Protein AF-A0A7Z9WKD1-F1 (afdb_monomer)

Mean predicted aligned error: 15.94 Å

pLDDT: mean 83.85, std 14.65, range [26.38, 98.0]

Sequence (562 aa):
MTERRSNGLALQTVAQYTYECLRCAFCFDLSWLGPANLCPSYAWGAFESYGARGRIAIARALLEGELEYDEPLIGRVFACTECRACAEHCFKYIDTVAIFAAMREDLAARGLIPPGLAAAADRLAETHNLYGKPHGERLAWLKDRSRADRPASVAFFVGCTPAYVRRSLAGDVYAVLAAAGLDFTVLSDEWCCGHPYMAAGQRERAAEVMRHNVDALAQLGVERVIFECPGCMRTFREDVPEVLDELLPFVFRHYIDLTPKVYLISLLLTFAGAVLFLGTVQSFEFYLVANLLFGASMGISLPYVETIALAALSKSHYGKVRLWGSLGFMGIALWLGKILEIPYHALYYLSAMAFLTLIFGAILVKYDITEHTTAKDDANFSLSKYWAFWLSVFLMQVGFGGFYNFFTIYETDHGVSLEVTSWMWSFGVICEIFMLYFQGPLLQRNLLNILKFATLITALRWMMLYLFPDSIPLTFASQSLHAVSFALYHTAAITYVFSLYTQKKLAQQFFLGIAFGLGGSVGALLSGQIYGENMFLIEAIITFISFMVSWVHQKRRIVYET

Nearest PDB structures (foldseek):
  6kkl-assembly1_A  TM=8.010E-01  e=4.389E-04  Escherichia coli K-12
  6kkj-assembly1_B  TM=7.834E-01  e=6.242E-04  Escherichia coli K-12
  6kkk-assembly3_C  TM=7.762E-01  e=1.038E-03  Escherichia coli K-12
  8ucm-assembly1_A  TM=7.179E-01  e=1.880E-02  Homo sapiens
  8tgh-assembly1_B  TM=7.077E-01  e=1.807E-02  Homo sapiens

Solvent-accessible surface area (backbone atoms only — not comparable to full-atom values): 29872 Å² total; per-residue (Å²): 142,77,90,77,78,83,80,80,48,53,42,60,82,46,40,66,51,42,73,70,55,80,74,76,48,53,29,22,50,43,59,94,84,40,101,43,75,66,29,72,33,23,72,72,61,75,41,58,52,37,25,52,51,33,41,37,52,49,53,38,30,47,75,70,67,76,43,80,95,56,74,77,48,37,68,36,57,68,50,54,82,72,78,46,51,38,21,76,49,28,91,82,67,38,61,53,46,60,44,49,47,22,50,32,28,47,29,30,80,69,68,52,47,61,67,78,49,48,62,35,45,51,33,28,74,80,28,40,22,80,78,62,48,69,56,88,47,43,58,72,52,53,88,70,63,89,38,48,74,40,74,26,54,22,32,46,56,64,54,53,56,22,31,76,76,39,36,62,59,45,44,52,52,52,49,52,42,52,73,69,68,56,68,52,18,33,63,64,85,58,48,39,68,24,55,65,24,48,76,44,17,36,56,68,68,14,33,57,38,34,48,53,44,51,53,55,41,53,77,27,55,45,63,43,79,44,62,87,46,69,66,51,46,46,27,65,71,51,47,40,35,69,61,64,76,43,83,77,84,61,76,60,58,88,84,73,74,80,40,74,66,55,42,53,49,20,32,51,39,26,29,50,20,35,50,42,39,76,77,20,75,90,36,69,70,56,32,49,54,23,46,53,46,22,51,60,16,46,67,51,40,53,60,52,53,51,49,41,44,60,73,76,32,59,69,84,50,41,58,58,56,52,50,53,53,56,52,48,51,40,53,51,40,52,50,45,33,76,63,66,84,49,74,65,50,56,42,52,51,46,29,51,50,31,47,49,49,33,52,55,50,62,56,47,58,79,64,58,84,71,82,73,69,75,73,56,78,76,98,82,82,66,65,75,86,50,41,39,50,53,50,16,46,22,31,42,29,26,38,39,12,40,64,79,76,38,41,73,57,54,32,40,76,49,70,45,51,57,48,57,52,23,49,36,56,38,46,18,51,54,35,23,55,51,38,68,70,63,41,67,76,60,66,74,45,66,41,70,59,51,41,43,49,20,34,46,52,39,18,50,36,26,42,46,47,46,76,37,53,68,37,65,73,57,49,44,51,39,23,47,47,40,13,41,47,42,48,51,27,51,55,36,46,57,55,44,49,51,74,76,37,90,58,43,71,62,53,48,52,50,48,48,43,41,22,62,44,53,11,29,52,52,7,40,56,47,33,69,75,47,64,61,83,58,35,34,46,54,27,15,50,40,13,42,50,15,33,54,34,42,52,52,30,57,60,50,48,56,75,72,78,111

Radius of gyration: 28.38 Å; Cα contacts (8 Å, |Δi|>4): 723; chains: 1; bounding box: 71×55×74 Å

Secondary structure (DSSP, 8-state):
---------GGGTTHHHHHS----STTTB-TBTBS-BS-HHHHHH-SGGGSHHHHHHHHHHHHHTS----HHHHHHHTT----SHHHHT-TT---HHHHHHHHHHHHHTTT---HHHHHHHHHHHHHSSTT---GGGTTSS-S--TTBS---S-EEE--HHHHHT-HHHHHHHHHHHHHTT---BB-TT----SHHHHHTT-HHHHHHHHHHHHHHHHHTT-S-EEES-HHHHHIIIIIHHHHHT-----S---S----HHHHHHHHHHHHHHHHHHHHHTT-HHHHHHHHHHHHHHHHHHHHHHHHHHHHHS-HHHHHHHHHHHHHHHHHHHHHHHHH-SSHHHHHHHHHHHHHHHHHHHHHHGGG-----------S---TGGGHHHHHHHHHHHHTTHHHHHTHHHHHHHTT--HHHHHHHHHHHHHHHHHHHHH-TTTTTS-HHHHHHHHHHHHHHHHHHHHH-TT-HHHHHHHHHHHHIIIIIHHHHHHHHHHHH-S-HHHHHHHHHIIIIIIIHHHHHHHHHHS-STTHHHHHHHHHHHHHHHHHHHHHHHHTT--

Structure (mmCIF, N/CA/C/O backbone):
data_AF-A0A7Z9WKD1-F1
#
_entry.id   AF-A0A7Z9WKD1-F1
#
loop_
_atom_site.group_PDB
_atom_site.id
_atom_site.type_symbol
_atom_site.label_atom_id
_atom_site.label_alt_id
_atom_site.label_comp_id
_atom_site.label_asym_id
_atom_site.label_entity_id
_atom_site.label_seq_id
_atom_site.pdbx_PDB_ins_code
_atom_site.Cartn_x
_atom_site.Cartn_y
_atom_site.Cartn_z
_atom_site.occupancy
_atom_site.B_iso_or_equiv
_atom_site.auth_seq_id
_atom_site.auth_comp_id
_atom_site.auth_asym_id
_atom_site.auth_atom_id
_atom_site.pdbx_PDB_model_num
ATOM 1 N N . MET A 1 1 ? 26.803 -3.749 19.465 1.00 31.23 1 MET A N 1
ATOM 2 C CA . MET A 1 1 ? 25.831 -4.391 20.373 1.00 31.23 1 MET A CA 1
ATOM 3 C C . MET A 1 1 ? 25.853 -3.628 21.679 1.00 31.23 1 MET A C 1
ATOM 5 O O . MET A 1 1 ? 26.938 -3.373 22.181 1.00 31.23 1 MET A O 1
ATOM 9 N N . THR A 1 2 ? 24.687 -3.250 22.185 1.00 26.38 2 THR A N 1
ATOM 10 C CA . THR A 1 2 ? 24.483 -2.680 23.522 1.00 26.38 2 THR A CA 1
ATOM 11 C C . THR A 1 2 ? 23.104 -3.141 23.965 1.00 26.38 2 THR A C 1
ATOM 13 O O . THR A 1 2 ? 22.130 -2.951 23.237 1.00 26.38 2 THR A O 1
ATOM 16 N N . GLU A 1 3 ? 23.025 -3.797 25.117 1.00 29.58 3 GLU A N 1
ATOM 17 C CA . GLU A 1 3 ? 21.774 -4.340 25.643 1.00 29.58 3 GLU A CA 1
ATOM 18 C C . GLU A 1 3 ? 20.897 -3.189 26.149 1.00 29.58 3 GLU A C 1
ATOM 20 O O . GLU A 1 3 ? 21.072 -2.680 27.257 1.00 29.58 3 GLU A O 1
ATOM 25 N N . ARG A 1 4 ? 19.956 -2.733 25.313 1.00 35.88 4 ARG A N 1
ATOM 26 C CA . ARG A 1 4 ? 18.893 -1.835 25.773 1.00 35.88 4 ARG A CA 1
ATOM 27 C C . ARG A 1 4 ? 17.947 -2.642 26.658 1.00 35.88 4 ARG A C 1
ATOM 29 O O . ARG A 1 4 ? 17.361 -3.619 26.202 1.00 35.88 4 ARG A O 1
ATOM 36 N N . ARG A 1 5 ? 17.835 -2.231 27.923 1.00 35.72 5 ARG A N 1
ATOM 37 C CA . ARG A 1 5 ? 17.015 -2.890 28.946 1.00 35.72 5 ARG A CA 1
ATOM 38 C C . ARG A 1 5 ? 15.565 -3.021 28.471 1.00 35.72 5 ARG A C 1
ATOM 40 O O . ARG A 1 5 ? 14.936 -2.029 28.107 1.00 35.72 5 ARG A O 1
ATOM 47 N N . SER A 1 6 ? 15.029 -4.236 28.518 1.00 41.56 6 SER A N 1
ATOM 48 C CA . SER A 1 6 ? 13.623 -4.524 28.237 1.00 41.56 6 SER A CA 1
ATOM 49 C C . SER A 1 6 ? 12.750 -4.079 29.416 1.00 41.56 6 SER A C 1
ATOM 51 O O . SER A 1 6 ? 12.340 -4.894 30.238 1.00 41.56 6 SER A O 1
ATOM 53 N N . ASN A 1 7 ? 12.475 -2.775 29.518 1.00 54.41 7 ASN A N 1
ATOM 54 C CA . ASN A 1 7 ? 11.706 -2.158 30.616 1.00 54.41 7 ASN A CA 1
ATOM 55 C C . ASN A 1 7 ? 10.202 -2.555 30.664 1.00 54.41 7 ASN A C 1
ATOM 57 O O . ASN A 1 7 ? 9.410 -1.836 31.265 1.00 54.41 7 ASN A O 1
ATOM 61 N N . GLY A 1 8 ? 9.791 -3.643 30.000 1.00 70.62 8 GLY A N 1
ATOM 62 C CA . GLY A 1 8 ? 8.424 -4.182 30.048 1.00 70.62 8 GLY A CA 1
ATOM 63 C C . GLY A 1 8 ? 7.328 -3.250 29.520 1.00 70.62 8 GLY A C 1
ATOM 64 O O . GLY A 1 8 ? 6.187 -3.369 29.946 1.00 70.62 8 GLY A O 1
ATOM 65 N N . LEU A 1 9 ? 7.672 -2.296 28.648 1.00 85.44 9 LEU A N 1
ATOM 66 C CA . LEU A 1 9 ? 6.730 -1.293 28.146 1.00 85.44 9 LEU A CA 1
ATOM 67 C C . LEU A 1 9 ? 5.925 -1.834 26.964 1.00 85.44 9 LEU A C 1
ATOM 69 O O . LEU A 1 9 ? 6.524 -2.365 26.025 1.00 85.44 9 LEU A O 1
ATOM 73 N N . ALA A 1 10 ? 4.614 -1.589 26.935 1.00 86.81 10 ALA A N 1
ATOM 74 C CA . ALA A 1 10 ? 3.786 -1.855 25.753 1.00 86.81 10 ALA A CA 1
ATOM 75 C C . ALA A 1 10 ? 4.358 -1.132 24.518 1.00 86.81 10 ALA A C 1
ATOM 77 O O . ALA A 1 10 ? 4.448 -1.700 23.426 1.00 86.81 10 ALA A O 1
ATOM 78 N N . LEU A 1 11 ? 4.882 0.083 24.718 1.00 90.62 11 LEU A N 1
ATOM 79 C CA . LEU A 1 11 ? 5.547 0.903 23.706 1.00 90.62 11 LEU A CA 1
ATOM 80 C C . LEU A 1 11 ? 6.765 0.235 23.029 1.00 90.62 11 LEU A C 1
ATOM 82 O O . LEU A 1 11 ? 7.165 0.660 21.943 1.00 90.62 11 LEU A O 1
ATOM 86 N N . GLN A 1 12 ? 7.359 -0.813 23.619 1.00 88.25 12 GLN A N 1
ATOM 87 C CA . GLN A 1 12 ? 8.480 -1.541 23.004 1.00 88.25 12 GLN A CA 1
ATOM 88 C C . GLN A 1 12 ? 8.056 -2.326 21.753 1.00 88.25 12 GLN A C 1
ATOM 90 O O . GLN A 1 12 ? 8.833 -2.389 20.800 1.00 88.25 12 GLN A O 1
ATOM 95 N N . THR A 1 13 ? 6.818 -2.832 21.701 1.00 82.25 13 THR A N 1
ATOM 96 C CA . THR A 1 13 ? 6.265 -3.562 20.539 1.00 82.25 13 THR A CA 1
ATOM 97 C C . THR A 1 13 ? 6.273 -2.712 19.259 1.00 82.25 13 THR A C 1
ATOM 99 O O . THR A 1 13 ? 6.615 -3.176 18.171 1.00 82.25 13 THR A O 1
ATOM 102 N N . VAL A 1 14 ? 5.981 -1.419 19.405 1.00 84.69 14 VAL A N 1
ATOM 103 C CA . VAL A 1 14 ? 5.886 -0.422 18.329 1.00 84.69 14 VAL A CA 1
ATOM 104 C C . VAL A 1 14 ? 7.112 0.495 18.255 1.00 84.69 14 VAL A C 1
ATOM 106 O O . VAL A 1 14 ? 7.134 1.440 17.465 1.00 84.69 14 VAL A O 1
ATOM 109 N N . ALA A 1 15 ? 8.174 0.221 19.021 1.00 82.44 15 ALA A N 1
ATOM 110 C CA . ALA A 1 15 ? 9.342 1.097 19.149 1.00 82.44 15 ALA A CA 1
ATOM 111 C C . ALA A 1 15 ? 9.980 1.477 17.803 1.00 82.44 15 ALA A C 1
ATOM 113 O O . ALA A 1 15 ? 10.374 2.629 17.609 1.00 82.44 15 ALA A O 1
ATOM 114 N N . GLN A 1 16 ? 10.011 0.537 16.853 1.00 80.44 16 GLN A N 1
ATOM 115 C CA . GLN A 1 16 ? 10.446 0.735 15.465 1.00 80.44 16 GLN A CA 1
ATOM 116 C C . GLN A 1 16 ? 9.822 1.977 14.803 1.00 80.44 16 GLN A C 1
ATOM 118 O O . GLN A 1 16 ? 10.530 2.780 14.193 1.00 80.44 16 GLN A O 1
ATOM 123 N N . TYR A 1 17 ? 8.524 2.205 15.010 1.00 83.12 17 TYR A N 1
ATOM 124 C CA . TYR A 1 17 ? 7.785 3.344 14.466 1.00 83.12 17 TYR A CA 1
ATOM 125 C C . TYR A 1 17 ? 8.256 4.694 15.029 1.00 83.12 17 TYR A C 1
ATOM 127 O O . TYR A 1 17 ? 8.202 5.707 14.328 1.00 83.12 17 TYR A O 1
ATOM 135 N N . THR A 1 18 ? 8.790 4.725 16.255 1.00 86.25 18 THR A N 1
ATOM 136 C CA . THR A 1 18 ? 9.371 5.948 16.832 1.00 86.25 18 THR A CA 1
ATOM 137 C C . THR A 1 18 ? 10.737 6.293 16.228 1.00 86.25 18 THR A C 1
ATOM 139 O O . THR A 1 18 ? 11.058 7.473 16.056 1.00 86.25 18 THR A O 1
ATOM 142 N N . TYR A 1 19 ? 11.520 5.280 15.838 1.00 81.44 19 TYR A N 1
ATOM 143 C CA . TYR A 1 19 ? 12.853 5.451 15.248 1.00 81.44 19 TYR A CA 1
ATOM 144 C C . TYR A 1 19 ? 12.809 5.714 13.736 1.00 81.44 19 TYR A C 1
ATOM 146 O O . TYR A 1 19 ? 13.679 6.414 13.221 1.00 81.44 19 TYR A O 1
ATOM 154 N N . GLU A 1 20 ? 11.782 5.235 13.025 1.00 80.81 20 GLU A N 1
ATOM 155 C CA . GLU A 1 20 ? 11.559 5.544 11.601 1.00 80.81 20 GLU A CA 1
ATOM 156 C C . GLU A 1 20 ? 11.067 6.987 11.345 1.00 80.81 20 GLU A C 1
ATOM 158 O O . GLU A 1 20 ? 11.040 7.446 10.197 1.00 80.81 20 GLU A O 1
ATOM 163 N N . CYS A 1 21 ? 10.676 7.725 12.390 1.00 82.06 21 CYS A N 1
ATOM 164 C CA . CYS A 1 21 ? 10.074 9.050 12.264 1.00 82.06 21 CYS A CA 1
ATOM 165 C C . CYS A 1 21 ? 11.083 10.143 11.863 1.00 82.06 21 CYS A C 1
ATOM 167 O O . CYS A 1 21 ? 11.879 10.619 12.671 1.00 82.06 21 CYS A O 1
ATOM 169 N N . LEU A 1 22 ? 10.955 10.645 10.630 1.00 82.44 22 LEU A N 1
ATOM 170 C CA . LEU A 1 22 ? 11.777 11.736 10.077 1.00 82.44 22 LEU A CA 1
ATOM 171 C C . LEU A 1 22 ? 11.461 13.142 10.641 1.00 82.44 22 LEU A C 1
ATOM 173 O O . LEU A 1 22 ? 11.984 14.130 10.134 1.00 82.44 22 LEU A O 1
ATOM 177 N N . ARG A 1 23 ? 10.584 13.265 11.652 1.00 85.19 23 ARG A N 1
ATOM 178 C CA . ARG A 1 23 ? 10.213 14.531 12.335 1.00 85.19 23 ARG A CA 1
ATOM 179 C C . ARG A 1 23 ? 9.733 15.679 11.410 1.00 85.19 23 ARG A C 1
ATOM 181 O O . ARG A 1 23 ? 9.715 16.843 1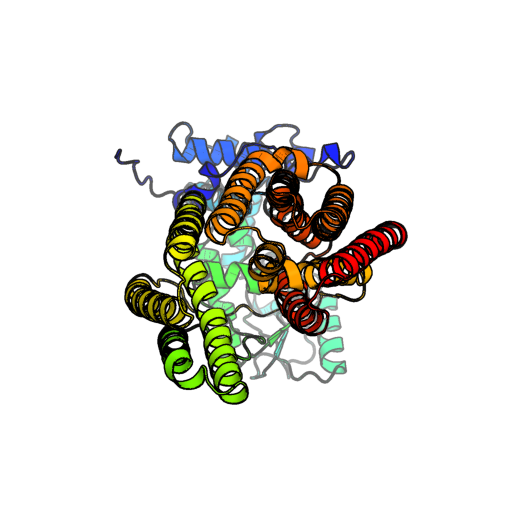1.811 1.00 85.19 23 ARG A O 1
ATOM 188 N N . CYS A 1 24 ? 9.238 15.351 10.216 1.00 84.81 24 CYS A N 1
ATOM 189 C CA . CYS A 1 24 ? 8.812 16.276 9.152 1.00 84.81 24 CYS A CA 1
ATOM 190 C C . CYS A 1 24 ? 7.487 17.039 9.383 1.00 84.81 24 CYS A C 1
ATOM 192 O O . CYS A 1 24 ? 7.073 17.784 8.509 1.00 84.81 24 CYS A O 1
ATOM 194 N N . ALA A 1 25 ? 6.818 16.870 10.530 1.00 85.81 25 ALA A N 1
ATOM 195 C CA . ALA A 1 25 ? 5.530 17.490 10.903 1.00 85.81 25 ALA A CA 1
ATOM 196 C C . ALA A 1 25 ? 4.276 17.098 10.089 1.00 85.81 25 ALA A C 1
ATOM 198 O O . ALA A 1 25 ? 3.169 17.344 10.565 1.00 85.81 25 ALA A O 1
ATOM 199 N N . PHE A 1 26 ? 4.409 16.413 8.945 1.00 83.44 26 PHE A N 1
ATOM 200 C CA . PHE A 1 26 ? 3.285 16.132 8.029 1.00 83.44 26 PHE A CA 1
ATOM 201 C C . PHE A 1 26 ? 2.127 15.291 8.607 1.00 83.44 26 PHE A C 1
ATOM 203 O O . PHE A 1 26 ? 1.082 15.141 7.984 1.00 83.44 26 PHE A O 1
ATOM 210 N N . CYS A 1 27 ? 2.305 14.731 9.803 1.00 82.81 27 CYS A N 1
ATOM 211 C CA . CYS A 1 27 ? 1.285 14.011 10.558 1.00 82.81 27 CYS A CA 1
ATOM 212 C C . CYS A 1 27 ? 0.375 14.917 11.417 1.00 82.81 27 CYS A C 1
ATOM 214 O O . CYS A 1 27 ? -0.474 14.393 12.138 1.00 82.81 27 CYS A O 1
ATOM 216 N N . PHE A 1 28 ? 0.540 16.246 11.401 1.00 81.12 28 PHE A N 1
ATOM 217 C CA . PHE A 1 28 ? -0.353 17.168 12.122 1.00 81.12 28 PHE A CA 1
ATOM 218 C C . PHE A 1 28 ? -0.494 18.560 11.481 1.00 81.12 28 PHE A C 1
ATOM 220 O O . PHE A 1 28 ? -1.576 19.139 11.551 1.00 81.12 28 PHE A O 1
ATOM 227 N N . ASP A 1 29 ? 0.558 19.082 10.849 1.00 78.56 29 ASP A N 1
ATOM 228 C CA . ASP A 1 29 ? 0.500 20.305 10.043 1.00 78.56 29 ASP A CA 1
ATOM 229 C C . ASP A 1 29 ? 0.288 19.941 8.563 1.00 78.56 29 ASP A C 1
ATOM 231 O O . ASP A 1 29 ? 0.872 18.965 8.091 1.00 78.56 29 ASP A O 1
ATOM 235 N N . LEU A 1 30 ? -0.541 20.711 7.849 1.00 71.31 30 LEU A N 1
ATOM 236 C CA . LEU A 1 30 ? -0.750 20.651 6.393 1.00 71.31 30 LEU A CA 1
ATOM 237 C C . LEU A 1 30 ? -0.718 22.054 5.746 1.00 71.31 30 LEU A C 1
ATOM 239 O O . LEU A 1 30 ? -1.212 22.233 4.633 1.00 71.31 30 LEU A O 1
ATOM 243 N N . SER A 1 31 ? -0.131 23.049 6.421 1.00 67.38 31 SER A N 1
ATOM 244 C CA . SER A 1 31 ? -0.125 24.474 6.048 1.00 67.38 31 SER A CA 1
ATOM 245 C C . SER A 1 31 ? 0.292 24.788 4.599 1.00 67.38 31 SER A C 1
ATOM 247 O O . SER A 1 31 ? -0.163 25.778 4.022 1.00 67.38 31 SER A O 1
ATOM 249 N N . TRP A 1 32 ? 1.104 23.936 3.963 1.00 61.78 32 TRP A N 1
ATOM 250 C CA . TRP A 1 32 ? 1.526 24.081 2.560 1.00 61.78 32 TRP A CA 1
ATOM 251 C C . TRP A 1 32 ? 0.451 23.699 1.521 1.00 61.78 32 TRP A C 1
ATOM 253 O O . TRP A 1 32 ? 0.640 23.955 0.332 1.00 61.78 32 TRP A O 1
ATOM 263 N N . LEU A 1 33 ? -0.671 23.104 1.943 1.00 59.38 33 LEU A N 1
ATOM 264 C CA . LEU A 1 33 ? -1.869 22.876 1.119 1.00 59.38 33 LEU A CA 1
ATOM 265 C C . LEU A 1 33 ? -2.943 23.966 1.317 1.00 59.38 33 LEU A C 1
ATOM 267 O O . LEU A 1 33 ? -3.978 23.932 0.654 1.00 59.38 33 LEU A O 1
ATOM 271 N N . GLY A 1 34 ? -2.704 24.924 2.216 1.00 58.41 34 GLY A N 1
ATOM 272 C CA . GLY A 1 34 ? -3.679 25.906 2.696 1.00 58.41 34 GLY A CA 1
ATOM 273 C C . GLY A 1 34 ? -3.774 25.887 4.228 1.00 58.41 34 GLY A C 1
ATOM 274 O O . GLY A 1 34 ? -3.107 25.076 4.868 1.00 58.41 34 GLY A O 1
ATOM 275 N N . PRO A 1 35 ? -4.588 26.759 4.850 1.00 53.75 35 PRO A N 1
ATOM 276 C CA . PRO A 1 35 ? -4.712 26.855 6.308 1.00 53.75 35 PRO A CA 1
ATOM 277 C C . PRO A 1 35 ? -5.480 25.656 6.903 1.00 53.75 35 PRO A C 1
ATOM 279 O O . PRO A 1 35 ? -6.634 25.771 7.309 1.00 53.75 35 PRO A O 1
ATOM 282 N N . ALA A 1 36 ? -4.828 24.493 6.948 1.00 62.88 36 ALA A N 1
ATOM 283 C CA . ALA A 1 36 ? -5.375 23.226 7.415 1.00 62.88 36 ALA A CA 1
ATOM 284 C C . ALA A 1 36 ? -4.516 22.638 8.547 1.00 62.88 36 ALA A C 1
ATOM 286 O O . ALA A 1 36 ? -3.332 22.354 8.369 1.00 62.88 36 ALA A O 1
ATOM 287 N N . ASN A 1 37 ? -5.134 22.420 9.709 1.00 71.81 37 ASN A N 1
ATOM 288 C CA . ASN A 1 37 ? -4.538 21.712 10.840 1.00 71.81 37 ASN A CA 1
ATOM 289 C C . ASN A 1 37 ? -5.163 20.314 10.920 1.00 71.81 37 ASN A C 1
ATOM 291 O O . ASN A 1 37 ? -6.370 20.183 11.116 1.00 71.81 37 ASN A O 1
ATOM 295 N N . LEU A 1 38 ? -4.349 19.275 10.736 1.00 82.19 38 LEU A N 1
ATOM 296 C CA . LEU A 1 38 ? -4.800 17.884 10.630 1.00 82.19 38 LEU A CA 1
ATOM 297 C C . LEU A 1 38 ? -5.084 17.246 11.998 1.00 82.19 38 LEU A C 1
ATOM 299 O O . LEU A 1 38 ? -5.740 16.209 12.075 1.00 82.19 38 LEU A O 1
ATOM 303 N N . CYS A 1 39 ? -4.583 17.834 13.089 1.00 88.88 39 CYS A N 1
ATOM 304 C CA . CYS A 1 39 ? -4.682 17.258 14.425 1.00 88.88 39 CYS A CA 1
ATOM 305 C C . CYS A 1 39 ? -5.504 18.163 15.361 1.00 88.88 39 CYS A C 1
ATOM 307 O O . CYS A 1 39 ? -4.966 19.142 15.883 1.00 88.88 39 CYS A O 1
ATOM 309 N N . PRO A 1 40 ? -6.770 17.813 15.673 1.00 89.38 40 PRO A N 1
ATOM 310 C CA . PRO A 1 40 ? -7.605 18.579 16.607 1.00 89.38 40 PRO A CA 1
ATOM 311 C C . PRO A 1 40 ? -6.950 18.793 17.978 1.00 89.38 40 PRO A C 1
ATOM 313 O O . PRO A 1 40 ? -7.105 19.844 18.592 1.00 89.38 40 PRO A O 1
ATOM 316 N N . SER A 1 41 ? -6.148 17.822 18.426 1.00 91.44 41 SER A N 1
ATOM 317 C CA . SER A 1 41 ? -5.364 17.913 19.660 1.00 91.44 41 SER A CA 1
ATOM 318 C C . SER A 1 41 ? -4.328 19.043 19.615 1.00 91.44 41 SER A C 1
ATOM 320 O O . SER A 1 41 ? -4.228 19.829 20.554 1.00 91.44 41 SER A O 1
ATOM 322 N N . TYR A 1 42 ? -3.599 19.177 18.501 1.00 89.69 42 TYR A N 1
ATOM 323 C CA . TYR A 1 42 ? -2.647 20.269 18.294 1.00 89.69 42 TYR A CA 1
ATOM 324 C C . TYR A 1 42 ? -3.356 21.618 18.117 1.00 89.69 42 TYR A C 1
ATOM 326 O O . TYR A 1 42 ? -2.891 22.620 18.651 1.00 89.69 42 TYR A O 1
ATOM 334 N N . ALA A 1 43 ? -4.502 21.641 17.425 1.00 86.31 43 ALA A N 1
ATOM 335 C CA . ALA A 1 43 ? -5.332 22.839 17.280 1.00 86.31 43 ALA A CA 1
ATOM 336 C C . ALA A 1 43 ? -5.820 23.394 18.631 1.00 86.31 43 ALA A C 1
ATOM 338 O O . ALA A 1 43 ? -5.826 24.605 18.821 1.00 86.31 43 ALA A O 1
ATOM 339 N N . TRP A 1 44 ? -6.195 22.517 19.567 1.00 87.31 44 TRP A N 1
ATOM 340 C CA . TRP A 1 44 ? -6.610 22.903 20.918 1.00 87.31 44 TRP A CA 1
ATOM 341 C C . TRP A 1 44 ? -5.425 23.257 21.827 1.00 87.31 44 TRP A C 1
ATOM 343 O O . TRP A 1 44 ? -5.440 24.282 22.502 1.00 87.31 44 TRP A O 1
ATOM 353 N N . GLY A 1 45 ? -4.394 22.409 21.850 1.00 84.75 45 GLY A N 1
ATOM 354 C CA . GLY A 1 45 ? -3.290 22.519 22.803 1.00 84.75 45 GLY A CA 1
ATOM 355 C C . GLY A 1 45 ? -2.152 23.462 22.396 1.00 84.75 45 GLY A C 1
ATOM 356 O O . GLY A 1 45 ? -1.270 23.713 23.216 1.00 84.75 45 GLY A O 1
ATOM 357 N N . ALA A 1 46 ? -2.140 23.940 21.144 1.00 83.50 46 ALA A N 1
ATOM 358 C CA . ALA A 1 46 ? -1.221 24.938 20.575 1.00 83.50 46 ALA A CA 1
ATOM 359 C C . ALA A 1 46 ? 0.291 24.700 20.813 1.00 83.50 46 ALA A C 1
ATOM 361 O O . ALA A 1 46 ? 1.096 25.629 20.756 1.00 83.50 46 ALA A O 1
ATOM 362 N N . PHE A 1 47 ? 0.696 23.456 21.087 1.00 88.94 47 PHE A N 1
ATOM 363 C CA . PHE A 1 47 ? 2.062 23.104 21.474 1.00 88.94 47 PHE A CA 1
ATOM 364 C C . PHE A 1 47 ? 2.446 21.717 20.949 1.00 88.94 47 PHE A C 1
ATOM 366 O O . PHE A 1 47 ? 1.619 20.805 20.916 1.00 88.94 47 PHE A O 1
ATOM 373 N N . GLU A 1 48 ? 3.711 21.542 20.558 1.00 88.94 48 GLU A N 1
ATOM 374 C CA . GLU A 1 48 ? 4.205 20.386 19.789 1.00 88.94 48 GLU A CA 1
ATOM 375 C C . GLU A 1 48 ? 3.862 19.020 20.413 1.00 88.94 48 GLU A C 1
ATOM 377 O O . GLU A 1 48 ? 3.527 18.094 19.680 1.00 88.94 48 GLU A O 1
ATOM 382 N N . SER A 1 49 ? 3.867 18.880 21.746 1.00 92.44 49 SER A N 1
ATOM 383 C CA . SER A 1 49 ? 3.523 17.615 22.427 1.00 92.44 49 SER A CA 1
ATOM 384 C C . SER A 1 49 ? 2.050 17.193 22.307 1.00 92.44 49 SER A C 1
ATOM 386 O O . SER A 1 49 ? 1.731 16.037 22.581 1.00 92.44 49 SER A O 1
ATOM 388 N N . TYR A 1 50 ? 1.163 18.082 21.849 1.00 92.06 50 TYR A N 1
ATOM 389 C CA . TYR A 1 50 ? -0.194 17.734 21.412 1.00 92.06 50 TYR A CA 1
ATOM 390 C C . TYR A 1 50 ? -0.277 17.382 19.915 1.00 92.06 50 TYR A C 1
ATOM 392 O O . TYR A 1 50 ? -1.294 16.855 19.458 1.00 92.06 50 TYR A O 1
ATOM 400 N N . GLY A 1 51 ? 0.783 17.624 19.142 1.00 92.31 51 GLY A N 1
ATOM 401 C CA . GLY A 1 51 ? 0.946 17.140 17.773 1.00 92.31 51 GLY A CA 1
ATOM 402 C C . GLY A 1 51 ? 1.387 15.676 17.725 1.00 92.31 51 GLY A C 1
ATOM 403 O O . GLY A 1 51 ? 1.933 15.123 18.682 1.00 92.31 51 GLY A O 1
ATOM 404 N N . ALA A 1 52 ? 1.155 15.016 16.589 1.00 92.25 52 ALA A N 1
ATOM 405 C CA . ALA A 1 52 ? 1.575 13.628 16.407 1.00 92.25 52 ALA A CA 1
ATOM 406 C C . ALA A 1 52 ? 3.111 13.483 16.437 1.00 92.25 52 ALA A C 1
ATOM 408 O O . ALA A 1 52 ? 3.622 12.564 17.068 1.00 92.25 52 ALA A O 1
ATOM 409 N N . ARG A 1 53 ? 3.862 14.422 15.842 1.00 91.94 53 ARG A N 1
ATOM 410 C CA . ARG A 1 53 ? 5.335 14.431 15.890 1.00 91.94 53 ARG A CA 1
ATOM 411 C C . ARG A 1 53 ? 5.870 14.566 17.319 1.00 91.94 53 ARG A C 1
ATOM 413 O O . ARG A 1 53 ? 6.741 13.784 17.692 1.00 91.94 53 ARG A O 1
ATOM 420 N N . GLY A 1 54 ? 5.354 15.503 18.115 1.00 93.50 54 GLY A N 1
ATOM 421 C CA . GLY A 1 54 ? 5.773 15.670 19.508 1.00 93.50 54 GLY A CA 1
ATOM 422 C C . GLY A 1 54 ? 5.497 14.440 20.369 1.00 93.50 54 GLY A C 1
ATOM 423 O O . GLY A 1 54 ? 6.382 14.022 21.110 1.00 93.50 54 GLY A O 1
ATOM 424 N N . ARG A 1 55 ? 4.339 13.782 20.209 1.00 95.25 55 ARG A N 1
ATOM 425 C CA . ARG A 1 55 ? 4.087 12.484 20.866 1.00 95.25 55 ARG A CA 1
ATOM 426 C C . ARG A 1 55 ? 5.090 11.409 20.455 1.00 95.25 55 ARG A C 1
ATOM 428 O O . ARG A 1 55 ? 5.544 10.669 21.315 1.00 95.25 55 ARG A O 1
ATOM 435 N N . ILE A 1 56 ? 5.489 11.341 19.183 1.00 95.56 56 ILE A N 1
ATOM 436 C CA . ILE A 1 56 ? 6.516 10.386 18.727 1.00 95.56 56 ILE A CA 1
ATOM 437 C C . ILE A 1 56 ? 7.896 10.717 19.319 1.00 95.56 56 ILE A C 1
ATOM 439 O O . ILE A 1 56 ? 8.659 9.810 19.645 1.00 95.56 56 ILE A O 1
ATOM 443 N N . ALA A 1 57 ? 8.223 12.001 19.498 1.00 94.50 57 ALA A N 1
ATOM 444 C CA . ALA A 1 57 ? 9.449 12.411 20.180 1.00 94.50 57 ALA A CA 1
ATOM 445 C C . ALA A 1 57 ? 9.439 12.019 21.670 1.00 94.50 57 ALA A C 1
ATOM 447 O O . ALA A 1 57 ? 10.441 11.502 22.155 1.00 94.50 57 ALA A O 1
ATOM 448 N N . ILE A 1 58 ? 8.303 12.183 22.357 1.00 96.12 58 ILE A N 1
ATOM 449 C CA . ILE A 1 58 ? 8.094 11.725 23.741 1.00 96.12 58 ILE A CA 1
ATOM 450 C C . ILE A 1 58 ? 8.190 10.196 23.830 1.00 96.12 58 ILE A C 1
ATOM 452 O O . ILE A 1 58 ? 8.935 9.682 24.656 1.00 96.12 58 ILE A O 1
ATOM 456 N N . ALA A 1 59 ? 7.494 9.468 22.953 1.00 96.19 59 ALA A N 1
ATOM 457 C CA . ALA A 1 59 ? 7.548 8.009 22.873 1.00 96.19 59 ALA A CA 1
ATOM 458 C C . ALA A 1 59 ? 8.988 7.503 22.707 1.00 96.19 59 ALA A C 1
ATOM 460 O O . ALA A 1 59 ? 9.419 6.577 23.389 1.00 96.19 59 ALA A O 1
ATOM 461 N N . ARG A 1 60 ? 9.766 8.159 21.841 1.00 94.19 60 ARG A N 1
ATOM 462 C CA . ARG A 1 60 ? 11.186 7.860 21.679 1.00 94.19 60 ARG A CA 1
ATOM 463 C C . ARG A 1 60 ? 11.988 8.149 22.957 1.00 94.19 60 ARG A C 1
ATOM 465 O O . ARG A 1 60 ? 12.769 7.297 23.353 1.00 94.19 60 ARG A O 1
ATOM 472 N N . ALA A 1 61 ? 11.784 9.288 23.618 1.00 94.06 61 ALA A N 1
ATOM 473 C CA . ALA A 1 61 ? 12.483 9.624 24.863 1.00 94.06 61 ALA A CA 1
ATOM 474 C C . ALA A 1 61 ? 12.185 8.623 26.002 1.00 94.06 61 ALA A C 1
ATOM 476 O O . ALA A 1 61 ? 13.103 8.207 26.705 1.00 94.06 61 ALA A O 1
ATOM 477 N N . LEU A 1 62 ? 10.937 8.151 26.122 1.00 94.81 62 LEU A N 1
ATOM 478 C CA . LEU A 1 62 ? 10.538 7.075 27.045 1.00 94.81 62 LEU A CA 1
ATOM 479 C C . LEU A 1 62 ? 11.247 5.742 26.723 1.00 94.81 62 LEU A C 1
ATOM 481 O O . LEU A 1 62 ? 11.699 5.038 27.623 1.00 94.81 62 LEU A O 1
ATOM 485 N N . LEU A 1 63 ? 11.396 5.406 25.436 1.00 91.44 63 LEU A N 1
ATOM 486 C CA . LEU A 1 63 ? 12.118 4.209 24.975 1.00 91.44 63 LEU A CA 1
ATOM 487 C C . LEU A 1 63 ? 13.648 4.310 25.092 1.00 91.44 63 LEU A C 1
ATOM 489 O O . LEU A 1 63 ? 14.327 3.282 25.080 1.00 91.44 63 LEU A O 1
ATOM 493 N N . GLU A 1 64 ? 14.200 5.522 25.157 1.00 89.88 64 GLU A N 1
ATOM 494 C CA . GLU A 1 64 ? 15.637 5.771 25.341 1.00 89.88 64 GLU A CA 1
ATOM 495 C C . GLU A 1 64 ? 16.013 6.028 26.813 1.00 89.88 64 GLU A C 1
ATOM 497 O O . GLU A 1 64 ? 17.199 6.045 27.134 1.00 89.88 64 GLU A O 1
ATOM 502 N N . GLY A 1 65 ? 15.026 6.124 27.715 1.00 90.00 65 GLY A N 1
ATOM 503 C CA . GLY A 1 65 ? 15.226 6.366 29.149 1.00 90.00 65 GLY A CA 1
ATOM 504 C C . GLY A 1 65 ? 15.516 7.829 29.501 1.00 90.00 65 GLY A C 1
ATOM 505 O O . GLY A 1 65 ? 16.036 8.108 30.576 1.00 90.00 65 GLY A O 1
ATOM 506 N N . GLU A 1 66 ? 15.206 8.757 28.593 1.00 92.44 66 GLU A N 1
ATOM 507 C CA . GLU A 1 66 ? 15.352 10.209 28.776 1.00 92.44 66 GLU A CA 1
ATOM 508 C C . GLU A 1 66 ? 14.126 10.842 29.465 1.00 92.44 66 GLU A C 1
ATOM 510 O O . GLU A 1 66 ? 14.206 11.960 29.971 1.00 92.44 66 GLU A O 1
ATOM 515 N N . LEU A 1 67 ? 12.992 10.131 29.481 1.00 93.62 67 LEU A N 1
ATOM 516 C CA . LEU A 1 67 ? 11.769 10.471 30.212 1.00 93.62 67 LEU A CA 1
ATOM 517 C C . LEU A 1 67 ? 11.208 9.227 30.912 1.00 93.62 67 LEU A C 1
ATOM 519 O O . LEU A 1 67 ? 11.418 8.102 30.457 1.00 93.62 67 LEU A O 1
ATOM 523 N N . GLU A 1 68 ? 10.423 9.453 31.962 1.00 92.44 68 GLU A N 1
ATOM 524 C CA . GLU A 1 68 ? 9.585 8.445 32.620 1.00 92.44 68 GLU A CA 1
ATOM 525 C C . GLU A 1 68 ? 8.094 8.785 32.426 1.00 92.44 68 GLU A C 1
ATOM 527 O O . GLU A 1 68 ? 7.747 9.887 31.996 1.00 92.44 68 GLU A O 1
ATOM 532 N N . TYR A 1 69 ? 7.199 7.832 32.703 1.00 93.56 69 TYR A N 1
ATOM 533 C CA . TYR A 1 69 ? 5.751 8.050 32.613 1.00 93.56 69 TYR A CA 1
ATOM 534 C C . TYR A 1 69 ? 5.232 8.798 33.848 1.00 93.56 69 TYR A C 1
ATOM 536 O O . TYR A 1 69 ? 5.292 8.266 34.954 1.00 93.56 69 TYR A O 1
ATOM 544 N N . ASP A 1 70 ? 4.687 9.998 33.642 1.00 92.81 70 ASP A N 1
ATOM 545 C CA . ASP A 1 70 ? 4.208 10.897 34.694 1.00 92.81 70 ASP A CA 1
ATOM 546 C C . ASP A 1 70 ? 2.749 11.366 34.478 1.00 92.81 70 ASP A C 1
ATOM 548 O O . ASP A 1 70 ? 2.104 11.078 33.465 1.00 92.81 70 ASP A O 1
ATOM 552 N N . GLU A 1 71 ? 2.206 12.096 35.456 1.00 92.12 71 GLU A N 1
ATOM 553 C CA . GLU A 1 71 ? 0.859 12.678 35.388 1.00 92.12 71 GLU A CA 1
ATOM 55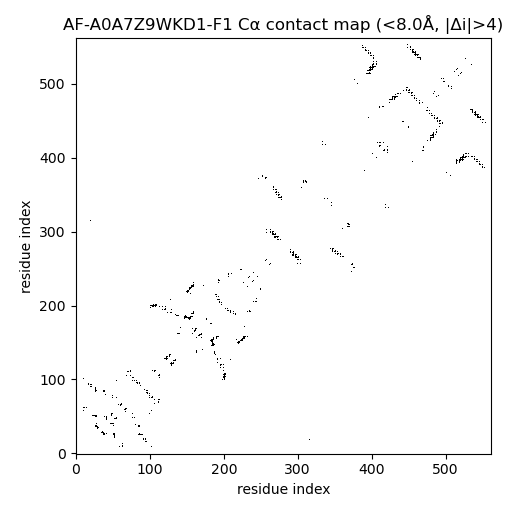4 C C . GLU A 1 71 ? 0.718 13.765 34.285 1.00 92.12 71 GLU A C 1
ATOM 556 O O . GLU A 1 71 ? -0.259 13.721 33.528 1.00 92.12 71 GLU A O 1
ATOM 561 N N . PRO A 1 72 ? 1.681 14.694 34.081 1.00 92.38 72 PRO A N 1
ATOM 562 C CA . PRO A 1 72 ? 1.707 15.592 32.920 1.00 92.38 72 PRO A CA 1
ATOM 563 C C . PRO A 1 72 ? 1.553 14.920 31.544 1.00 92.38 72 PRO A C 1
ATOM 565 O O . PRO A 1 72 ? 0.942 15.513 30.642 1.00 92.38 72 PRO A O 1
ATOM 568 N N . LEU A 1 73 ? 2.075 13.703 31.354 1.00 94.12 73 LEU A N 1
ATOM 569 C CA . LEU A 1 73 ? 1.953 12.954 30.103 1.00 94.12 73 LEU A CA 1
ATOM 570 C C . LEU A 1 73 ? 0.534 12.452 29.820 1.00 94.12 73 LEU A C 1
ATOM 572 O O . LEU A 1 73 ? 0.185 12.353 28.639 1.00 94.12 73 LEU A O 1
ATOM 576 N N . ILE A 1 74 ? -0.316 12.247 30.836 1.00 94.44 74 ILE A N 1
ATOM 577 C CA . ILE A 1 74 ? -1.736 11.884 30.656 1.00 94.44 74 ILE A CA 1
ATOM 578 C C . ILE A 1 74 ? -2.410 12.886 29.714 1.00 94.44 74 ILE A C 1
ATOM 580 O O . ILE A 1 74 ? -2.987 12.509 28.690 1.00 94.44 74 ILE A O 1
ATOM 584 N N . GLY A 1 75 ? -2.262 14.181 30.013 1.00 91.94 75 GLY A N 1
ATOM 585 C CA . GLY A 1 75 ? -2.840 15.264 29.218 1.00 91.94 75 GLY A CA 1
ATOM 586 C C . GLY A 1 75 ? -2.311 15.312 27.783 1.00 91.94 75 GLY A C 1
ATOM 587 O O . GLY A 1 75 ? -3.032 15.728 26.881 1.00 91.94 75 GLY A O 1
ATOM 588 N N . ARG A 1 76 ? -1.081 14.847 27.525 1.00 93.50 76 ARG A N 1
ATOM 589 C CA . ARG A 1 76 ? -0.507 14.818 26.169 1.00 93.50 76 ARG A CA 1
ATOM 590 C C . ARG A 1 76 ? -0.983 13.599 25.391 1.00 93.50 76 ARG A C 1
ATOM 592 O O . ARG A 1 76 ? -1.435 13.748 24.257 1.00 93.50 76 ARG A O 1
ATOM 599 N N . VAL A 1 77 ? -0.920 12.407 25.978 1.00 95.25 77 VAL A N 1
ATOM 600 C CA . VAL A 1 77 ? -1.263 11.145 25.306 1.00 95.25 77 VAL A CA 1
ATOM 601 C C . VAL A 1 77 ? -2.773 11.030 25.085 1.00 95.25 77 VAL A C 1
ATOM 603 O O . VAL A 1 77 ? -3.211 10.910 23.939 1.00 95.25 77 VAL A O 1
ATOM 606 N N . PHE A 1 78 ? -3.587 11.153 26.139 1.00 94.69 78 PHE A N 1
ATOM 607 C CA . PHE A 1 78 ? -5.037 10.947 26.042 1.00 94.69 78 PHE A CA 1
ATOM 608 C C . PHE A 1 78 ? -5.770 12.045 25.261 1.00 94.69 78 PHE A C 1
ATOM 610 O O . PHE A 1 78 ? -6.835 11.775 24.717 1.00 94.69 78 PHE A O 1
ATOM 617 N N . ALA A 1 79 ? -5.179 13.234 25.087 1.00 93.38 79 ALA A N 1
ATOM 618 C CA . ALA A 1 79 ? -5.721 14.257 24.189 1.00 93.38 79 ALA A CA 1
ATOM 619 C C . ALA A 1 79 ? -5.653 13.881 22.692 1.00 93.38 79 ALA A C 1
ATOM 621 O O . ALA A 1 79 ? -6.152 14.639 21.856 1.00 93.38 79 ALA A O 1
ATOM 622 N N . CYS A 1 80 ? -5.029 12.759 22.310 1.00 92.69 80 CYS A N 1
ATOM 623 C CA . CYS A 1 80 ? -5.185 12.210 20.964 1.00 92.69 80 CYS A CA 1
ATOM 624 C C . CYS A 1 80 ? -6.600 11.636 20.784 1.00 92.69 80 CYS A C 1
ATOM 626 O O . CYS A 1 80 ? -7.081 10.911 21.644 1.00 92.69 80 CYS A O 1
ATOM 628 N N . THR A 1 81 ? -7.248 11.897 19.648 1.00 89.31 81 THR A N 1
ATOM 629 C CA . THR A 1 81 ? -8.564 11.315 19.312 1.00 89.31 81 THR A CA 1
ATOM 630 C C . THR A 1 81 ? -8.473 9.997 18.538 1.00 89.31 81 THR A C 1
ATOM 632 O O . THR A 1 81 ? -9.498 9.479 18.114 1.00 89.31 81 THR A O 1
ATOM 635 N N . GLU A 1 82 ? -7.257 9.498 18.277 1.00 88.38 82 GLU A N 1
ATOM 636 C CA . GLU A 1 82 ? -6.971 8.257 17.525 1.00 88.38 82 GLU A CA 1
ATOM 637 C C . GLU A 1 82 ? -7.656 8.152 16.150 1.00 88.38 82 GLU A C 1
ATOM 639 O O . GLU A 1 82 ? -7.733 7.084 15.549 1.00 88.38 82 GLU A O 1
ATOM 644 N N . CYS A 1 83 ? -8.056 9.295 15.585 1.00 86.94 83 CYS A N 1
ATOM 645 C CA . CYS A 1 83 ? -8.732 9.455 14.294 1.00 86.94 83 CYS A CA 1
ATOM 646 C C . CYS A 1 83 ? -7.914 9.031 13.053 1.00 86.94 83 CYS A C 1
ATOM 648 O O . CYS A 1 83 ? -8.311 9.336 11.932 1.00 86.94 83 CYS A O 1
ATOM 650 N N . ARG A 1 84 ? -6.759 8.377 13.246 1.00 85.00 84 ARG A N 1
ATOM 651 C CA . ARG A 1 84 ? -5.801 7.851 12.250 1.00 85.00 84 ARG A CA 1
ATOM 652 C C . ARG A 1 84 ? -5.258 8.828 11.196 1.00 85.00 84 ARG A C 1
ATOM 654 O O . ARG A 1 84 ? -4.261 8.501 10.564 1.00 85.00 84 ARG A O 1
ATOM 661 N N . ALA A 1 85 ? -5.778 10.050 11.075 1.00 84.56 85 ALA A N 1
ATOM 662 C CA . ALA A 1 85 ? -5.336 11.072 10.119 1.00 84.56 85 ALA A CA 1
ATOM 663 C C . ALA A 1 85 ? -3.806 11.293 10.105 1.00 84.56 85 ALA A C 1
ATOM 665 O O . ALA A 1 85 ? -3.184 11.384 9.048 1.00 84.56 85 ALA A O 1
ATOM 666 N N . CYS A 1 86 ? -3.182 11.291 11.284 1.00 88.00 86 CYS A N 1
ATOM 667 C CA . CYS A 1 86 ? -1.735 11.389 11.477 1.00 88.00 86 CYS A CA 1
ATOM 668 C C . CYS A 1 86 ? -0.922 10.215 10.889 1.00 88.00 86 CYS A C 1
ATOM 670 O O . CYS A 1 86 ? 0.184 10.439 10.393 1.00 88.00 86 CYS A O 1
ATOM 672 N N . ALA A 1 87 ? -1.469 8.996 10.908 1.00 83.75 87 ALA A N 1
ATOM 673 C CA . ALA A 1 87 ? -0.890 7.815 10.268 1.00 83.75 87 ALA A CA 1
ATOM 674 C C . ALA A 1 87 ? -1.177 7.818 8.757 1.00 83.75 87 ALA A C 1
ATOM 676 O O . ALA A 1 87 ? -0.276 7.589 7.952 1.00 83.75 87 ALA A O 1
ATOM 677 N N . GLU A 1 88 ? -2.402 8.174 8.358 1.00 78.62 88 GLU A N 1
ATOM 678 C CA . GLU A 1 88 ? -2.837 8.206 6.957 1.00 78.62 88 GLU A CA 1
ATOM 679 C C . GLU A 1 88 ? -2.069 9.214 6.088 1.00 78.62 88 GLU A C 1
ATOM 681 O O . GLU A 1 88 ? -1.873 8.964 4.895 1.00 78.62 88 GLU A O 1
ATOM 686 N N . HIS A 1 89 ? -1.611 10.326 6.669 1.00 78.75 89 HIS A N 1
ATOM 687 C CA . HIS A 1 89 ? -0.753 11.318 6.007 1.00 78.75 89 HIS A CA 1
ATOM 688 C C . HIS A 1 89 ? 0.756 11.037 6.172 1.00 78.75 89 HIS A C 1
ATOM 690 O O . HIS A 1 89 ? 1.593 11.798 5.680 1.00 78.75 89 HIS A O 1
ATOM 696 N N . CYS A 1 90 ? 1.153 9.952 6.846 1.00 79.31 90 CYS A N 1
ATOM 697 C CA . CYS A 1 90 ? 2.564 9.649 7.055 1.00 79.31 90 CYS A CA 1
ATOM 698 C C . CYS A 1 90 ? 3.217 9.049 5.797 1.00 79.31 90 CYS A C 1
ATOM 700 O O . CYS A 1 90 ? 3.028 7.877 5.486 1.00 79.31 90 CYS A O 1
ATOM 702 N N . PHE A 1 91 ? 4.103 9.809 5.142 1.00 72.38 91 PHE A N 1
ATOM 703 C CA . PHE A 1 91 ? 4.943 9.354 4.014 1.00 72.38 91 PHE A CA 1
ATOM 704 C C . PHE A 1 91 ? 5.711 8.035 4.272 1.00 72.38 91 PHE A C 1
ATOM 706 O O . PHE A 1 91 ? 5.962 7.270 3.344 1.00 72.38 91 PHE A O 1
ATOM 713 N N . LYS A 1 92 ? 6.091 7.747 5.525 1.00 71.44 92 LYS A N 1
ATOM 714 C CA . LYS A 1 92 ? 6.783 6.501 5.912 1.00 71.44 92 LYS A CA 1
ATOM 715 C C . LYS A 1 92 ? 5.829 5.335 6.233 1.00 71.44 92 LYS A C 1
ATOM 717 O O . LYS A 1 92 ? 6.294 4.246 6.582 1.00 71.44 92 LYS A O 1
ATOM 722 N N . TYR A 1 93 ? 4.515 5.550 6.133 1.00 76.12 93 TYR A N 1
ATOM 723 C CA . TYR A 1 93 ? 3.465 4.611 6.544 1.00 76.12 93 TYR A CA 1
ATOM 724 C C . TYR A 1 93 ? 3.683 4.120 7.985 1.00 76.12 93 TYR A C 1
ATOM 726 O O . TYR A 1 93 ? 3.646 2.923 8.270 1.00 76.12 93 TYR A O 1
ATOM 734 N N . ILE A 1 94 ? 4.045 5.049 8.872 1.00 81.69 94 ILE A N 1
ATOM 735 C CA . ILE A 1 94 ? 4.218 4.794 10.304 1.00 81.69 94 ILE A CA 1
ATOM 736 C C . ILE A 1 94 ? 2.824 4.782 10.916 1.00 81.69 94 ILE A C 1
ATOM 738 O O . ILE A 1 94 ? 2.111 5.780 10.785 1.00 81.69 94 ILE A O 1
ATOM 742 N N . ASP A 1 95 ? 2.444 3.704 11.604 1.00 83.94 95 ASP A N 1
ATOM 743 C CA . ASP A 1 95 ? 1.217 3.744 12.391 1.00 83.94 95 ASP A CA 1
ATOM 744 C C . ASP A 1 95 ? 1.461 4.548 13.669 1.00 83.94 95 ASP A C 1
ATOM 746 O O . ASP A 1 95 ? 1.904 4.049 14.702 1.00 83.94 95 ASP A O 1
ATOM 750 N N . THR A 1 96 ? 1.207 5.850 13.569 1.00 89.50 96 THR A N 1
ATOM 751 C CA . THR A 1 96 ? 1.351 6.760 14.699 1.00 89.50 96 THR A CA 1
ATOM 752 C C . THR A 1 96 ? 0.285 6.526 15.765 1.00 89.50 96 THR A C 1
ATOM 754 O O . THR A 1 96 ? 0.506 6.907 16.905 1.00 89.50 96 THR A O 1
ATOM 757 N N . VAL A 1 97 ? -0.859 5.918 15.424 1.00 89.88 97 VAL A N 1
ATOM 758 C CA . VAL A 1 97 ? -1.913 5.613 16.400 1.00 89.88 97 VAL A CA 1
ATOM 759 C C . VAL A 1 97 ? -1.531 4.398 17.238 1.00 89.88 97 VAL A C 1
ATOM 761 O O . VAL A 1 97 ? -1.694 4.468 18.447 1.00 89.88 97 VAL A O 1
ATOM 764 N N . ALA A 1 98 ? -0.905 3.372 16.655 1.00 88.56 98 ALA A N 1
ATOM 765 C CA . ALA A 1 98 ? -0.346 2.247 17.411 1.00 88.56 98 ALA A CA 1
ATOM 766 C C . ALA A 1 98 ? 0.695 2.703 18.459 1.00 88.56 98 ALA A C 1
ATOM 768 O O . ALA A 1 98 ? 0.693 2.219 19.587 1.00 88.56 98 ALA A O 1
ATOM 769 N N . ILE A 1 99 ? 1.526 3.711 18.139 1.00 93.81 99 ILE A N 1
ATOM 770 C CA . ILE A 1 99 ? 2.410 4.360 19.131 1.00 93.81 99 ILE A CA 1
ATOM 771 C C . ILE A 1 99 ? 1.587 4.951 20.286 1.00 93.81 99 ILE A C 1
ATOM 773 O O . ILE A 1 99 ? 1.930 4.758 21.448 1.00 93.81 99 ILE A O 1
ATOM 777 N N . PHE A 1 100 ? 0.518 5.693 19.988 1.00 94.88 100 PHE A N 1
ATOM 778 C CA . PHE A 1 100 ? -0.253 6.407 21.011 1.00 94.88 100 PHE A CA 1
ATOM 779 C C . PHE A 1 100 ? -1.131 5.469 21.851 1.00 94.88 100 PHE A C 1
ATOM 781 O O . PHE A 1 100 ? -1.259 5.710 23.048 1.00 94.88 100 PHE A O 1
ATOM 788 N N . ALA A 1 101 ? -1.649 4.385 21.267 1.00 91.12 101 ALA A N 1
ATOM 789 C CA . ALA A 1 101 ? -2.339 3.312 21.978 1.00 91.12 101 ALA A CA 1
ATOM 790 C C . ALA A 1 101 ? -1.388 2.606 22.959 1.00 91.12 101 ALA A C 1
ATOM 792 O O . ALA A 1 101 ? -1.672 2.557 24.153 1.00 91.12 101 ALA A O 1
ATOM 793 N N . ALA A 1 102 ? -0.192 2.209 22.513 1.00 92.81 102 ALA A N 1
ATOM 794 C CA . ALA A 1 102 ? 0.812 1.613 23.393 1.00 92.81 102 ALA A CA 1
ATOM 795 C C . ALA A 1 102 ? 1.268 2.573 24.517 1.00 92.81 102 ALA A C 1
ATOM 797 O O . ALA A 1 102 ? 1.470 2.154 25.654 1.00 92.81 102 ALA A O 1
ATOM 798 N N . MET A 1 103 ? 1.344 3.889 24.253 1.00 96.25 103 MET A N 1
ATOM 799 C CA . MET A 1 103 ? 1.556 4.890 25.313 1.00 96.25 103 MET A CA 1
ATOM 800 C C . MET A 1 103 ? 0.394 4.968 26.319 1.00 96.25 103 MET A C 1
ATOM 802 O O . MET A 1 103 ? 0.637 5.305 27.476 1.00 96.25 103 MET A O 1
ATOM 806 N N . ARG A 1 104 ? -0.853 4.700 25.904 1.00 95.69 104 ARG A N 1
ATOM 807 C CA . ARG A 1 104 ? -2.010 4.627 26.812 1.00 95.69 104 ARG A CA 1
ATOM 808 C C . ARG A 1 104 ? -1.993 3.355 27.640 1.00 95.69 104 ARG A C 1
ATOM 810 O O . ARG A 1 104 ? -2.285 3.446 28.822 1.00 95.69 104 ARG A O 1
ATOM 817 N N . GLU A 1 105 ? -1.627 2.216 27.059 1.00 93.75 105 GLU A N 1
ATOM 818 C CA . GLU A 1 105 ? -1.450 0.953 27.788 1.00 93.75 105 GLU A CA 1
ATOM 819 C C . GLU A 1 105 ? -0.383 1.092 28.882 1.00 93.75 105 GLU A C 1
ATOM 821 O O . GLU A 1 105 ? -0.632 0.765 30.041 1.00 93.75 105 GLU A O 1
ATOM 826 N N . ASP A 1 106 ? 0.761 1.703 28.562 1.00 95.06 106 ASP A N 1
ATOM 827 C CA . ASP A 1 106 ? 1.801 2.000 29.550 1.00 95.06 106 ASP A CA 1
ATOM 828 C C . ASP A 1 106 ? 1.342 2.960 30.664 1.00 95.06 106 ASP A C 1
ATOM 830 O O . ASP A 1 106 ? 1.726 2.786 31.824 1.00 95.06 106 ASP A O 1
ATOM 834 N N . LEU A 1 107 ? 0.528 3.972 30.349 1.00 95.62 107 LEU A N 1
ATOM 835 C CA . LEU A 1 107 ? -0.069 4.852 31.361 1.00 95.62 107 LEU A CA 1
ATOM 836 C C . LEU A 1 107 ? -1.121 4.105 32.202 1.00 95.62 107 LEU A C 1
ATOM 838 O O . LEU A 1 107 ? -1.146 4.243 33.425 1.00 95.62 107 LEU A O 1
ATOM 842 N N . ALA A 1 108 ? -1.949 3.269 31.577 1.00 94.00 108 ALA A N 1
ATOM 843 C CA . ALA A 1 108 ? -3.004 2.497 32.227 1.00 94.00 108 ALA A CA 1
ATOM 844 C C . ALA A 1 108 ? -2.451 1.460 33.210 1.00 94.00 108 ALA A C 1
ATOM 846 O O . ALA A 1 108 ? -2.923 1.390 34.345 1.00 94.00 108 ALA A O 1
ATOM 847 N N . ALA A 1 109 ? -1.384 0.749 32.831 1.00 92.31 109 ALA A N 1
ATOM 848 C CA . ALA A 1 109 ? -0.639 -0.164 33.700 1.00 92.31 109 ALA A CA 1
ATOM 849 C C . ALA A 1 109 ? -0.015 0.528 34.933 1.00 92.31 109 ALA A C 1
ATOM 851 O O . ALA A 1 109 ? 0.388 -0.135 35.886 1.00 92.31 109 ALA A O 1
ATOM 852 N N . ARG A 1 110 ? 0.057 1.867 34.929 1.00 93.19 110 ARG A N 1
ATOM 853 C CA . ARG A 1 110 ? 0.555 2.713 36.027 1.00 93.19 110 ARG A CA 1
ATOM 854 C C . ARG A 1 110 ? -0.566 3.448 36.776 1.00 93.19 110 ARG A C 1
ATOM 856 O O . ARG A 1 110 ? -0.282 4.268 37.642 1.00 93.19 110 ARG A O 1
ATOM 863 N N . GLY A 1 111 ? -1.834 3.182 36.444 1.00 92.75 111 GLY A N 1
ATOM 864 C CA . GLY A 1 111 ? -3.004 3.872 37.003 1.00 92.75 111 GLY A CA 1
ATOM 865 C C . GLY A 1 111 ? -3.216 5.303 36.484 1.00 92.75 111 GLY A C 1
ATOM 866 O O . GLY A 1 111 ? -4.127 5.991 36.937 1.00 92.75 111 GLY A O 1
ATOM 867 N N . LEU A 1 112 ? -2.414 5.758 35.518 1.00 94.94 112 LEU A N 1
ATOM 868 C CA . LEU A 1 112 ? -2.390 7.127 34.993 1.00 94.94 112 LEU A CA 1
ATOM 869 C C . LEU A 1 112 ? -3.456 7.330 33.894 1.00 94.94 112 LEU A C 1
ATOM 871 O O . LEU A 1 112 ? -3.162 7.720 32.764 1.00 94.94 112 LEU A O 1
ATOM 875 N N . ILE A 1 113 ? -4.717 7.038 34.225 1.00 94.38 113 ILE A N 1
ATOM 876 C CA . ILE A 1 113 ? -5.878 7.117 33.322 1.00 94.38 113 ILE A CA 1
ATOM 877 C C . ILE A 1 113 ? -6.705 8.376 33.652 1.00 94.38 113 ILE A C 1
ATOM 879 O O . ILE A 1 113 ? -6.937 8.652 34.830 1.00 94.38 113 ILE A O 1
ATOM 883 N N . PRO A 1 114 ? -7.221 9.135 32.661 1.00 94.38 114 PRO A N 1
ATOM 884 C CA . PRO A 1 114 ? -8.128 10.253 32.919 1.00 94.38 114 PRO A CA 1
ATOM 885 C C . PRO A 1 114 ? -9.346 9.819 33.765 1.00 94.38 114 PRO A C 1
ATOM 887 O O . PRO A 1 114 ? -10.046 8.887 33.356 1.00 94.38 114 PRO A O 1
ATOM 890 N N . PRO A 1 115 ? -9.683 10.491 34.887 1.00 90.56 115 PRO A N 1
ATOM 891 C CA . PRO A 1 115 ? -10.693 9.994 35.833 1.00 90.56 115 PRO A CA 1
ATOM 892 C C . PRO A 1 115 ? -12.077 9.711 35.230 1.00 90.56 115 PRO A C 1
ATOM 894 O O . PRO A 1 115 ? -12.721 8.725 35.580 1.00 90.56 115 PRO A O 1
ATOM 897 N N . GLY A 1 116 ? -12.531 10.532 34.275 1.00 89.38 116 GLY A N 1
ATOM 898 C CA . GLY A 1 116 ? -13.808 10.316 33.581 1.00 89.38 116 GLY A CA 1
ATOM 899 C C . GLY A 1 116 ? -13.824 9.094 32.650 1.00 89.38 116 GLY A C 1
ATOM 900 O O . GLY A 1 116 ? -14.897 8.562 32.369 1.00 89.38 116 GLY A O 1
ATOM 901 N N . LEU A 1 117 ? -12.650 8.644 32.196 1.00 89.50 117 LEU A N 1
ATOM 902 C CA . LEU A 1 117 ? -12.468 7.468 31.344 1.00 89.50 117 LEU A CA 1
ATOM 903 C C . LEU A 1 117 ? -12.300 6.196 32.187 1.00 89.50 117 LEU A C 1
ATOM 905 O O . LEU A 1 117 ? -12.943 5.196 31.883 1.00 89.50 117 LEU A O 1
ATOM 909 N N . ALA A 1 118 ? -11.559 6.264 33.300 1.00 89.56 118 ALA A N 1
ATOM 910 C CA . ALA A 1 118 ? -11.523 5.199 34.308 1.00 89.56 118 ALA A CA 1
ATOM 911 C C . ALA A 1 118 ? -12.940 4.887 34.831 1.00 89.56 118 ALA A C 1
ATOM 913 O O . ALA A 1 118 ? -13.438 3.776 34.671 1.00 89.56 118 ALA A O 1
ATOM 914 N N . ALA A 1 119 ? -13.675 5.910 35.284 1.00 88.94 119 ALA A N 1
ATOM 915 C CA . ALA A 1 119 ? -15.055 5.750 35.743 1.00 88.94 119 ALA A CA 1
ATOM 916 C C . ALA A 1 119 ? -16.033 5.259 34.651 1.00 88.94 119 ALA A C 1
ATOM 918 O O . ALA A 1 119 ? -17.128 4.803 34.975 1.00 88.94 119 ALA A O 1
ATOM 919 N N . ALA A 1 120 ? -15.689 5.367 33.361 1.00 87.19 120 ALA A N 1
ATOM 920 C CA . ALA A 1 120 ? -16.457 4.750 32.279 1.00 87.19 120 ALA A CA 1
ATOM 921 C C . ALA A 1 120 ? -16.103 3.264 32.103 1.00 87.19 120 ALA A C 1
ATOM 923 O O . ALA A 1 120 ? -17.008 2.443 31.977 1.00 87.19 120 ALA A O 1
ATOM 924 N N . ALA A 1 121 ? -14.813 2.926 32.145 1.00 87.88 121 ALA A N 1
ATOM 925 C CA . ALA A 1 121 ? -14.300 1.561 32.090 1.00 87.88 121 ALA A CA 1
ATOM 926 C C . ALA A 1 121 ? -14.817 0.688 33.253 1.00 87.88 121 ALA A C 1
ATOM 928 O O . ALA A 1 121 ? -15.135 -0.486 33.062 1.00 87.88 121 ALA A O 1
ATOM 929 N N . ASP A 1 122 ? -14.983 1.261 34.444 1.00 87.25 122 ASP A N 1
ATOM 930 C CA . ASP A 1 122 ? -15.456 0.504 35.607 1.00 87.25 122 ASP A CA 1
ATOM 931 C C . ASP A 1 122 ? -16.968 0.234 35.558 1.00 87.25 122 ASP A C 1
ATOM 933 O O . ASP A 1 122 ? -17.385 -0.905 35.761 1.00 87.25 122 ASP A O 1
ATOM 937 N N . ARG A 1 123 ? -17.782 1.201 35.098 1.00 86.94 123 ARG A N 1
ATOM 938 C CA . ARG A 1 123 ? -19.204 0.949 34.771 1.00 86.94 123 ARG A CA 1
ATOM 939 C C . ARG A 1 123 ? -19.389 -0.124 33.692 1.00 86.94 123 ARG A C 1
ATOM 941 O O . ARG A 1 123 ? -20.397 -0.834 33.716 1.00 86.94 123 ARG A O 1
ATOM 948 N N . LEU A 1 124 ? -18.444 -0.255 32.752 1.00 89.31 124 LEU A N 1
ATOM 949 C CA . LEU A 1 124 ? -18.471 -1.332 31.758 1.00 89.31 124 LEU A CA 1
ATOM 950 C C . LEU A 1 124 ? -18.303 -2.719 32.398 1.00 89.31 124 LEU A C 1
ATOM 952 O O . LEU A 1 124 ? -18.910 -3.653 31.893 1.00 89.31 124 LEU A O 1
ATOM 956 N N . ALA A 1 125 ? -17.548 -2.864 33.490 1.00 87.38 125 ALA A N 1
ATOM 957 C CA . ALA A 1 125 ? -17.379 -4.162 34.151 1.00 87.38 125 ALA A CA 1
ATOM 958 C C . ALA A 1 125 ? -18.601 -4.534 35.005 1.00 87.38 125 ALA A C 1
ATOM 960 O O . ALA A 1 125 ? -18.986 -5.695 35.059 1.00 87.38 125 ALA A O 1
ATOM 961 N N . GLU A 1 126 ? -19.246 -3.547 35.631 1.00 87.81 126 GLU A N 1
ATOM 962 C CA . GLU A 1 126 ? -20.455 -3.764 36.440 1.00 87.81 126 GLU A CA 1
ATOM 963 C C . GLU A 1 126 ? -21.709 -4.080 35.604 1.00 87.81 126 GLU A C 1
ATOM 965 O O . GLU A 1 126 ? -22.654 -4.680 36.113 1.00 87.81 126 GLU A O 1
ATOM 970 N N . THR A 1 127 ? -21.771 -3.605 34.351 1.00 91.19 127 THR A N 1
ATOM 971 C CA . THR A 1 127 ? -23.027 -3.586 33.570 1.00 91.19 127 THR A CA 1
ATOM 972 C C . THR A 1 127 ? -22.896 -3.961 32.092 1.00 91.19 127 THR A C 1
ATOM 974 O O . THR A 1 127 ? -23.886 -3.923 31.360 1.00 91.19 127 THR A O 1
ATOM 977 N N . HIS A 1 128 ? -21.687 -4.261 31.615 1.00 93.44 128 HIS A N 1
ATOM 978 C CA . HIS A 1 128 ? -21.367 -4.548 30.209 1.00 93.44 128 HIS A CA 1
ATOM 979 C C . HIS A 1 128 ? -21.784 -3.439 29.216 1.00 93.44 128 HIS A C 1
ATOM 981 O O . HIS A 1 128 ? -21.835 -3.660 28.004 1.00 93.44 128 HIS A O 1
ATOM 987 N N . ASN A 1 129 ? -22.069 -2.213 29.688 1.00 92.00 129 ASN A N 1
ATOM 988 C CA . ASN A 1 129 ? -22.440 -1.074 28.845 1.00 92.00 129 ASN A CA 1
ATOM 989 C C . ASN A 1 129 ? -21.940 0.280 29.381 1.00 92.00 129 ASN A C 1
ATOM 991 O O . ASN A 1 129 ? -21.665 0.462 30.562 1.00 92.00 129 ASN A O 1
ATOM 995 N N . LEU A 1 130 ? -21.856 1.269 28.486 1.00 89.00 130 LEU A N 1
ATOM 996 C CA . LEU A 1 130 ? -21.288 2.595 28.771 1.00 89.00 130 LEU A CA 1
ATOM 997 C C . LEU A 1 130 ? -22.138 3.457 29.728 1.00 89.00 130 LEU A C 1
ATOM 999 O O . LEU A 1 130 ? -21.643 4.440 30.285 1.00 89.00 130 LEU A O 1
ATOM 1003 N N . TYR A 1 131 ? -23.411 3.103 29.916 1.00 89.69 131 TYR A N 1
ATOM 1004 C CA . TYR A 1 131 ? -24.412 3.934 30.587 1.00 89.69 131 TYR A CA 1
ATOM 1005 C C . TYR A 1 131 ? -24.771 3.468 32.004 1.00 89.69 131 TYR A C 1
ATOM 1007 O O . TYR A 1 131 ? -25.621 4.097 32.632 1.00 89.69 131 TYR A O 1
ATOM 1015 N N . GLY A 1 132 ? -24.147 2.397 32.514 1.00 89.25 132 GLY A N 1
ATOM 1016 C CA . GLY A 1 132 ? -24.448 1.863 33.847 1.00 89.25 132 GLY A CA 1
ATOM 1017 C C . GLY A 1 132 ? -25.886 1.348 33.974 1.00 89.25 132 GLY A C 1
ATOM 1018 O O . GLY A 1 132 ? -26.502 1.486 35.030 1.00 89.25 132 GLY A O 1
ATOM 1019 N N . LYS A 1 133 ? -26.473 0.842 32.881 1.00 92.12 133 LYS A N 1
ATOM 1020 C CA . LYS A 1 133 ? -27.857 0.342 32.860 1.00 92.12 133 LYS A CA 1
ATOM 1021 C C . LYS A 1 133 ? -27.931 -1.161 33.147 1.00 92.12 133 LYS A C 1
ATOM 1023 O O . LYS A 1 133 ? -27.029 -1.872 32.717 1.00 92.12 133 LYS A O 1
ATOM 1028 N N . PRO A 1 134 ? -28.986 -1.669 33.814 1.00 93.00 134 PRO A N 1
ATOM 1029 C CA . PRO A 1 134 ? -29.149 -3.105 34.040 1.00 93.00 134 PRO A CA 1
ATOM 1030 C C . PRO A 1 134 ? -29.179 -3.872 32.715 1.00 93.00 134 PRO A C 1
ATOM 1032 O O . PRO A 1 134 ? -29.956 -3.526 31.826 1.00 93.00 134 PRO A O 1
ATOM 1035 N N . HIS A 1 135 ? -28.381 -4.934 32.590 1.00 92.88 135 HIS A N 1
ATOM 1036 C CA . HIS A 1 135 ? -28.196 -5.636 31.312 1.00 92.88 135 HIS A CA 1
ATOM 1037 C C . HIS A 1 135 ? -29.500 -6.193 30.715 1.00 92.88 135 HIS A C 1
ATOM 1039 O O . HIS A 1 135 ? -29.733 -6.113 29.512 1.00 92.88 135 HIS A O 1
ATOM 1045 N N . GLY A 1 136 ? -30.430 -6.645 31.566 1.00 90.50 136 GLY A N 1
ATOM 1046 C CA . GLY A 1 136 ? -31.761 -7.106 31.148 1.00 90.50 136 GLY A CA 1
ATOM 1047 C C . GLY A 1 136 ? -32.629 -6.052 30.435 1.00 90.50 136 GLY A C 1
ATOM 1048 O O . GLY A 1 136 ? -33.618 -6.408 29.792 1.00 90.50 136 GLY A O 1
ATOM 1049 N N . GLU A 1 137 ? -32.266 -4.764 30.487 1.00 91.94 137 GLU A N 1
ATOM 1050 C CA . GLU A 1 137 ? -32.900 -3.711 29.685 1.00 91.94 137 GLU A CA 1
ATOM 1051 C C . GLU A 1 137 ? -32.448 -3.693 28.205 1.00 91.94 137 GLU A C 1
ATOM 1053 O O . GLU A 1 137 ? -33.038 -2.938 27.423 1.00 91.94 137 GLU A O 1
ATOM 1058 N N . ARG A 1 138 ? -31.443 -4.483 27.777 1.00 93.75 138 ARG A N 1
ATOM 1059 C CA . ARG A 1 138 ? -30.856 -4.369 26.423 1.00 93.75 138 ARG A CA 1
ATOM 1060 C C . ARG A 1 138 ? -31.885 -4.500 25.301 1.00 93.75 138 ARG A C 1
ATOM 1062 O O . ARG A 1 138 ? -31.892 -3.693 24.376 1.00 93.75 138 ARG A O 1
ATOM 1069 N N . LEU A 1 139 ? -32.792 -5.473 25.409 1.00 94.38 139 LEU A N 1
ATOM 1070 C CA . LEU A 1 139 ? -33.875 -5.719 24.445 1.00 94.38 139 LEU A CA 1
ATOM 1071 C C . LEU A 1 139 ? -35.214 -5.072 24.857 1.00 94.38 139 LEU A C 1
ATOM 1073 O O . LEU A 1 139 ? -36.282 -5.567 24.496 1.00 94.38 139 LEU A O 1
ATOM 1077 N N . ALA A 1 140 ? -35.198 -3.976 25.626 1.00 93.19 140 ALA A N 1
ATOM 1078 C CA . ALA A 1 140 ? -36.414 -3.233 25.993 1.00 93.19 140 ALA A CA 1
ATOM 1079 C C . ALA A 1 140 ? -37.016 -2.409 24.833 1.00 93.19 140 ALA A C 1
ATOM 1081 O O . ALA A 1 140 ? -38.153 -1.953 24.920 1.00 93.19 140 ALA A O 1
ATOM 1082 N N . TRP A 1 141 ? -36.267 -2.210 23.744 1.00 93.81 141 TRP A N 1
ATOM 1083 C CA . TRP A 1 141 ? -36.748 -1.585 22.504 1.00 93.81 141 TRP A CA 1
ATOM 1084 C C . TRP A 1 141 ? -37.430 -2.585 21.552 1.00 93.81 141 TRP A C 1
ATOM 1086 O O . TRP A 1 141 ? -38.213 -2.186 20.687 1.00 93.81 141 TRP A O 1
ATOM 1096 N N . LEU A 1 142 ? -37.143 -3.882 21.707 1.00 93.00 142 LEU A N 1
ATOM 1097 C CA . LEU A 1 142 ? -37.561 -4.940 20.796 1.00 93.00 142 LEU A CA 1
ATOM 1098 C C . LEU A 1 142 ? -38.954 -5.467 21.178 1.00 93.00 142 LEU A C 1
ATOM 1100 O O . LEU A 1 142 ? -39.105 -6.215 22.144 1.00 93.00 142 LEU A O 1
ATOM 1104 N N . LYS A 1 143 ? -39.973 -5.067 20.406 1.00 87.50 143 LYS A N 1
ATOM 1105 C CA . LYS A 1 143 ? -41.385 -5.433 20.642 1.00 87.50 143 LYS A CA 1
ATOM 1106 C C . LYS A 1 143 ? -41.692 -6.907 20.372 1.00 87.50 143 LYS A C 1
ATOM 1108 O O . LYS A 1 143 ? -42.492 -7.494 21.089 1.00 87.50 143 LYS A O 1
ATOM 1113 N N . ASP A 1 144 ? -41.081 -7.475 19.336 1.00 86.44 144 ASP A N 1
ATOM 1114 C CA . ASP A 1 144 ? -41.197 -8.889 18.980 1.00 86.44 144 ASP A CA 1
ATOM 1115 C C . ASP A 1 144 ? -39.838 -9.567 19.162 1.00 86.44 144 ASP A C 1
ATOM 1117 O O . ASP A 1 144 ? -38.866 -9.209 18.501 1.00 86.44 144 ASP A O 1
ATOM 1121 N N . ARG A 1 145 ? -39.780 -10.550 20.063 1.00 89.75 145 ARG A N 1
ATOM 1122 C CA . ARG A 1 145 ? -38.558 -11.293 20.391 1.00 89.75 145 ARG A CA 1
ATOM 1123 C C . ARG A 1 145 ? -38.360 -12.550 19.538 1.00 89.75 145 ARG A C 1
ATOM 1125 O O . ARG A 1 145 ? -37.411 -13.279 19.790 1.00 89.75 145 ARG A O 1
ATOM 1132 N N . SER A 1 146 ? -39.177 -12.777 18.503 1.00 88.50 146 SER A N 1
ATOM 1133 C CA . SER A 1 146 ? -39.033 -13.902 17.558 1.00 88.50 146 SER A CA 1
ATOM 1134 C C . SER A 1 146 ? -37.646 -14.018 16.907 1.00 88.50 146 SER A C 1
ATOM 1136 O O . SER A 1 146 ? -37.272 -15.096 16.448 1.00 88.50 146 SER A O 1
ATOM 1138 N N . ARG A 1 147 ? -36.880 -12.917 16.866 1.00 91.62 147 ARG A N 1
ATOM 1139 C CA . ARG A 1 147 ? -35.519 -12.839 16.312 1.00 91.62 147 ARG A CA 1
ATOM 1140 C C . ARG A 1 147 ? -34.405 -12.698 17.353 1.00 91.62 147 ARG A C 1
ATOM 1142 O O . ARG A 1 147 ? -33.262 -12.514 16.949 1.00 91.62 147 ARG A O 1
ATOM 1149 N N . ALA A 1 148 ? -34.710 -12.757 18.648 1.00 94.38 148 ALA A N 1
ATOM 1150 C CA . ALA A 1 148 ? -33.684 -12.745 19.689 1.00 94.38 148 ALA A CA 1
ATOM 1151 C C . ALA A 1 148 ? -33.048 -14.137 19.833 1.00 94.38 148 ALA A C 1
ATOM 1153 O O . ALA A 1 148 ? -33.771 -15.131 19.852 1.00 94.38 148 ALA A O 1
ATOM 1154 N N . ASP A 1 149 ? -31.717 -14.193 19.919 1.00 94.25 149 ASP A N 1
ATOM 1155 C CA . ASP A 1 149 ? -30.910 -15.382 20.258 1.00 94.25 149 ASP A CA 1
ATOM 1156 C C . ASP A 1 149 ? -31.192 -16.651 19.427 1.00 94.25 149 ASP A C 1
ATOM 1158 O O . ASP A 1 149 ? -30.880 -17.772 19.831 1.00 94.25 149 ASP A O 1
ATOM 1162 N N . ARG A 1 150 ? -31.778 -16.494 18.234 1.00 93.50 150 ARG A N 1
ATOM 1163 C CA . ARG A 1 150 ? -31.992 -17.597 17.292 1.00 93.50 150 ARG A CA 1
ATOM 1164 C C . ARG A 1 150 ? -30.759 -17.802 16.405 1.00 93.50 150 ARG A C 1
ATOM 1166 O O . ARG A 1 150 ? -30.108 -16.808 16.068 1.00 93.50 150 ARG A O 1
ATOM 1173 N N . PRO A 1 151 ? -30.477 -19.031 15.942 1.00 90.62 151 PRO A N 1
ATOM 1174 C CA . PRO A 1 151 ? -29.487 -19.248 14.896 1.00 90.62 151 PRO A CA 1
ATOM 1175 C C . PRO A 1 151 ? -29.868 -18.508 13.605 1.00 90.62 151 PRO A C 1
ATOM 1177 O O . PRO A 1 151 ? -31.015 -18.599 13.159 1.00 90.62 151 PRO A O 1
ATOM 1180 N N . ALA A 1 152 ? -28.926 -17.769 13.014 1.00 86.19 152 ALA A N 1
ATOM 1181 C CA . ALA A 1 152 ? -29.106 -17.065 11.742 1.00 86.19 152 ALA A CA 1
ATOM 1182 C C . ALA A 1 152 ? -27.753 -16.687 11.120 1.00 86.19 152 ALA A C 1
ATOM 1184 O O . ALA A 1 152 ? -26.855 -16.234 11.822 1.00 86.19 152 ALA A O 1
ATOM 1185 N N . SER A 1 153 ? -27.643 -16.741 9.787 1.00 75.56 153 SER A N 1
ATOM 1186 C CA . SER A 1 153 ? -26.415 -16.347 9.062 1.00 75.56 153 SER A CA 1
ATOM 1187 C C . SER A 1 153 ? -26.097 -14.843 9.123 1.00 75.56 153 SER A C 1
ATOM 1189 O O . SER A 1 153 ? -25.052 -14.413 8.637 1.00 75.56 153 SER A O 1
ATOM 1191 N N . VAL A 1 154 ? -26.973 -14.023 9.710 1.00 86.19 154 VAL A N 1
ATOM 1192 C CA . VAL A 1 154 ? -26.772 -12.582 9.897 1.00 86.19 154 VAL A CA 1
ATOM 1193 C C . VAL A 1 154 ? -27.130 -12.195 11.330 1.00 86.19 154 VAL A C 1
ATOM 1195 O O . VAL A 1 154 ? -28.174 -12.605 11.831 1.00 86.19 154 VAL A O 1
ATOM 1198 N N . ALA A 1 155 ? -26.331 -11.342 11.966 1.00 91.00 155 ALA A N 1
ATOM 1199 C CA . ALA A 1 155 ? -26.705 -10.645 13.195 1.00 91.00 155 ALA A CA 1
ATOM 1200 C C . ALA A 1 155 ? -26.779 -9.132 12.966 1.00 91.00 155 ALA A C 1
ATOM 1202 O O . ALA A 1 155 ? -26.015 -8.582 12.173 1.00 91.00 155 ALA A O 1
ATOM 1203 N N . PHE A 1 156 ? -27.660 -8.451 13.694 1.00 94.44 156 PHE A N 1
ATOM 1204 C CA . PHE A 1 156 ? -27.561 -7.010 13.920 1.00 94.44 156 PHE A CA 1
ATOM 1205 C C . PHE A 1 156 ? -26.982 -6.793 15.322 1.00 94.44 156 PHE A C 1
ATOM 1207 O O . PHE A 1 156 ? -27.645 -7.096 16.312 1.00 94.44 156 PHE A O 1
ATOM 1214 N N . PHE A 1 157 ? -25.743 -6.299 15.387 1.00 94.75 157 PHE A N 1
ATOM 1215 C CA . PHE A 1 157 ? -25.116 -5.872 16.635 1.00 94.75 157 PHE A CA 1
ATOM 1216 C C . PHE A 1 157 ? -25.660 -4.487 16.990 1.00 94.75 157 PHE A C 1
ATOM 1218 O O . PHE A 1 157 ? -25.479 -3.532 16.234 1.00 94.75 157 PHE A O 1
ATOM 1225 N N . VAL A 1 158 ? -26.366 -4.394 18.113 1.00 94.75 158 VAL A N 1
ATOM 1226 C CA . VAL A 1 158 ? -27.264 -3.276 18.443 1.00 94.75 158 VAL A CA 1
ATOM 1227 C C . VAL A 1 158 ? -26.517 -2.088 19.048 1.00 94.75 158 VAL A C 1
ATOM 1229 O O . VAL A 1 158 ? -26.961 -0.950 18.918 1.00 94.75 158 VAL A O 1
ATOM 1232 N N . GLY A 1 159 ? -25.410 -2.345 19.747 1.00 94.06 159 GLY A N 1
ATOM 1233 C CA . GLY A 1 159 ? -24.595 -1.335 20.413 1.00 94.06 159 GLY A CA 1
ATOM 1234 C C . GLY A 1 159 ? -25.235 -0.720 21.667 1.00 94.06 159 GLY A C 1
ATOM 1235 O O . GLY A 1 159 ? -26.450 -0.718 21.882 1.00 94.06 159 GLY A O 1
ATOM 1236 N N . CYS A 1 160 ? -24.396 -0.135 22.529 1.00 93.00 160 CYS A N 1
ATOM 1237 C CA . CYS A 1 160 ? -24.852 0.462 23.790 1.00 93.00 160 CYS A CA 1
ATOM 1238 C C . CYS A 1 160 ? -25.820 1.642 23.580 1.00 93.00 160 CYS A C 1
ATOM 1240 O O . CYS A 1 160 ? -26.765 1.820 24.351 1.00 93.00 160 CYS A O 1
ATOM 1242 N N . THR A 1 161 ? -25.579 2.485 22.571 1.00 92.88 161 THR A N 1
ATOM 1243 C CA . THR A 1 161 ? -26.332 3.737 22.395 1.00 92.88 161 THR A CA 1
ATOM 1244 C C . THR A 1 161 ? -27.773 3.488 21.949 1.00 92.88 161 THR A C 1
ATOM 1246 O O . THR A 1 161 ? -28.670 4.017 22.614 1.00 92.88 161 THR A O 1
ATOM 1249 N N . PRO A 1 162 ? -28.059 2.674 20.912 1.00 92.56 162 PRO A N 1
ATOM 1250 C CA . PRO A 1 162 ? -29.435 2.354 20.546 1.00 92.56 162 PRO A CA 1
ATOM 1251 C C . PRO A 1 162 ? -30.152 1.523 21.613 1.00 92.56 162 PRO A C 1
ATOM 1253 O O . PRO A 1 162 ? -31.268 1.881 21.983 1.00 92.56 162 PRO A O 1
ATOM 1256 N N . ALA A 1 163 ? -29.513 0.491 22.178 1.00 93.38 163 ALA A N 1
ATOM 1257 C CA . ALA A 1 163 ? -30.151 -0.395 23.158 1.00 93.38 163 ALA A CA 1
ATOM 1258 C C . ALA A 1 163 ? -30.681 0.343 24.407 1.00 93.38 163 ALA A C 1
ATOM 1260 O O . ALA A 1 163 ? -31.798 0.082 24.870 1.00 93.38 163 ALA A O 1
ATOM 1261 N N . TYR A 1 164 ? -29.907 1.299 24.939 1.00 92.56 164 TYR A N 1
ATOM 1262 C CA . TYR A 1 164 ? -30.202 1.937 26.229 1.00 92.56 164 TYR A CA 1
ATOM 1263 C C . TYR A 1 164 ? -30.675 3.400 26.150 1.00 92.56 164 TYR A C 1
ATOM 1265 O O . TYR A 1 164 ? -31.430 3.823 27.023 1.00 92.56 164 TYR A O 1
ATOM 1273 N N . VAL A 1 165 ? -30.270 4.184 25.137 1.00 92.38 165 VAL A N 1
ATOM 1274 C CA . VAL A 1 165 ? -30.466 5.658 25.123 1.00 92.38 165 VAL A CA 1
ATOM 1275 C C . VAL A 1 165 ? -31.210 6.174 23.884 1.00 92.38 165 VAL A C 1
ATOM 1277 O O . VAL A 1 165 ? -31.974 7.139 23.968 1.00 92.38 165 VAL A O 1
ATOM 1280 N N . ARG A 1 166 ? -31.019 5.545 22.722 1.00 91.88 166 ARG A N 1
ATOM 1281 C CA . ARG A 1 166 ? -31.640 5.907 21.435 1.00 91.88 166 ARG A CA 1
ATOM 1282 C C . ARG A 1 166 ? -32.455 4.741 20.875 1.00 91.88 166 ARG A C 1
ATOM 1284 O O . ARG A 1 166 ? -32.301 4.355 19.724 1.00 91.88 166 ARG A O 1
ATOM 1291 N N . ARG A 1 167 ? -33.360 4.223 21.710 1.00 91.75 167 ARG A N 1
ATOM 1292 C CA . ARG A 1 167 ? -34.188 3.025 21.466 1.00 91.75 167 ARG A CA 1
ATOM 1293 C C . ARG A 1 167 ? -35.017 3.045 20.177 1.00 91.75 167 ARG A C 1
ATOM 1295 O O . ARG A 1 167 ? -35.319 1.975 19.663 1.00 91.75 167 ARG A O 1
ATOM 1302 N N . SER A 1 168 ? -35.343 4.220 19.629 1.00 91.88 168 SER A N 1
ATOM 1303 C CA . SER A 1 168 ? -35.956 4.318 18.297 1.00 91.88 168 SER A CA 1
ATOM 1304 C C . SER A 1 168 ? -35.024 3.789 17.207 1.00 91.88 168 SER A C 1
ATOM 1306 O O . SER A 1 168 ? -35.434 2.914 16.462 1.00 91.88 168 SER A O 1
ATOM 1308 N N . LEU A 1 169 ? -33.749 4.202 17.196 1.00 91.75 169 LEU A N 1
ATOM 1309 C CA . LEU A 1 169 ? -32.775 3.851 16.156 1.00 91.75 169 LEU A CA 1
ATOM 1310 C C . LEU A 1 169 ? -32.578 2.333 16.019 1.00 91.75 169 LEU A C 1
ATOM 1312 O O . LEU A 1 169 ? -32.474 1.831 14.905 1.00 91.75 169 LEU A O 1
ATOM 1316 N N . ALA A 1 170 ? -32.588 1.594 17.133 1.00 92.62 170 ALA A N 1
ATOM 1317 C CA . ALA A 1 170 ? -32.546 0.130 17.108 1.00 92.62 170 ALA A CA 1
ATOM 1318 C C . ALA A 1 170 ? -33.792 -0.465 16.425 1.00 92.62 170 ALA A C 1
ATOM 1320 O O . ALA A 1 170 ? -33.676 -1.350 15.579 1.00 92.62 170 ALA A O 1
ATOM 1321 N N . GLY A 1 171 ? -34.979 0.056 16.755 1.00 93.00 171 GLY A N 1
ATOM 1322 C CA . GLY A 1 171 ? -36.243 -0.338 16.132 1.00 93.00 171 GLY A CA 1
ATOM 1323 C C . GLY A 1 171 ? -36.339 0.050 14.654 1.00 93.00 171 GLY A C 1
ATOM 1324 O O . GLY A 1 171 ? -36.838 -0.740 13.857 1.00 93.00 171 GLY A O 1
ATOM 1325 N N . ASP A 1 172 ? -35.822 1.221 14.281 1.00 93.69 172 ASP A N 1
ATOM 1326 C CA . ASP A 1 172 ? -35.807 1.734 12.909 1.00 93.69 172 ASP A CA 1
ATOM 1327 C C . ASP A 1 172 ? -34.889 0.874 12.020 1.00 93.69 172 ASP A C 1
ATOM 1329 O O . ASP A 1 172 ? -35.305 0.418 10.953 1.00 93.69 172 ASP A O 1
ATOM 1333 N N . VAL A 1 173 ? -33.671 0.559 12.486 1.00 92.38 173 VAL A N 1
ATOM 1334 C CA . VAL A 1 173 ? -32.744 -0.353 11.788 1.00 92.38 173 VAL A CA 1
ATOM 1335 C C . VAL A 1 173 ? -33.331 -1.764 11.697 1.00 92.38 173 VAL A C 1
ATOM 1337 O O . VAL A 1 173 ? -33.362 -2.338 10.610 1.00 92.38 173 VAL A O 1
ATOM 1340 N N . TYR A 1 174 ? -33.878 -2.306 12.790 1.00 94.38 174 TYR A N 1
ATOM 1341 C CA . TYR A 1 174 ? -34.556 -3.608 12.790 1.00 94.38 174 TYR A CA 1
ATOM 1342 C C . TYR A 1 174 ? -35.708 -3.662 11.771 1.00 94.38 174 TYR A C 1
ATOM 1344 O O . TYR A 1 174 ? -35.837 -4.642 11.037 1.00 94.38 174 TYR A O 1
ATOM 1352 N N . ALA A 1 175 ? -36.520 -2.602 11.684 1.00 93.00 175 ALA A N 1
ATOM 1353 C CA . ALA A 1 175 ? -37.619 -2.505 10.729 1.00 93.00 175 ALA A CA 1
ATOM 1354 C C . ALA A 1 175 ? -37.125 -2.459 9.274 1.00 93.00 175 ALA A C 1
ATOM 1356 O O . ALA A 1 175 ? -37.699 -3.139 8.425 1.00 93.00 175 ALA A O 1
ATOM 1357 N N . VAL A 1 176 ? -36.040 -1.729 8.985 1.00 94.38 176 VAL A N 1
ATOM 1358 C CA . VAL A 1 176 ? -35.411 -1.707 7.652 1.00 94.38 176 VAL A CA 1
ATOM 1359 C C . VAL A 1 176 ? -34.863 -3.086 7.273 1.00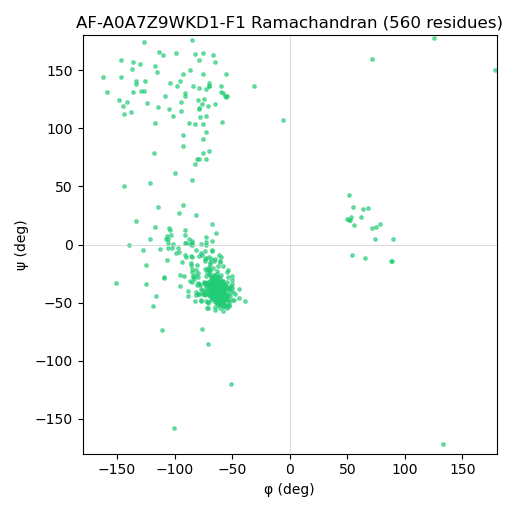 94.38 176 VAL A C 1
ATOM 1361 O O . VAL A 1 176 ? -35.131 -3.560 6.171 1.00 94.38 176 VAL A O 1
ATOM 1364 N N . LEU A 1 177 ? -34.155 -3.768 8.179 1.00 91.38 177 LEU A N 1
ATOM 1365 C CA . LEU A 1 177 ? -33.619 -5.111 7.923 1.00 91.38 177 LEU A CA 1
ATOM 1366 C C . LEU A 1 177 ? -34.735 -6.149 7.712 1.00 91.38 177 LEU A C 1
ATOM 1368 O O . LEU A 1 177 ? -34.624 -7.008 6.837 1.00 91.38 177 LEU A O 1
ATOM 1372 N N . ALA A 1 178 ? -35.833 -6.052 8.468 1.00 90.62 178 ALA A N 1
ATOM 1373 C CA . ALA A 1 178 ? -37.002 -6.912 8.297 1.00 90.62 178 ALA A CA 1
ATOM 1374 C C . ALA A 1 178 ? -37.742 -6.632 6.975 1.00 90.62 178 ALA A C 1
ATOM 1376 O O . ALA A 1 178 ? -38.102 -7.572 6.268 1.00 90.62 178 ALA A O 1
ATOM 1377 N N . ALA A 1 179 ? -37.917 -5.359 6.601 1.00 92.69 179 ALA A N 1
ATOM 1378 C CA . ALA A 1 179 ? -38.531 -4.956 5.333 1.00 92.69 179 ALA A CA 1
ATOM 1379 C C . ALA A 1 179 ? -37.674 -5.327 4.108 1.00 92.69 179 ALA A C 1
ATOM 1381 O O . ALA A 1 179 ? -38.218 -5.624 3.048 1.00 92.69 179 ALA A O 1
ATOM 1382 N N . ALA A 1 180 ? -36.347 -5.380 4.262 1.00 91.12 180 ALA A N 1
ATOM 1383 C CA . ALA A 1 180 ? -35.416 -5.895 3.257 1.00 91.12 180 ALA A CA 1
ATOM 1384 C C . ALA A 1 180 ? -35.448 -7.434 3.108 1.00 91.12 180 ALA A C 1
ATOM 1386 O O . ALA A 1 180 ? -34.697 -7.983 2.303 1.00 91.12 180 ALA A O 1
ATOM 1387 N N . GLY A 1 181 ? -36.278 -8.143 3.884 1.00 89.56 181 GLY A N 1
ATOM 1388 C CA . GLY A 1 181 ? -36.407 -9.601 3.825 1.00 89.56 181 GLY A CA 1
ATOM 1389 C C . GLY A 1 181 ? -35.202 -10.369 4.377 1.00 89.56 181 GLY A C 1
ATOM 1390 O O . GLY A 1 181 ? -35.089 -11.568 4.136 1.00 89.56 181 GLY A O 1
ATOM 1391 N N . LEU A 1 182 ? -34.295 -9.709 5.109 1.00 88.12 182 LEU A N 1
ATOM 1392 C CA . LEU A 1 182 ? -33.105 -10.359 5.655 1.00 88.12 182 LEU A CA 1
ATOM 1393 C C . LEU A 1 182 ? -33.474 -11.329 6.780 1.00 88.12 182 LEU A C 1
ATOM 1395 O O . LEU A 1 182 ? -34.282 -11.014 7.660 1.00 88.12 182 LEU A O 1
ATOM 1399 N N . ASP A 1 183 ? -32.828 -12.492 6.790 1.00 88.19 183 ASP A N 1
ATOM 1400 C CA . ASP A 1 183 ? -32.927 -13.456 7.880 1.00 88.19 183 ASP A CA 1
ATOM 1401 C C . ASP A 1 183 ? -31.802 -13.208 8.894 1.00 88.19 183 ASP A C 1
ATOM 1403 O O . ASP A 1 183 ? -30.668 -13.639 8.700 1.00 88.19 183 ASP A O 1
ATOM 1407 N N . PHE A 1 184 ? -32.110 -12.432 9.938 1.00 92.81 184 PHE A N 1
ATOM 1408 C CA . PHE A 1 184 ? -31.131 -11.988 10.936 1.00 92.81 184 PHE A CA 1
ATOM 1409 C C . PHE A 1 184 ? -31.577 -12.235 12.383 1.00 92.81 184 PHE A C 1
ATOM 1411 O O . PHE A 1 184 ? -32.779 -12.298 12.671 1.00 92.81 184 PHE A O 1
ATOM 1418 N N . THR A 1 185 ? -30.599 -12.342 13.280 1.00 95.12 185 THR A N 1
ATOM 1419 C CA . THR A 1 185 ? -30.752 -12.460 14.736 1.00 95.12 185 THR A CA 1
ATOM 1420 C C . THR A 1 185 ? -30.288 -11.188 15.460 1.00 95.12 185 THR A C 1
ATOM 1422 O O . THR A 1 185 ? -29.592 -10.350 14.879 1.00 95.12 185 THR A O 1
ATOM 1425 N 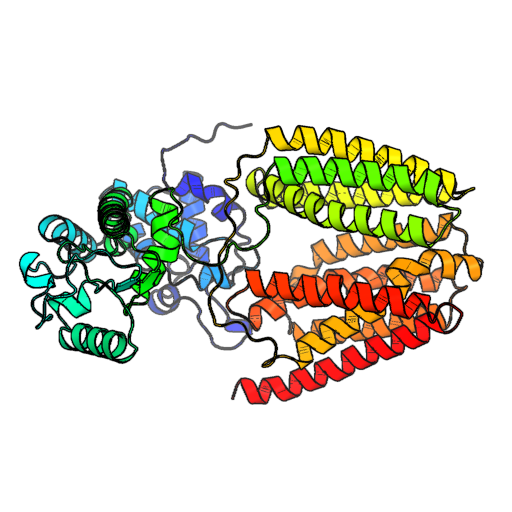N . VAL A 1 186 ? -30.683 -11.029 16.721 1.00 96.06 186 VAL A N 1
ATOM 1426 C CA . VAL A 1 186 ? -30.162 -10.014 17.654 1.00 96.06 186 VAL A CA 1
ATOM 1427 C C . VAL A 1 186 ? -29.848 -10.680 18.989 1.00 96.06 186 VAL A C 1
ATOM 1429 O O . VAL A 1 186 ? -30.597 -11.545 19.436 1.00 96.06 186 VAL A O 1
ATOM 1432 N N . LEU A 1 187 ? -28.746 -10.288 19.620 1.00 93.50 187 LEU A N 1
ATOM 1433 C CA . LEU A 1 187 ? -28.249 -10.934 20.834 1.00 93.50 187 LEU A CA 1
ATOM 1434 C C . LEU A 1 187 ? -28.839 -10.249 22.079 1.00 93.50 187 LEU A C 1
ATOM 1436 O O . LEU A 1 187 ? -28.788 -9.021 22.204 1.00 93.50 187 LEU A O 1
ATOM 1440 N N . SER A 1 188 ? -29.389 -11.022 23.017 1.00 93.19 188 SER A N 1
ATOM 1441 C CA . SER A 1 188 ? -29.806 -10.499 24.325 1.00 93.19 188 SER A CA 1
ATOM 1442 C C . SER A 1 188 ? -28.608 -10.237 25.233 1.00 93.19 188 SER A C 1
ATOM 1444 O O . SER A 1 188 ? -28.544 -9.172 25.850 1.00 93.19 188 SER A O 1
ATOM 1446 N N . ASP A 1 189 ? -27.637 -11.152 25.235 1.00 94.19 189 ASP A N 1
ATOM 1447 C CA . ASP A 1 189 ? -26.378 -11.056 25.979 1.00 94.19 189 ASP A CA 1
ATOM 1448 C C . ASP A 1 189 ? -25.229 -10.435 25.156 1.00 94.19 189 ASP A C 1
ATOM 1450 O O . ASP A 1 189 ? -24.061 -10.787 25.287 1.00 94.19 189 ASP A O 1
ATOM 1454 N N . GLU A 1 190 ? -25.553 -9.485 24.279 1.00 94.88 190 GLU A N 1
ATOM 1455 C CA . GLU A 1 190 ? -24.553 -8.628 23.636 1.00 94.88 190 GLU A CA 1
ATOM 1456 C C . GLU A 1 190 ? -23.969 -7.663 24.678 1.00 94.88 190 GLU A C 1
ATOM 1458 O O . GLU A 1 190 ? -24.708 -7.069 25.468 1.00 94.88 190 GLU A O 1
ATOM 1463 N N . TRP A 1 191 ? -22.652 -7.472 24.691 1.00 95.62 191 TRP A N 1
ATOM 1464 C CA . TRP A 1 191 ? -21.951 -6.602 25.644 1.00 95.62 191 TRP A CA 1
ATOM 1465 C C . TRP A 1 191 ? -21.611 -5.246 24.989 1.00 95.62 191 TRP A C 1
ATOM 1467 O O . TRP A 1 191 ? -22.278 -4.794 24.053 1.00 95.62 191 TRP A O 1
ATOM 1477 N N . CYS A 1 192 ? -20.622 -4.510 25.495 1.00 94.88 192 CYS A N 1
ATOM 1478 C CA . CYS A 1 192 ? -20.029 -3.396 24.754 1.00 94.88 192 CYS A CA 1
ATOM 1479 C C . CYS A 1 192 ? -19.108 -3.952 23.651 1.00 94.88 192 CYS A C 1
ATOM 1481 O O . CYS A 1 192 ? -18.718 -5.108 23.710 1.00 94.88 192 CYS A O 1
ATOM 1483 N N . CYS A 1 193 ? -18.704 -3.152 22.662 1.00 91.75 193 CYS A N 1
ATOM 1484 C CA . CYS A 1 193 ? -17.731 -3.589 21.649 1.00 91.75 193 CYS A CA 1
ATOM 1485 C C . CYS A 1 193 ? -16.277 -3.675 22.167 1.00 91.75 193 CYS A C 1
ATOM 1487 O O . CYS A 1 193 ? -15.393 -4.075 21.424 1.00 91.75 193 CYS A O 1
ATOM 1489 N N . GLY A 1 194 ? -16.000 -3.245 23.405 1.00 92.81 194 GLY A N 1
ATOM 1490 C CA . GLY A 1 194 ? -14.647 -3.178 23.979 1.00 92.81 194 GLY A CA 1
ATOM 1491 C C . GLY A 1 194 ? -13.891 -1.868 23.701 1.00 92.81 194 GLY A C 1
ATOM 1492 O O . GLY A 1 194 ? -12.937 -1.557 24.411 1.00 92.81 194 GLY A O 1
ATOM 1493 N N . HIS A 1 195 ? -14.349 -1.031 22.759 1.00 90.56 195 HIS A N 1
ATOM 1494 C CA . HIS A 1 195 ? -13.682 0.235 22.409 1.00 90.56 195 HIS A CA 1
ATOM 1495 C C . HIS A 1 195 ? -13.372 1.172 23.602 1.00 90.56 195 HIS A C 1
ATOM 1497 O O . HIS A 1 195 ? -12.272 1.723 23.631 1.00 90.56 195 HIS A O 1
ATOM 1503 N N . PRO A 1 196 ? -14.251 1.355 24.616 1.00 91.69 196 PRO A N 1
ATOM 1504 C CA . PRO A 1 196 ? -13.928 2.213 25.761 1.00 91.69 196 PRO A CA 1
ATOM 1505 C C . PRO A 1 196 ? -12.740 1.710 26.594 1.00 91.69 196 PRO A C 1
ATOM 1507 O O . PRO A 1 196 ? -12.025 2.529 27.166 1.00 91.69 196 PRO A O 1
ATOM 1510 N N . TYR A 1 197 ? -12.494 0.394 26.627 1.00 92.88 197 TYR A N 1
ATOM 1511 C CA . TYR A 1 197 ? -11.314 -0.182 27.276 1.00 92.88 197 TYR A CA 1
ATOM 1512 C C . TYR A 1 197 ? -10.042 0.058 26.461 1.00 92.88 197 TYR A C 1
ATOM 1514 O O . TYR A 1 197 ? -9.045 0.493 27.032 1.00 92.88 197 TYR A O 1
ATOM 1522 N N . MET A 1 198 ? -10.088 -0.108 25.133 1.00 89.38 198 MET A N 1
ATOM 1523 C CA . MET A 1 198 ? -8.966 0.259 24.253 1.00 89.38 198 MET A CA 1
ATOM 1524 C C . MET A 1 198 ? -8.617 1.746 24.383 1.00 89.38 198 MET A C 1
ATOM 1526 O O . MET A 1 198 ? -7.459 2.103 24.594 1.00 89.38 198 MET A O 1
ATOM 1530 N N . ALA A 1 199 ? -9.626 2.621 24.379 1.00 90.12 199 ALA A N 1
ATOM 1531 C CA . ALA A 1 199 ? -9.431 4.052 24.591 1.00 90.12 199 ALA A CA 1
ATOM 1532 C C . ALA A 1 199 ? -8.807 4.373 25.968 1.00 90.12 199 ALA A C 1
ATOM 1534 O O . ALA A 1 199 ? -8.049 5.335 26.088 1.00 90.12 199 ALA A O 1
ATOM 1535 N N . ALA A 1 200 ? -9.092 3.560 26.992 1.00 92.06 200 ALA A N 1
ATOM 1536 C CA . ALA A 1 200 ? -8.521 3.663 28.335 1.00 92.06 200 ALA A CA 1
ATOM 1537 C C . ALA A 1 200 ? -7.123 3.028 28.490 1.00 92.06 200 ALA A C 1
ATOM 1539 O O . ALA A 1 200 ? -6.551 3.142 29.571 1.00 92.06 200 ALA A O 1
ATOM 1540 N N . GLY A 1 201 ? -6.577 2.363 27.462 1.00 91.50 201 GLY A N 1
ATOM 1541 C CA . GLY A 1 201 ? -5.333 1.583 27.555 1.00 91.50 201 GLY A CA 1
ATOM 1542 C C . GLY A 1 201 ? -5.486 0.232 28.272 1.00 91.50 201 GLY A C 1
ATOM 1543 O O . GLY A 1 201 ? -4.501 -0.367 28.684 1.00 91.50 201 GLY A O 1
ATOM 1544 N N . GLN A 1 202 ? -6.711 -0.261 28.459 1.00 91.38 202 GLN A N 1
ATOM 1545 C CA . GLN A 1 202 ? -7.013 -1.485 29.208 1.00 91.38 202 GLN A CA 1
ATOM 1546 C C . GLN A 1 202 ? -7.235 -2.677 28.259 1.00 91.38 202 GLN A C 1
ATOM 1548 O O . GLN A 1 202 ? -8.320 -3.259 28.215 1.00 91.38 202 GLN A O 1
ATOM 1553 N N . ARG A 1 203 ? -6.198 -3.028 27.482 1.00 87.50 203 ARG A N 1
ATOM 1554 C CA . ARG A 1 203 ? -6.230 -4.044 26.405 1.00 87.50 203 ARG A CA 1
ATOM 1555 C C . ARG A 1 203 ? -6.794 -5.402 26.850 1.00 87.50 203 ARG A C 1
ATOM 1557 O O . ARG A 1 203 ? -7.561 -6.013 26.116 1.00 87.50 203 ARG A O 1
ATOM 1564 N N . GLU A 1 204 ? -6.483 -5.846 28.067 1.00 87.44 204 GLU A N 1
ATOM 1565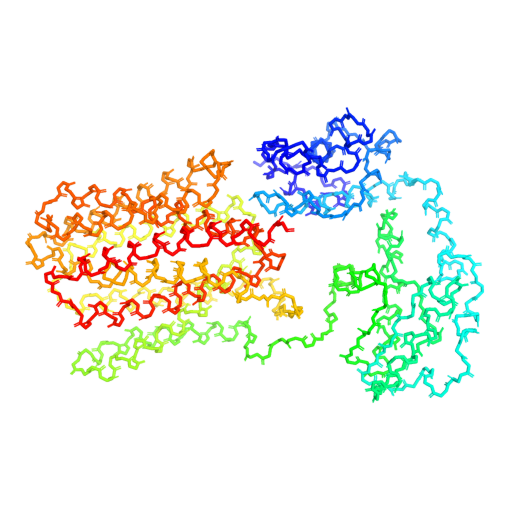 C CA . GLU A 1 204 ? -6.971 -7.119 28.628 1.00 87.44 204 GLU A CA 1
ATOM 1566 C C . GLU A 1 204 ? -8.492 -7.112 28.884 1.00 87.44 204 GLU A C 1
ATOM 1568 O O . GLU A 1 204 ? -9.193 -8.030 28.462 1.00 87.44 204 GLU A O 1
ATOM 1573 N N . ARG A 1 205 ? -9.031 -6.037 29.483 1.00 91.06 205 ARG A N 1
ATOM 1574 C CA . ARG A 1 205 ? -10.489 -5.857 29.678 1.00 91.06 205 ARG A CA 1
ATOM 1575 C C . ARG A 1 205 ? -11.219 -5.657 28.345 1.00 91.06 205 ARG A C 1
ATOM 1577 O O . ARG A 1 205 ? -12.390 -6.007 28.220 1.00 91.06 205 ARG A O 1
ATOM 1584 N N . ALA A 1 206 ? -10.540 -5.117 27.329 1.00 90.75 206 ALA A N 1
ATOM 1585 C CA . ALA A 1 206 ? -11.068 -5.116 25.968 1.00 90.75 206 ALA A CA 1
ATOM 1586 C C . ALA A 1 206 ? -11.182 -6.550 25.428 1.00 90.75 206 ALA A C 1
ATOM 1588 O O . ALA A 1 206 ? -12.260 -6.923 24.975 1.00 90.75 206 ALA A O 1
ATOM 1589 N N . ALA A 1 207 ? -10.123 -7.361 25.541 1.00 86.44 207 ALA A N 1
ATOM 1590 C CA . ALA A 1 207 ? -10.090 -8.744 25.061 1.00 86.44 207 ALA A CA 1
ATOM 1591 C C . ALA A 1 207 ? -11.211 -9.613 25.657 1.00 86.44 207 ALA A C 1
ATOM 1593 O O . ALA A 1 207 ? -11.910 -10.288 24.908 1.00 86.44 207 ALA A O 1
ATOM 1594 N N . GLU A 1 208 ? -11.440 -9.546 26.973 1.00 90.25 208 GLU A N 1
ATOM 1595 C CA . GLU A 1 208 ? -12.543 -10.242 27.660 1.00 90.25 208 GLU A CA 1
ATOM 1596 C C . GLU A 1 208 ? -13.907 -9.947 27.007 1.00 90.25 208 GLU A C 1
ATOM 1598 O O . GLU A 1 208 ? -14.641 -10.849 26.598 1.00 90.25 208 GLU A O 1
ATOM 1603 N N . VAL A 1 209 ? -14.224 -8.661 26.849 1.00 92.94 209 VAL A N 1
ATOM 1604 C CA . VAL A 1 209 ? -15.506 -8.209 26.299 1.00 92.94 209 VAL A CA 1
ATOM 1605 C C . VAL A 1 209 ? -15.619 -8.490 24.798 1.00 92.94 209 VAL A C 1
ATOM 1607 O O . VAL A 1 209 ? -16.699 -8.808 24.302 1.00 92.94 209 VAL A O 1
ATOM 1610 N N . MET A 1 210 ? -14.520 -8.397 24.053 1.00 89.38 210 MET A N 1
ATOM 1611 C CA . MET A 1 210 ? -14.476 -8.743 22.632 1.00 89.38 210 MET A CA 1
ATOM 1612 C C . MET A 1 210 ? -14.726 -10.241 22.424 1.00 89.38 210 MET A C 1
ATOM 1614 O O . MET A 1 210 ? -15.582 -10.599 21.615 1.00 89.38 210 MET A O 1
ATOM 1618 N N . ARG A 1 211 ? -14.052 -11.095 23.208 1.00 84.88 211 ARG A N 1
ATOM 1619 C CA . ARG A 1 211 ? -14.204 -12.556 23.204 1.00 84.88 211 ARG A CA 1
ATOM 1620 C C . ARG A 1 211 ? -15.653 -12.973 23.421 1.00 84.88 211 ARG A C 1
ATOM 1622 O O . ARG A 1 211 ? -16.200 -13.684 22.587 1.00 84.88 211 ARG A O 1
ATOM 1629 N N . HIS A 1 212 ? -16.294 -12.463 24.476 1.00 92.06 212 HIS A N 1
ATOM 1630 C CA . HIS A 1 212 ? -17.690 -12.786 24.797 1.00 92.06 212 HIS A CA 1
ATOM 1631 C C . HIS A 1 212 ? -18.639 -12.558 23.610 1.00 92.06 212 HIS A C 1
ATOM 1633 O O . HIS A 1 212 ? -19.403 -13.447 23.237 1.00 92.06 212 HIS A O 1
ATOM 1639 N N . ASN A 1 213 ? -18.562 -11.386 22.967 1.00 90.75 213 ASN A N 1
ATOM 1640 C CA . ASN A 1 213 ? -19.416 -11.093 21.813 1.00 90.75 213 ASN A CA 1
ATOM 1641 C C . ASN A 1 213 ? -19.110 -12.004 20.613 1.00 90.75 213 ASN A C 1
ATOM 1643 O O . ASN A 1 213 ? -20.035 -12.419 19.917 1.00 90.75 213 ASN A O 1
ATOM 1647 N N . VAL A 1 214 ? -17.832 -12.296 20.351 1.00 83.88 214 VAL A N 1
ATOM 1648 C CA . VAL A 1 214 ? -17.398 -13.183 19.258 1.00 83.88 214 VAL A CA 1
ATOM 1649 C C . VAL A 1 214 ? -17.937 -14.595 19.461 1.00 83.88 214 VAL A C 1
ATOM 1651 O O . VAL A 1 214 ? -18.552 -15.149 18.549 1.00 83.88 214 VAL A O 1
ATOM 1654 N N . ASP A 1 215 ? -17.782 -15.145 20.662 1.00 81.50 215 ASP A N 1
ATOM 1655 C CA . ASP A 1 215 ? -18.219 -16.499 20.987 1.00 81.50 215 ASP A CA 1
ATOM 1656 C C . ASP A 1 215 ? -19.754 -16.611 20.946 1.00 81.50 215 ASP A C 1
ATOM 1658 O O . ASP A 1 215 ? -20.286 -17.591 20.423 1.00 81.50 215 ASP A O 1
ATOM 1662 N N . ALA A 1 216 ? -20.482 -15.589 21.416 1.00 86.00 216 ALA A N 1
ATOM 1663 C CA . ALA A 1 216 ? -21.943 -15.527 21.328 1.00 86.00 216 ALA A CA 1
ATOM 1664 C C . ALA A 1 216 ? -22.450 -15.438 19.872 1.00 86.00 216 ALA A C 1
ATOM 1666 O O . ALA A 1 216 ? -23.417 -16.107 19.506 1.00 86.00 216 ALA A O 1
ATOM 1667 N N . LEU A 1 217 ? -21.780 -14.663 19.009 1.00 83.19 217 LEU A N 1
ATOM 1668 C CA . LEU A 1 217 ? -22.084 -14.602 17.572 1.00 83.19 217 LEU A CA 1
ATOM 1669 C C . LEU A 1 217 ? -21.796 -15.945 16.875 1.00 83.19 217 LEU A C 1
ATOM 1671 O O . LEU A 1 217 ? -22.600 -16.407 16.063 1.00 83.19 217 LEU A O 1
ATOM 1675 N N . ALA A 1 218 ? -20.679 -16.595 17.213 1.00 77.69 218 ALA A N 1
ATOM 1676 C CA . ALA A 1 218 ? -20.288 -17.885 16.651 1.00 77.69 218 ALA A CA 1
ATOM 1677 C C . ALA A 1 218 ? -21.258 -19.015 17.048 1.00 77.69 218 ALA A C 1
ATOM 1679 O O . ALA A 1 218 ? -21.647 -19.815 16.197 1.00 77.69 218 ALA A O 1
ATOM 1680 N N . GLN A 1 219 ? -21.718 -19.044 18.305 1.00 81.12 219 GLN A N 1
ATOM 1681 C CA . GLN A 1 219 ? -22.714 -20.010 18.796 1.00 81.12 219 GLN A CA 1
ATOM 1682 C C . GLN A 1 219 ? -24.058 -19.926 18.051 1.00 81.12 219 GLN A C 1
ATOM 1684 O O . GLN A 1 219 ? -24.740 -20.939 17.901 1.00 81.12 219 GLN A O 1
ATOM 1689 N N . LEU A 1 220 ? -24.424 -18.746 17.538 1.00 81.81 220 LEU A N 1
ATOM 1690 C CA . LEU A 1 220 ? -25.633 -18.532 16.731 1.00 81.81 220 LEU A CA 1
ATOM 1691 C C . LEU A 1 220 ? -25.423 -18.775 15.220 1.00 81.81 220 LEU A C 1
ATOM 1693 O O . LEU A 1 220 ? -26.351 -18.569 14.434 1.00 81.81 220 LEU A O 1
ATOM 1697 N N . GLY A 1 221 ? -24.238 -19.229 14.795 1.00 77.88 221 GLY A N 1
ATOM 1698 C CA . GLY A 1 221 ? -23.941 -19.536 13.391 1.00 77.88 221 GLY A CA 1
ATOM 1699 C C . GLY A 1 221 ? -23.895 -18.304 12.479 1.00 77.88 221 GLY A C 1
ATOM 1700 O O . GLY A 1 221 ? -24.262 -18.390 11.307 1.00 77.88 221 GLY A O 1
ATOM 1701 N N . VAL A 1 222 ? -23.492 -17.150 13.016 1.00 78.69 222 VAL A N 1
ATOM 1702 C CA . VAL A 1 222 ? -23.509 -15.872 12.294 1.00 78.69 222 VAL A CA 1
ATOM 1703 C C . VAL A 1 222 ? -22.385 -15.799 11.256 1.00 78.69 222 VAL A C 1
ATOM 1705 O O . VAL A 1 222 ? -21.209 -15.910 11.589 1.00 78.69 222 VAL A O 1
ATOM 1708 N N . GLU A 1 223 ? -22.748 -15.529 9.997 1.00 73.25 223 GLU A N 1
ATOM 1709 C CA . GLU A 1 223 ? -21.821 -15.359 8.865 1.00 73.25 223 GLU A CA 1
ATOM 1710 C C . GLU A 1 223 ? -21.637 -13.897 8.414 1.00 73.25 223 GLU A C 1
ATOM 1712 O O . GLU A 1 223 ? -20.900 -13.632 7.464 1.00 73.25 223 GLU A O 1
ATOM 1717 N N . ARG A 1 224 ? -22.355 -12.942 9.016 1.00 78.50 224 ARG A N 1
ATOM 1718 C CA . ARG A 1 224 ? -22.287 -11.497 8.729 1.00 78.50 224 ARG A CA 1
ATOM 1719 C C . ARG A 1 224 ? -22.830 -10.713 9.919 1.00 78.50 224 ARG A C 1
ATOM 1721 O O . ARG A 1 224 ? -23.948 -10.970 10.358 1.00 78.50 224 ARG A O 1
ATOM 1728 N N . VAL A 1 225 ? -22.101 -9.701 10.381 1.00 83.81 225 VAL A N 1
ATOM 1729 C CA . VAL A 1 225 ? -22.594 -8.766 11.405 1.00 83.81 225 VAL A CA 1
ATOM 1730 C C . VAL A 1 225 ? -22.884 -7.411 10.768 1.00 83.81 225 VAL A C 1
ATOM 1732 O O . VAL A 1 225 ? -22.045 -6.846 10.070 1.00 83.81 225 VAL A O 1
ATOM 1735 N N . ILE A 1 226 ? -24.089 -6.903 11.002 1.00 88.00 226 ILE A N 1
ATOM 1736 C CA . ILE A 1 226 ? -24.536 -5.566 10.619 1.00 88.00 226 ILE A CA 1
ATOM 1737 C C . ILE A 1 226 ? -24.395 -4.654 11.838 1.00 88.00 226 ILE A C 1
ATOM 1739 O O . ILE A 1 226 ? -24.784 -5.033 12.942 1.00 88.00 226 ILE A O 1
ATOM 1743 N N . PHE A 1 227 ? -23.873 -3.448 11.621 1.00 89.81 227 PHE A N 1
ATOM 1744 C CA . PHE A 1 227 ? -23.688 -2.416 12.639 1.00 89.81 227 PHE A CA 1
ATOM 1745 C C . PHE A 1 227 ? -24.355 -1.115 12.186 1.00 89.81 227 PHE A C 1
ATOM 1747 O O . PHE A 1 227 ? -24.245 -0.730 11.022 1.00 89.81 227 PHE A O 1
ATOM 1754 N N . GLU A 1 228 ? -24.987 -0.400 13.112 1.00 86.81 228 GLU A N 1
ATOM 1755 C CA . GLU A 1 228 ? -25.458 0.977 12.924 1.00 86.81 228 GLU A CA 1
ATOM 1756 C C . GLU A 1 228 ? -24.399 2.008 13.363 1.00 86.81 228 GLU A C 1
ATOM 1758 O O . GLU A 1 228 ? -24.353 3.125 12.848 1.00 86.81 228 GLU A O 1
ATOM 1763 N N . CYS A 1 229 ? -23.524 1.625 14.300 1.00 87.88 229 CYS A N 1
ATOM 1764 C CA . CYS A 1 229 ? -22.462 2.445 14.865 1.00 87.88 229 CYS A CA 1
ATOM 1765 C C . CYS A 1 229 ? -21.133 2.205 14.127 1.00 87.88 229 CYS A C 1
ATOM 1767 O O . CYS A 1 229 ? -20.534 1.136 14.289 1.00 87.88 229 CYS A O 1
ATOM 1769 N N . PRO A 1 230 ? -20.576 3.214 13.423 1.00 80.12 230 PRO A N 1
ATOM 1770 C CA . PRO A 1 230 ? -19.264 3.097 12.784 1.00 80.12 230 PRO A CA 1
ATOM 1771 C C . PRO A 1 230 ? -18.123 2.802 13.769 1.00 80.12 230 PRO A C 1
ATOM 1773 O O . PRO A 1 230 ? -17.127 2.200 13.384 1.00 80.12 230 PRO A O 1
ATOM 1776 N N . GLY A 1 231 ? -18.272 3.196 15.041 1.00 84.44 231 GLY A N 1
ATOM 1777 C CA . GLY A 1 231 ? -17.321 2.870 16.107 1.00 84.44 231 GLY A CA 1
ATOM 1778 C C . GLY A 1 231 ? -17.318 1.379 16.449 1.00 84.44 231 GLY A C 1
ATOM 1779 O O . GLY A 1 231 ? -16.257 0.769 16.470 1.00 84.44 231 GLY A O 1
ATOM 1780 N N . CYS A 1 232 ? -18.496 0.768 16.630 1.00 88.69 232 CYS A N 1
ATOM 1781 C CA . CYS A 1 232 ? -18.597 -0.680 16.845 1.00 88.69 232 CYS A CA 1
ATOM 1782 C C . CYS A 1 232 ? -18.087 -1.448 15.618 1.00 88.69 232 CYS A C 1
ATOM 1784 O O . CYS A 1 232 ? -17.278 -2.356 15.771 1.00 88.69 232 CYS A O 1
ATOM 1786 N N . MET A 1 233 ? -18.465 -1.017 14.410 1.00 85.38 233 MET A N 1
ATOM 1787 C CA . MET A 1 233 ? -17.984 -1.599 13.153 1.00 85.38 233 MET A CA 1
ATOM 1788 C C . MET A 1 233 ? -16.452 -1.553 13.026 1.00 85.38 233 MET A C 1
ATOM 1790 O O . MET A 1 233 ? -15.838 -2.577 12.739 1.00 85.38 233 MET A O 1
ATOM 1794 N N . ARG A 1 234 ? -15.816 -0.393 13.271 1.00 83.06 234 ARG A N 1
ATOM 1795 C CA . ARG A 1 234 ? -14.345 -0.268 13.281 1.00 83.06 234 ARG A CA 1
ATOM 1796 C C . ARG A 1 234 ? -13.733 -1.194 14.324 1.00 83.06 234 ARG A C 1
ATOM 1798 O O . ARG A 1 234 ? -12.777 -1.890 14.016 1.00 83.06 234 ARG A O 1
ATOM 1805 N N . THR A 1 235 ? -14.295 -1.248 15.527 1.00 85.56 235 THR A N 1
ATOM 1806 C CA . THR A 1 235 ? -13.751 -2.085 16.597 1.00 85.56 235 THR A CA 1
ATOM 1807 C C . THR A 1 235 ? -13.833 -3.573 16.263 1.00 85.56 235 THR A C 1
ATOM 1809 O O . THR A 1 235 ? -12.821 -4.248 16.382 1.00 85.56 235 THR A O 1
ATOM 1812 N N . PHE A 1 236 ? -14.939 -4.083 15.717 1.00 82.06 236 PHE A N 1
ATOM 1813 C CA . PHE A 1 236 ? -15.007 -5.478 15.252 1.00 82.06 236 PHE A CA 1
ATOM 1814 C C . PHE A 1 236 ? -14.128 -5.778 14.023 1.00 82.06 236 PHE A C 1
ATOM 1816 O O . PHE A 1 236 ? -13.691 -6.914 13.862 1.00 82.06 236 PHE A O 1
ATOM 1823 N N . ARG A 1 237 ? -13.860 -4.790 13.158 1.00 74.44 237 ARG A N 1
ATOM 1824 C CA . ARG A 1 237 ? -13.057 -4.965 11.931 1.00 74.44 237 ARG A CA 1
ATOM 1825 C C . ARG A 1 237 ? -11.545 -4.812 12.143 1.00 74.44 237 ARG A C 1
ATOM 1827 O O . ARG A 1 237 ? -10.772 -5.411 11.405 1.00 74.44 237 ARG A O 1
ATOM 1834 N N . GLU A 1 238 ? -11.133 -3.969 13.086 1.00 73.81 238 GLU A N 1
ATOM 1835 C CA . GLU A 1 238 ? -9.734 -3.567 13.302 1.00 73.81 238 GLU A CA 1
ATOM 1836 C C . GLU A 1 238 ? -9.244 -3.968 14.698 1.00 73.81 238 GLU A C 1
ATOM 1838 O O . GLU A 1 238 ? -8.245 -4.672 14.805 1.00 73.81 238 GLU A O 1
ATOM 1843 N N . ASP A 1 239 ? -9.964 -3.582 15.757 1.00 78.06 239 ASP A N 1
ATOM 1844 C CA . ASP A 1 239 ? -9.492 -3.777 17.137 1.00 78.06 239 ASP A CA 1
ATOM 1845 C C . ASP A 1 239 ? -9.608 -5.245 17.580 1.00 78.06 239 ASP A C 1
ATOM 1847 O O . ASP A 1 239 ? -8.694 -5.763 18.208 1.00 78.06 239 ASP A O 1
ATOM 1851 N N . VAL A 1 240 ? -10.712 -5.935 17.261 1.00 75.38 240 VAL A N 1
ATOM 1852 C CA . VAL A 1 240 ? -10.947 -7.319 17.717 1.00 75.38 240 VAL A CA 1
ATOM 1853 C C . VAL A 1 240 ? -9.899 -8.299 17.168 1.00 75.38 240 VAL A C 1
ATOM 1855 O O . VAL A 1 240 ? -9.337 -9.029 17.985 1.00 75.38 240 VAL A O 1
ATOM 1858 N N . PRO A 1 241 ? -9.559 -8.308 15.859 1.00 67.25 241 PRO A N 1
ATOM 1859 C CA . PRO A 1 241 ? -8.504 -9.187 15.354 1.00 67.25 241 PRO A CA 1
ATOM 1860 C C . PRO A 1 241 ? -7.118 -8.864 15.926 1.00 67.25 241 PRO A C 1
ATOM 1862 O O . PRO A 1 241 ? -6.348 -9.778 16.196 1.00 67.25 241 PRO A O 1
ATOM 1865 N N . GLU A 1 242 ? -6.804 -7.583 16.157 1.00 69.62 242 GLU A N 1
ATOM 1866 C CA . GLU A 1 242 ? -5.537 -7.168 16.776 1.00 69.62 242 GLU A CA 1
ATOM 1867 C C . GLU A 1 242 ? -5.452 -7.597 18.252 1.00 69.62 242 GLU A C 1
ATOM 1869 O O . GLU A 1 242 ? -4.397 -8.016 18.731 1.00 69.62 242 GLU A O 1
ATOM 1874 N N . VAL A 1 243 ? -6.553 -7.482 18.997 1.00 73.25 243 VAL A N 1
ATOM 1875 C CA . VAL A 1 243 ? -6.588 -7.714 20.448 1.00 73.25 243 VAL A CA 1
ATOM 1876 C C . VAL A 1 243 ? -6.682 -9.196 20.801 1.00 73.25 243 VAL A C 1
ATOM 1878 O O . VAL A 1 243 ? -5.997 -9.615 21.736 1.00 73.25 243 VAL A O 1
ATOM 1881 N N . LEU A 1 244 ? -7.493 -9.970 20.072 1.00 67.75 244 LEU A N 1
ATOM 1882 C CA . LEU A 1 244 ? -7.696 -11.403 20.317 1.00 67.75 244 LEU A CA 1
ATOM 1883 C C . LEU A 1 244 ? -6.649 -12.311 19.653 1.00 67.75 244 LEU A C 1
ATOM 1885 O O . LEU A 1 244 ? -6.642 -13.499 19.962 1.00 67.75 244 LEU A O 1
ATOM 1889 N N . ASP A 1 245 ? -5.805 -11.770 18.765 1.00 55.94 245 ASP A N 1
ATOM 1890 C CA . ASP A 1 245 ? -4.868 -12.528 17.911 1.00 55.94 245 ASP A CA 1
ATOM 1891 C C . ASP A 1 245 ? -5.584 -13.608 17.066 1.00 55.94 245 ASP A C 1
ATOM 1893 O O . ASP A 1 245 ? -5.067 -14.686 16.787 1.00 55.94 245 ASP A O 1
ATOM 1897 N N . GLU A 1 246 ? -6.832 -13.317 16.677 1.00 46.12 246 GLU A N 1
ATOM 1898 C CA . GLU A 1 246 ? -7.734 -14.239 15.986 1.00 46.12 246 GLU A CA 1
ATOM 1899 C C . GLU A 1 246 ? -8.459 -13.553 14.831 1.00 46.12 246 GLU A C 1
ATOM 1901 O O . GLU A 1 246 ? -9.089 -12.501 14.977 1.00 46.12 246 GLU A O 1
ATOM 1906 N N . LEU A 1 247 ? -8.447 -14.196 13.665 1.00 41.25 247 LEU A N 1
ATOM 1907 C CA . LEU A 1 247 ? -9.172 -13.693 12.511 1.00 41.25 247 LEU A CA 1
ATOM 1908 C C . LEU A 1 247 ? -10.646 -14.075 12.529 1.00 41.25 247 LEU A C 1
ATOM 1910 O O . LEU A 1 247 ? -11.040 -15.166 12.109 1.00 41.25 247 LEU A O 1
ATOM 1914 N N . LEU A 1 248 ? -11.469 -13.088 12.876 1.00 37.50 248 LEU A N 1
ATOM 1915 C CA . LEU A 1 248 ? -12.885 -13.119 12.546 1.00 37.50 248 LEU A CA 1
ATOM 1916 C C . LEU A 1 248 ? -13.064 -13.275 11.021 1.00 37.50 248 LEU A C 1
ATOM 1918 O O . LEU A 1 248 ? -12.489 -12.503 10.243 1.00 37.50 248 LEU A O 1
ATOM 1922 N N . PRO A 1 249 ? -13.855 -14.255 10.553 1.00 30.89 249 PRO A N 1
ATOM 1923 C CA . PRO A 1 249 ? -14.219 -14.340 9.142 1.00 30.89 249 PRO A CA 1
ATOM 1924 C C . PRO A 1 249 ? -15.073 -13.128 8.719 1.00 30.89 249 PRO A C 1
ATOM 1926 O O . PRO A 1 249 ? -15.682 -12.490 9.564 1.00 30.89 249 PRO A O 1
ATOM 1929 N N . PHE A 1 250 ? -15.100 -12.795 7.415 1.00 33.72 250 PHE A N 1
ATOM 1930 C CA . PHE A 1 250 ? -16.290 -12.740 6.518 1.00 33.72 250 PHE A CA 1
ATOM 1931 C C . PHE A 1 250 ? -15.904 -12.269 5.092 1.00 33.72 250 PHE A C 1
ATOM 1933 O O . PHE A 1 250 ? -14.859 -11.659 4.918 1.00 33.72 250 PHE A O 1
ATOM 1940 N N . VAL A 1 251 ? -16.635 -12.724 4.053 1.00 31.36 251 VAL A N 1
ATOM 1941 C CA . VAL A 1 251 ? -16.425 -12.575 2.568 1.00 31.36 251 VAL A CA 1
ATOM 1942 C C . VAL A 1 251 ? -15.721 -11.263 2.152 1.00 31.36 251 VAL A C 1
ATOM 1944 O O . VAL A 1 251 ? -16.114 -10.229 2.663 1.00 31.36 251 VAL A O 1
ATOM 1947 N N . PHE A 1 252 ? -14.727 -11.109 1.250 1.00 28.08 252 PHE A N 1
ATOM 1948 C CA . PHE A 1 252 ? -13.948 -11.834 0.194 1.00 28.08 252 PHE A CA 1
ATOM 1949 C C . PHE A 1 252 ? -13.266 -13.212 0.439 1.00 28.08 252 PHE A C 1
ATOM 1951 O O . PHE A 1 252 ? -13.930 -14.179 0.804 1.00 28.08 252 PHE A O 1
ATOM 1958 N N . ARG A 1 253 ? -11.917 -13.272 0.271 1.00 32.34 253 ARG A N 1
ATOM 1959 C CA . ARG A 1 253 ? -10.950 -14.428 0.268 1.00 32.34 253 ARG A CA 1
ATOM 1960 C C . ARG A 1 253 ? -10.691 -15.138 -1.074 1.00 32.34 253 ARG A C 1
ATOM 1962 O O . ARG A 1 253 ? -9.787 -15.952 -1.169 1.00 32.34 253 ARG A O 1
ATOM 1969 N N . HIS A 1 254 ? -11.514 -14.904 -2.087 1.00 35.50 254 HIS A N 1
ATOM 1970 C CA . HIS A 1 254 ? -12.160 -16.052 -2.733 1.00 35.50 254 HIS A CA 1
ATOM 1971 C C . HIS A 1 254 ? -11.298 -17.023 -3.586 1.00 35.50 254 HIS A C 1
ATOM 1973 O O . HIS A 1 254 ? -11.749 -18.152 -3.763 1.00 35.50 254 HIS A O 1
ATOM 1979 N N . TYR A 1 255 ? -10.112 -16.665 -4.107 1.00 40.66 255 TYR A N 1
ATOM 1980 C CA . TYR A 1 255 ? -9.516 -17.436 -5.224 1.00 40.66 255 TYR A CA 1
ATOM 1981 C C . TYR A 1 255 ? -8.181 -18.167 -4.998 1.00 40.66 255 TYR A C 1
ATOM 1983 O O . TYR A 1 255 ? -8.087 -19.315 -5.425 1.00 40.66 255 TYR A O 1
ATOM 1991 N N . ILE A 1 256 ? -7.161 -17.581 -4.358 1.00 49.22 256 ILE A N 1
ATOM 1992 C CA . ILE A 1 256 ? -5.916 -18.304 -4.015 1.00 49.22 256 ILE A CA 1
ATOM 1993 C C . ILE A 1 256 ? -5.385 -17.806 -2.667 1.00 49.22 256 ILE A C 1
ATOM 1995 O O . ILE A 1 256 ? -5.015 -16.639 -2.538 1.00 49.22 256 ILE A O 1
ATOM 1999 N N . ASP A 1 257 ? -5.286 -18.705 -1.689 1.00 54.19 257 ASP A N 1
ATOM 2000 C CA . ASP A 1 257 ? -4.488 -18.483 -0.483 1.00 54.19 257 ASP A CA 1
ATOM 2001 C C . ASP A 1 257 ? -2.996 -18.664 -0.805 1.00 54.19 257 ASP A C 1
ATOM 2003 O O . ASP A 1 257 ? -2.559 -19.737 -1.238 1.00 54.19 257 ASP A O 1
ATOM 2007 N N . LEU A 1 258 ? -2.201 -17.615 -0.574 1.00 63.66 258 LEU A N 1
ATOM 2008 C CA . LEU A 1 258 ? -0.741 -17.635 -0.693 1.00 63.66 258 LEU A CA 1
ATOM 2009 C C . LEU A 1 258 ? -0.133 -18.472 0.441 1.00 63.66 258 LEU A C 1
ATOM 2011 O O . LEU A 1 258 ? 0.301 -17.932 1.446 1.00 63.66 258 LEU A O 1
ATOM 2015 N N . THR A 1 259 ? -0.142 -19.796 0.287 1.00 77.06 259 THR A N 1
ATOM 2016 C CA . THR A 1 259 ? 0.415 -20.755 1.260 1.00 77.06 259 THR A CA 1
ATOM 2017 C C . THR A 1 259 ? 1.820 -21.227 0.870 1.00 77.06 259 THR A C 1
ATOM 2019 O O . THR A 1 259 ? 2.170 -21.161 -0.315 1.00 77.06 259 THR A O 1
ATOM 2022 N N . PRO A 1 260 ? 2.600 -21.849 1.782 1.00 83.38 260 PRO A N 1
ATOM 2023 C CA . PRO A 1 260 ? 3.948 -22.307 1.459 1.00 83.38 260 PRO A CA 1
ATOM 2024 C C . PRO A 1 260 ? 3.929 -23.433 0.427 1.00 83.38 260 PRO A C 1
ATOM 2026 O O . PRO A 1 260 ? 4.867 -23.593 -0.346 1.00 83.38 260 PRO A O 1
ATOM 2029 N N . LYS A 1 261 ? 2.827 -24.193 0.358 1.00 85.31 261 LYS A N 1
ATOM 2030 C CA . LYS A 1 261 ? 2.593 -25.193 -0.691 1.00 85.31 261 LYS A CA 1
ATOM 2031 C C . LYS A 1 261 ? 2.414 -24.535 -2.059 1.00 85.31 261 LYS A C 1
ATOM 2033 O O . LYS A 1 261 ? 3.039 -24.978 -3.015 1.00 85.31 261 LYS A O 1
ATOM 2038 N N . VAL A 1 262 ? 1.604 -23.476 -2.151 1.00 84.06 262 VAL A N 1
ATOM 2039 C CA . VAL A 1 262 ? 1.391 -22.720 -3.400 1.00 84.06 262 VAL A CA 1
ATOM 2040 C C . VAL A 1 262 ? 2.691 -22.059 -3.866 1.00 84.06 262 VAL A C 1
ATOM 2042 O O . VAL A 1 262 ? 3.018 -22.146 -5.046 1.00 84.06 262 VAL A O 1
ATOM 2045 N N . TYR A 1 263 ? 3.475 -21.493 -2.946 1.00 88.19 263 TYR A N 1
ATOM 2046 C CA . TYR A 1 263 ? 4.782 -20.907 -3.249 1.00 88.19 263 TYR A CA 1
ATOM 2047 C C . TYR A 1 263 ? 5.845 -21.943 -3.657 1.00 88.19 263 TYR A C 1
ATOM 2049 O O . TYR A 1 263 ? 6.543 -21.757 -4.649 1.00 88.19 263 TYR A O 1
ATOM 2057 N N . LEU A 1 264 ? 5.953 -23.081 -2.961 1.00 91.44 264 LEU A N 1
ATOM 2058 C CA . LEU A 1 264 ? 6.867 -24.157 -3.370 1.00 91.44 264 LEU A CA 1
ATOM 2059 C C . LEU A 1 264 ? 6.486 -24.733 -4.744 1.00 91.44 264 LEU A C 1
ATOM 2061 O O . LEU A 1 264 ? 7.367 -25.042 -5.545 1.00 91.44 264 LEU A O 1
ATOM 2065 N N . ILE A 1 265 ? 5.187 -24.822 -5.052 1.00 90.50 265 ILE A N 1
ATOM 2066 C CA . ILE A 1 265 ? 4.702 -25.179 -6.391 1.00 90.50 265 ILE A CA 1
ATOM 2067 C C . ILE A 1 265 ? 5.081 -24.094 -7.409 1.00 90.50 265 ILE A C 1
ATOM 2069 O O . ILE A 1 265 ? 5.585 -24.443 -8.474 1.00 90.50 265 ILE A O 1
ATOM 2073 N N . SER A 1 266 ? 4.922 -22.799 -7.107 1.00 90.88 266 SER A N 1
ATOM 2074 C CA . SER A 1 266 ? 5.306 -21.734 -8.045 1.00 90.88 266 SER A CA 1
ATOM 2075 C C . SER A 1 266 ? 6.816 -21.702 -8.301 1.00 90.88 266 SER A C 1
ATOM 2077 O O . SER A 1 266 ? 7.222 -21.562 -9.448 1.00 90.88 266 SER A O 1
ATOM 2079 N N . LEU A 1 267 ? 7.665 -21.941 -7.297 1.00 93.88 267 LEU A N 1
ATOM 2080 C CA . LEU A 1 267 ? 9.112 -22.097 -7.500 1.00 93.88 267 LEU A CA 1
ATOM 2081 C C . LEU A 1 267 ? 9.453 -23.287 -8.416 1.00 93.88 267 LEU A C 1
ATOM 2083 O O . LEU A 1 267 ? 10.289 -23.158 -9.313 1.00 93.88 267 LEU A O 1
ATOM 2087 N N . LEU A 1 268 ? 8.799 -24.438 -8.220 1.00 95.00 268 LEU A N 1
ATOM 2088 C CA . LEU A 1 268 ? 8.995 -25.623 -9.061 1.00 95.00 268 LEU A CA 1
ATOM 2089 C C . LEU A 1 268 ? 8.528 -25.387 -10.504 1.00 95.00 268 LEU A C 1
ATOM 2091 O O . LEU A 1 268 ? 9.223 -25.787 -11.436 1.00 95.00 268 LEU A O 1
ATOM 2095 N N . LEU A 1 269 ? 7.395 -24.708 -10.703 1.00 93.38 269 LEU A N 1
ATOM 2096 C CA . LEU A 1 269 ? 6.875 -24.370 -12.032 1.00 93.38 269 LEU A CA 1
ATOM 2097 C C . LEU A 1 269 ? 7.690 -23.261 -12.721 1.00 93.38 269 LEU A C 1
ATOM 2099 O O . LEU A 1 269 ? 7.890 -23.329 -13.931 1.00 93.38 269 LEU A O 1
ATOM 2103 N N . THR A 1 270 ? 8.251 -22.305 -11.972 1.00 93.19 270 THR A N 1
ATOM 2104 C CA . THR A 1 270 ? 9.255 -21.349 -12.468 1.00 93.19 270 THR A CA 1
ATOM 2105 C C . THR A 1 270 ? 10.496 -22.082 -12.989 1.00 93.19 270 THR A C 1
ATOM 2107 O O . THR A 1 270 ? 10.939 -21.809 -14.104 1.00 93.19 270 THR A O 1
ATOM 2110 N N . PHE A 1 271 ? 11.047 -23.039 -12.234 1.00 95.31 271 PHE A N 1
ATOM 2111 C CA . PHE A 1 271 ? 12.204 -23.817 -12.692 1.00 95.31 271 PHE A CA 1
ATOM 2112 C C . PHE A 1 271 ? 11.860 -24.734 -13.878 1.00 95.31 271 PHE A C 1
ATOM 2114 O O . PHE A 1 271 ? 12.602 -24.769 -14.859 1.00 95.31 271 PHE A O 1
ATOM 2121 N N . ALA A 1 272 ? 10.709 -25.413 -13.847 1.00 94.06 272 ALA A N 1
ATOM 2122 C CA . ALA A 1 272 ? 10.247 -26.242 -14.958 1.00 94.06 272 ALA A CA 1
ATOM 2123 C C . ALA A 1 272 ? 10.031 -25.419 -16.240 1.00 94.06 272 ALA A C 1
ATOM 2125 O O . ALA A 1 272 ? 10.485 -25.832 -17.302 1.00 94.06 272 ALA A O 1
ATOM 2126 N N . GLY A 1 273 ? 9.414 -24.235 -16.149 1.00 92.75 273 GLY A N 1
ATOM 2127 C CA . GLY A 1 273 ? 9.258 -23.304 -17.271 1.00 92.75 273 GLY A CA 1
ATOM 2128 C C . GLY A 1 273 ? 10.600 -22.837 -17.845 1.00 92.75 273 GLY A C 1
ATOM 2129 O O . GLY A 1 273 ? 10.785 -22.859 -19.060 1.00 92.75 273 GLY A O 1
ATOM 2130 N N . ALA A 1 274 ? 11.567 -22.509 -16.978 1.00 93.44 274 ALA A N 1
ATOM 2131 C CA . ALA A 1 274 ? 12.918 -22.126 -17.392 1.00 93.44 274 ALA A CA 1
ATOM 2132 C C . ALA A 1 274 ? 13.637 -23.242 -18.176 1.00 93.44 274 ALA A C 1
ATOM 2134 O O . ALA A 1 274 ? 14.256 -22.969 -19.203 1.00 93.44 274 ALA A O 1
ATOM 2135 N N . VAL A 1 275 ? 13.511 -24.498 -17.729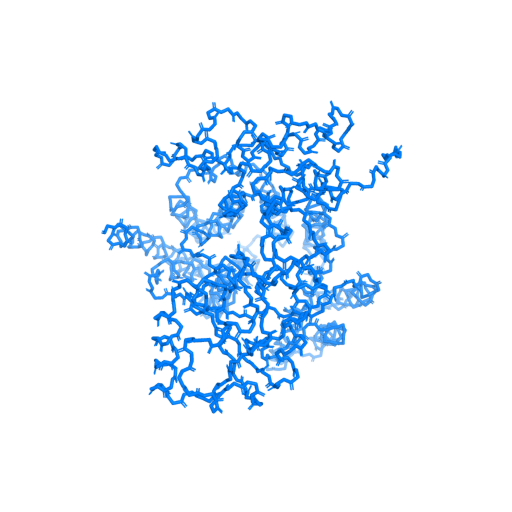 1.00 93.75 275 VAL A N 1
ATOM 2136 C CA . VAL A 1 275 ? 14.085 -25.669 -18.415 1.00 93.75 275 VAL A CA 1
ATOM 2137 C C . VAL A 1 275 ? 13.321 -26.008 -19.700 1.00 93.75 275 VAL A C 1
ATOM 2139 O O . VAL A 1 275 ? 13.948 -26.361 -20.698 1.00 93.75 275 VAL A O 1
ATOM 2142 N N . LEU A 1 276 ? 11.989 -25.871 -19.718 1.00 94.00 276 LEU A N 1
ATOM 2143 C CA . LEU A 1 276 ? 11.165 -26.136 -20.904 1.00 94.00 276 LEU A CA 1
ATOM 2144 C C . LEU A 1 276 ? 11.589 -25.279 -22.101 1.00 94.00 276 LEU A C 1
ATOM 2146 O O . LEU A 1 276 ? 11.668 -25.817 -23.205 1.00 94.00 276 LEU A O 1
ATOM 2150 N N . PHE A 1 277 ? 11.962 -24.010 -21.887 1.00 93.12 277 PHE A N 1
ATOM 2151 C CA . PHE A 1 277 ? 12.458 -23.141 -22.960 1.00 93.12 277 PHE A CA 1
ATOM 2152 C C . PHE A 1 277 ? 13.575 -23.779 -23.799 1.00 93.12 277 PHE A C 1
ATOM 2154 O O . PHE A 1 277 ? 13.574 -23.612 -25.016 1.00 93.12 277 PHE A O 1
ATOM 2161 N N . LEU A 1 278 ? 14.492 -24.547 -23.189 1.00 91.44 278 LEU A N 1
ATOM 2162 C CA . LEU A 1 278 ? 15.589 -25.227 -23.897 1.00 91.44 278 LEU A CA 1
ATOM 2163 C C . LEU A 1 278 ? 15.080 -26.225 -24.951 1.00 91.44 278 LEU A C 1
ATOM 2165 O O . LEU A 1 278 ? 15.693 -26.366 -26.009 1.00 91.44 278 LEU A O 1
ATOM 2169 N N . GLY A 1 279 ? 13.962 -26.899 -24.670 1.00 89.75 279 GLY A N 1
ATOM 2170 C CA . GLY A 1 279 ? 13.308 -27.827 -25.593 1.00 89.75 279 GLY A CA 1
ATOM 2171 C C . GLY A 1 279 ? 12.354 -27.148 -26.580 1.00 89.75 279 GLY A C 1
ATOM 2172 O O . GLY A 1 279 ? 12.103 -27.696 -27.651 1.00 89.75 279 GLY A O 1
ATOM 2173 N N . THR A 1 280 ? 11.835 -25.959 -26.256 1.00 93.19 280 THR A N 1
ATOM 2174 C CA . THR A 1 280 ? 10.789 -25.291 -27.048 1.00 93.19 280 THR A CA 1
ATOM 2175 C C . THR A 1 280 ? 11.282 -24.157 -27.949 1.00 93.19 280 THR A C 1
ATOM 2177 O O . THR A 1 280 ? 10.471 -23.634 -28.706 1.00 93.19 280 THR A O 1
ATOM 2180 N N . VAL A 1 281 ? 12.576 -23.794 -27.941 1.00 88.19 281 VAL A N 1
ATOM 2181 C CA . VAL A 1 281 ? 13.168 -22.724 -28.793 1.00 88.19 281 VAL A CA 1
ATOM 2182 C C . VAL A 1 281 ? 12.695 -22.776 -30.255 1.00 88.19 281 VAL A C 1
ATOM 2184 O O . VAL A 1 281 ? 12.458 -21.743 -30.870 1.00 88.19 281 VAL A O 1
ATOM 2187 N N . GLN A 1 282 ? 12.547 -23.981 -30.810 1.00 88.25 282 GLN A N 1
ATOM 2188 C CA . GLN A 1 282 ? 12.226 -24.213 -32.223 1.00 88.25 282 GLN A CA 1
ATOM 2189 C C . GLN A 1 282 ? 10.715 -24.169 -32.545 1.00 88.25 282 GLN A C 1
ATOM 2191 O O . GLN A 1 282 ? 10.325 -24.445 -33.677 1.00 88.25 282 GLN A O 1
ATOM 2196 N N . SER A 1 283 ? 9.840 -23.874 -31.574 1.00 91.94 283 SER A N 1
ATOM 2197 C CA . SER A 1 283 ? 8.386 -23.853 -31.778 1.00 91.94 283 SER A CA 1
ATOM 2198 C C . SER A 1 283 ? 7.711 -22.752 -30.962 1.00 91.94 283 SER A C 1
ATOM 2200 O O . SER A 1 283 ? 7.632 -22.831 -29.736 1.00 91.94 283 SER A O 1
ATOM 2202 N N . PHE A 1 284 ? 7.176 -21.748 -31.663 1.00 86.19 284 PHE A N 1
ATOM 2203 C CA . PHE A 1 284 ? 6.533 -20.578 -31.060 1.00 86.19 284 PHE A CA 1
ATOM 2204 C C . PHE A 1 284 ? 5.414 -20.947 -30.074 1.00 86.19 284 PHE A C 1
ATOM 2206 O O . PHE A 1 284 ? 5.418 -20.447 -28.955 1.00 86.19 284 PHE A O 1
ATOM 2213 N N . GLU A 1 285 ? 4.514 -21.866 -30.436 1.00 89.50 285 GLU A N 1
ATOM 2214 C CA . GLU A 1 285 ? 3.387 -22.270 -29.579 1.00 89.50 285 GLU A CA 1
ATOM 2215 C C . GLU A 1 285 ? 3.859 -22.883 -28.251 1.00 89.50 285 GLU A C 1
ATOM 2217 O O . GLU A 1 285 ? 3.418 -22.483 -27.173 1.00 89.50 285 GLU A O 1
ATOM 2222 N N . PHE A 1 286 ? 4.812 -23.821 -28.299 1.00 91.00 286 PHE A N 1
ATOM 2223 C CA . PHE A 1 286 ? 5.342 -24.436 -27.081 1.00 91.00 286 PHE A CA 1
ATOM 2224 C C . PHE A 1 286 ? 6.208 -23.460 -26.270 1.00 91.00 286 PHE A C 1
ATOM 2226 O O . PHE A 1 286 ? 6.183 -23.506 -25.040 1.00 91.00 286 PHE A O 1
ATOM 2233 N N . TYR A 1 287 ? 6.922 -22.540 -26.928 1.00 89.12 287 TYR A N 1
ATOM 2234 C CA . TYR A 1 287 ? 7.667 -21.469 -26.262 1.00 89.12 287 TYR A CA 1
ATOM 2235 C C . TYR A 1 287 ? 6.733 -20.471 -25.563 1.00 89.12 287 TYR A C 1
ATOM 2237 O O . TYR A 1 287 ? 6.999 -20.067 -24.433 1.00 89.12 287 TYR A O 1
ATOM 2245 N N . LEU A 1 288 ? 5.604 -20.123 -26.185 1.00 87.06 288 LEU A N 1
ATOM 2246 C CA . LEU A 1 288 ? 4.567 -19.278 -25.600 1.00 87.06 288 LEU A CA 1
ATOM 2247 C C . LEU A 1 288 ? 3.925 -19.951 -24.379 1.00 87.06 288 LEU A C 1
ATOM 2249 O O . LEU A 1 288 ? 3.780 -19.306 -23.343 1.00 87.06 288 LEU A O 1
ATOM 2253 N N . VAL A 1 289 ? 3.615 -21.250 -24.449 1.00 88.31 289 VAL A N 1
ATOM 2254 C CA . VAL A 1 289 ? 3.112 -22.018 -23.294 1.00 88.31 289 VAL A CA 1
ATOM 2255 C C . VAL A 1 289 ? 4.141 -22.066 -22.156 1.00 88.31 289 VAL A C 1
ATOM 2257 O O . VAL A 1 289 ? 3.776 -21.826 -21.003 1.00 88.31 289 VAL A O 1
ATOM 2260 N N . ALA A 1 290 ? 5.425 -22.298 -22.455 1.00 91.00 290 ALA A N 1
ATOM 2261 C CA . ALA A 1 290 ? 6.497 -22.244 -21.457 1.00 91.00 290 ALA A CA 1
ATOM 2262 C C . ALA A 1 290 ? 6.627 -20.843 -20.823 1.00 91.00 290 ALA A C 1
ATOM 2264 O O . ALA A 1 290 ? 6.757 -20.729 -19.604 1.00 91.00 290 ALA A O 1
ATOM 2265 N N . ASN A 1 291 ? 6.503 -19.779 -21.625 1.00 88.31 291 ASN A N 1
ATOM 2266 C CA . ASN A 1 291 ? 6.545 -18.392 -21.160 1.00 88.31 291 ASN A CA 1
ATOM 2267 C C . ASN A 1 291 ? 5.355 -18.026 -20.262 1.00 88.31 291 ASN A C 1
ATOM 2269 O O . ASN A 1 291 ? 5.540 -17.406 -19.216 1.00 88.31 291 ASN A O 1
ATOM 2273 N N . LEU A 1 292 ? 4.140 -18.443 -20.629 1.00 85.38 292 LEU A N 1
ATOM 2274 C CA . LEU A 1 292 ? 2.938 -18.234 -19.818 1.00 85.38 292 LEU A CA 1
ATOM 2275 C C . LEU A 1 292 ? 3.036 -18.974 -18.475 1.00 85.38 292 LEU A C 1
ATOM 2277 O O . LEU A 1 292 ? 2.721 -18.392 -17.437 1.00 85.38 292 LEU A O 1
ATOM 2281 N N . LEU A 1 293 ? 3.539 -20.215 -18.473 1.00 87.25 293 LEU A N 1
ATOM 2282 C CA . LEU A 1 293 ? 3.787 -20.979 -17.248 1.00 87.25 293 LEU A CA 1
ATOM 2283 C C . LEU A 1 293 ? 4.838 -20.300 -16.357 1.00 87.25 293 LEU A C 1
ATOM 2285 O O . LEU A 1 293 ? 4.608 -20.119 -15.159 1.00 87.25 293 LEU A O 1
ATOM 2289 N N . PHE A 1 294 ? 5.972 -19.897 -16.935 1.00 89.38 294 PHE A N 1
ATOM 2290 C CA . PHE A 1 294 ? 7.051 -19.209 -16.226 1.00 89.38 294 PHE A CA 1
ATOM 2291 C C . PHE A 1 294 ? 6.572 -17.882 -15.616 1.00 89.38 294 PHE A C 1
ATOM 2293 O O . PHE A 1 294 ? 6.775 -17.642 -14.425 1.00 89.38 294 PHE A O 1
ATOM 2300 N N . GLY A 1 295 ? 5.883 -17.051 -16.405 1.00 82.00 295 GLY A N 1
ATOM 2301 C CA . GLY A 1 295 ? 5.362 -15.749 -15.986 1.00 82.00 295 GLY A CA 1
ATOM 2302 C C . GLY A 1 295 ? 4.303 -15.846 -14.887 1.00 82.00 295 GLY A C 1
ATOM 2303 O O . GLY A 1 295 ? 4.417 -15.160 -13.870 1.00 82.00 295 GLY A O 1
ATOM 2304 N N . ALA A 1 296 ? 3.318 -16.740 -15.034 1.00 80.06 296 ALA A N 1
ATOM 2305 C CA . ALA A 1 296 ? 2.297 -16.971 -14.009 1.00 80.06 296 ALA A CA 1
ATOM 2306 C C . ALA A 1 296 ? 2.911 -17.450 -12.680 1.00 80.06 296 ALA A C 1
ATOM 2308 O O . ALA A 1 296 ? 2.516 -16.995 -11.607 1.00 80.06 296 ALA A O 1
ATOM 2309 N N . SER A 1 297 ? 3.926 -18.315 -12.754 1.00 85.81 297 SER A N 1
ATOM 2310 C CA . SER A 1 297 ? 4.636 -18.836 -11.580 1.00 85.81 297 SER A CA 1
ATOM 2311 C C . SER A 1 297 ? 5.488 -17.760 -10.893 1.00 85.81 297 SER A C 1
ATOM 2313 O O . SER A 1 297 ? 5.430 -17.597 -9.673 1.00 85.81 297 SER A O 1
ATOM 2315 N N . MET A 1 298 ? 6.218 -16.950 -11.666 1.00 80.81 298 MET A N 1
ATOM 2316 C CA . MET A 1 298 ? 6.982 -15.807 -11.148 1.00 80.81 298 MET A CA 1
ATOM 2317 C C . MET A 1 298 ? 6.089 -14.748 -10.484 1.00 80.81 298 MET A C 1
ATOM 2319 O O . MET A 1 298 ? 6.488 -14.164 -9.474 1.00 80.81 298 MET A O 1
ATOM 2323 N N . GLY A 1 299 ? 4.872 -14.545 -11.002 1.00 71.56 299 GLY A N 1
ATOM 2324 C CA . GLY A 1 299 ? 3.872 -13.633 -10.437 1.00 71.56 299 GLY A CA 1
ATOM 2325 C C . GLY A 1 299 ? 3.386 -14.005 -9.030 1.00 71.56 299 GLY A C 1
ATOM 2326 O O . GLY A 1 299 ? 2.942 -13.125 -8.299 1.00 71.56 299 GLY A O 1
ATOM 2327 N N . ILE A 1 300 ? 3.513 -15.274 -8.625 1.00 78.62 300 ILE A N 1
ATOM 2328 C CA . ILE A 1 300 ? 3.266 -15.742 -7.248 1.00 78.62 300 ILE A CA 1
ATOM 2329 C C . ILE A 1 300 ? 4.547 -15.631 -6.410 1.00 78.62 300 ILE A C 1
ATOM 2331 O O . ILE A 1 300 ? 4.518 -15.163 -5.270 1.00 78.62 300 ILE A O 1
ATOM 2335 N N . SER A 1 301 ? 5.680 -16.043 -6.984 1.00 80.56 301 SER A N 1
ATOM 2336 C CA . SER A 1 301 ? 6.946 -16.182 -6.263 1.00 80.56 301 SER A CA 1
ATOM 2337 C C . SER A 1 301 ? 7.498 -14.855 -5.722 1.00 80.56 301 SER A C 1
ATOM 2339 O O . SER A 1 301 ? 7.988 -14.829 -4.594 1.00 80.56 301 SER A O 1
ATOM 2341 N N . LEU A 1 302 ? 7.420 -13.750 -6.477 1.00 72.56 302 LEU A N 1
ATOM 2342 C CA . LEU A 1 302 ? 7.965 -12.462 -6.017 1.00 72.56 302 LEU A CA 1
ATOM 2343 C C . LEU A 1 302 ? 7.145 -11.827 -4.871 1.00 72.56 302 LEU A C 1
ATOM 2345 O O . LEU A 1 302 ? 7.756 -11.513 -3.848 1.00 72.56 302 LEU A O 1
ATOM 2349 N N . PRO A 1 303 ? 5.803 -11.675 -4.954 1.00 65.81 303 PRO A N 1
ATOM 2350 C CA . PRO A 1 303 ? 5.013 -11.136 -3.844 1.00 65.81 303 PRO A CA 1
ATOM 2351 C C . PRO A 1 303 ? 5.167 -11.923 -2.541 1.00 65.81 303 PRO A C 1
ATOM 2353 O O . PRO A 1 303 ? 5.240 -11.312 -1.483 1.00 65.81 303 PRO A O 1
ATOM 2356 N N . TYR A 1 304 ? 5.283 -13.253 -2.609 1.00 76.88 304 TYR A N 1
ATOM 2357 C CA . TYR A 1 304 ? 5.476 -14.098 -1.427 1.00 76.88 304 TYR A CA 1
ATOM 2358 C C . TYR A 1 304 ? 6.826 -13.835 -0.731 1.00 76.88 304 TYR A C 1
ATOM 2360 O O . TYR A 1 304 ? 6.886 -13.673 0.488 1.00 76.88 304 TYR A O 1
ATOM 2368 N N . VAL A 1 305 ? 7.909 -13.697 -1.510 1.00 81.00 305 VAL A N 1
ATOM 2369 C CA . VAL A 1 305 ? 9.231 -13.295 -0.992 1.00 81.00 305 VAL A CA 1
ATOM 2370 C C . VAL A 1 305 ? 9.182 -11.892 -0.380 1.00 81.00 305 VAL A C 1
ATOM 2372 O O . VAL A 1 305 ? 9.748 -11.678 0.691 1.00 81.00 305 VAL A O 1
ATOM 2375 N N . GLU A 1 306 ? 8.487 -10.941 -1.015 1.00 70.62 306 GLU A N 1
ATOM 2376 C CA . GLU A 1 306 ? 8.290 -9.601 -0.448 1.00 70.62 306 GLU A CA 1
ATOM 2377 C C . GLU A 1 306 ? 7.455 -9.639 0.847 1.00 70.62 306 GLU A C 1
ATOM 2379 O O . GLU A 1 306 ? 7.776 -8.909 1.783 1.00 70.62 306 GLU A O 1
ATOM 2384 N N . THR A 1 307 ? 6.447 -10.514 0.959 1.00 68.81 307 THR A N 1
ATOM 2385 C CA . THR A 1 307 ? 5.651 -10.708 2.185 1.00 68.81 307 THR A CA 1
ATOM 2386 C C . THR A 1 307 ? 6.508 -11.206 3.351 1.00 68.81 307 THR A C 1
ATOM 2388 O O . THR A 1 307 ? 6.521 -10.553 4.395 1.00 68.81 307 THR A O 1
ATOM 2391 N N . ILE A 1 308 ? 7.288 -12.282 3.173 1.00 77.62 308 ILE A N 1
ATOM 2392 C CA . ILE A 1 308 ? 8.206 -12.772 4.221 1.00 77.62 308 ILE A CA 1
ATOM 2393 C C . ILE A 1 308 ? 9.238 -11.693 4.576 1.00 77.62 308 ILE A C 1
ATOM 2395 O O . ILE A 1 308 ? 9.485 -11.428 5.752 1.00 77.62 308 ILE A O 1
ATOM 2399 N N . ALA A 1 309 ? 9.816 -11.019 3.577 1.00 74.25 309 ALA A N 1
ATOM 2400 C CA . ALA A 1 309 ? 10.817 -9.980 3.807 1.00 74.25 309 ALA A CA 1
ATOM 2401 C C . ALA A 1 309 ? 10.260 -8.760 4.564 1.00 74.25 309 ALA A C 1
ATOM 2403 O O . ALA A 1 309 ? 10.987 -8.168 5.357 1.00 74.25 309 ALA A O 1
ATOM 2404 N N . LEU A 1 310 ? 8.995 -8.382 4.351 1.00 66.62 310 LEU A N 1
ATOM 2405 C CA . LEU A 1 310 ? 8.339 -7.279 5.064 1.00 66.62 310 LEU A CA 1
ATOM 2406 C C . LEU A 1 310 ? 7.850 -7.666 6.468 1.00 66.62 310 LEU A C 1
ATOM 2408 O O . LEU A 1 310 ? 7.736 -6.786 7.318 1.00 66.62 310 LEU A O 1
ATOM 2412 N N . ALA A 1 311 ? 7.585 -8.950 6.723 1.00 65.12 311 ALA A N 1
ATOM 2413 C CA . ALA A 1 311 ? 7.257 -9.457 8.056 1.00 65.12 311 ALA A CA 1
ATOM 2414 C C . ALA A 1 311 ? 8.508 -9.646 8.933 1.00 65.12 311 ALA A C 1
ATOM 2416 O O . ALA A 1 311 ? 8.512 -9.270 10.102 1.00 65.12 311 ALA A O 1
ATOM 2417 N N . ALA A 1 312 ? 9.589 -10.190 8.365 1.00 71.81 312 ALA A N 1
ATOM 2418 C CA . ALA A 1 312 ? 10.816 -10.506 9.095 1.00 71.81 312 ALA A CA 1
ATOM 2419 C C . ALA A 1 312 ? 11.812 -9.331 9.213 1.00 71.81 312 ALA A C 1
ATOM 2421 O O . ALA A 1 312 ? 12.734 -9.393 10.029 1.00 71.81 312 ALA A O 1
ATOM 2422 N N . LEU A 1 313 ? 11.676 -8.264 8.408 1.00 66.69 313 LEU A N 1
ATOM 2423 C CA . LEU A 1 313 ? 12.613 -7.132 8.386 1.00 66.69 313 LEU A CA 1
ATOM 2424 C C . LEU A 1 313 ? 11.903 -5.786 8.572 1.00 66.69 313 LEU A C 1
ATOM 2426 O O . LEU A 1 313 ? 10.992 -5.429 7.830 1.00 66.69 313 LEU A O 1
ATOM 2430 N N . SER A 1 314 ? 12.431 -4.954 9.476 1.00 53.31 314 SER A N 1
ATOM 2431 C CA . SER A 1 314 ? 12.055 -3.532 9.546 1.00 53.31 314 SER A CA 1
ATOM 2432 C C . SER A 1 314 ? 12.261 -2.830 8.193 1.00 53.31 314 SER A C 1
ATOM 2434 O O . SER A 1 314 ? 13.214 -3.128 7.463 1.00 53.31 314 SER A O 1
ATOM 2436 N N . LYS A 1 315 ? 11.416 -1.844 7.853 1.00 46.22 315 LYS A N 1
ATOM 2437 C CA . LYS A 1 315 ? 11.417 -1.200 6.519 1.00 46.22 315 LYS A CA 1
ATOM 2438 C C . LYS A 1 315 ? 12.770 -0.566 6.170 1.00 46.22 315 LYS A C 1
ATOM 2440 O O . LYS A 1 315 ? 13.179 -0.545 5.008 1.00 46.22 315 LYS A O 1
ATOM 2445 N N . SER A 1 316 ? 13.493 -0.082 7.184 1.00 46.09 316 SER A N 1
ATOM 2446 C CA . SER A 1 316 ? 14.868 0.431 7.061 1.00 46.09 316 SER A CA 1
ATOM 2447 C C . SER A 1 316 ? 15.906 -0.613 6.610 1.00 46.09 316 SER A C 1
ATOM 2449 O O . SER A 1 316 ? 16.921 -0.244 6.015 1.00 46.09 316 SER A O 1
ATOM 2451 N N . HIS A 1 317 ? 15.659 -1.903 6.856 1.00 60.88 317 HIS A N 1
ATOM 2452 C CA . HIS A 1 317 ? 16.474 -3.022 6.381 1.00 60.88 317 HIS A CA 1
ATOM 2453 C C . HIS A 1 317 ? 15.934 -3.612 5.078 1.00 60.88 317 HIS A C 1
ATOM 2455 O O . HIS A 1 317 ? 16.739 -3.900 4.195 1.00 60.88 317 HIS A O 1
ATOM 2461 N N . TYR A 1 318 ? 14.611 -3.667 4.885 1.00 59.88 318 TYR A N 1
ATOM 2462 C CA . TYR A 1 318 ? 14.000 -4.039 3.602 1.00 59.88 318 TYR A CA 1
ATOM 2463 C C . TYR A 1 318 ? 14.552 -3.205 2.429 1.00 59.88 318 TYR A C 1
ATOM 2465 O O . TYR A 1 318 ? 14.960 -3.755 1.407 1.00 59.88 318 TYR A O 1
ATOM 2473 N N . GLY A 1 319 ? 14.690 -1.883 2.601 1.00 55.47 319 GLY A N 1
ATOM 2474 C CA . GLY A 1 319 ? 15.305 -1.014 1.586 1.00 55.47 319 GLY A CA 1
ATOM 2475 C C . GLY A 1 319 ? 16.769 -1.356 1.259 1.00 55.47 319 GLY A C 1
ATOM 2476 O O . GLY A 1 319 ? 17.180 -1.249 0.105 1.00 55.47 319 GLY A O 1
ATOM 2477 N N . LYS A 1 320 ? 17.550 -1.828 2.243 1.00 69.69 320 LYS A N 1
ATOM 2478 C CA . LYS A 1 320 ? 18.931 -2.305 2.030 1.00 69.69 320 LYS A CA 1
ATOM 2479 C C . LYS A 1 320 ? 18.961 -3.667 1.335 1.00 69.69 320 LYS A C 1
ATOM 2481 O O . LYS A 1 320 ? 19.862 -3.915 0.544 1.00 69.69 320 LYS A O 1
ATOM 2486 N N . VAL A 1 321 ? 17.987 -4.538 1.607 1.00 73.56 321 VAL A N 1
ATOM 2487 C CA . VAL A 1 321 ? 17.839 -5.828 0.916 1.00 73.56 321 VAL A CA 1
ATOM 2488 C C . VAL A 1 321 ? 17.455 -5.612 -0.548 1.00 73.56 321 VAL A C 1
ATOM 2490 O O . VAL A 1 321 ? 18.074 -6.212 -1.422 1.00 73.56 321 VAL A O 1
ATOM 2493 N N . ARG A 1 322 ? 16.533 -4.687 -0.855 1.00 68.69 322 ARG A N 1
ATOM 2494 C CA . ARG A 1 322 ? 16.158 -4.395 -2.251 1.00 68.69 322 ARG A CA 1
ATOM 2495 C C . ARG A 1 322 ? 17.316 -3.823 -3.082 1.00 68.69 322 ARG A C 1
ATOM 2497 O O . ARG A 1 322 ? 17.410 -4.146 -4.262 1.00 68.69 322 ARG A O 1
ATOM 2504 N N . LEU A 1 323 ? 18.236 -3.067 -2.471 1.00 71.19 323 LEU A N 1
ATOM 2505 C CA . LEU A 1 323 ? 19.457 -2.587 -3.138 1.00 71.19 323 LEU A CA 1
ATOM 2506 C C . LEU A 1 323 ? 20.318 -3.738 -3.695 1.00 71.19 323 LEU A C 1
ATOM 2508 O O . LEU A 1 323 ? 20.866 -3.606 -4.787 1.00 71.19 323 LEU A O 1
ATOM 2512 N N . TRP A 1 324 ? 20.398 -4.881 -3.003 1.00 82.75 324 TRP A N 1
ATOM 2513 C CA . TRP A 1 324 ? 21.100 -6.063 -3.522 1.00 82.75 324 TRP A CA 1
ATOM 2514 C C . TRP A 1 324 ? 20.437 -6.645 -4.776 1.00 82.75 324 TRP A C 1
ATOM 2516 O O . TRP A 1 324 ? 21.141 -7.172 -5.632 1.00 82.75 324 TRP A O 1
ATOM 2526 N N . GLY A 1 325 ? 19.119 -6.486 -4.938 1.00 80.19 325 GLY A N 1
ATOM 2527 C CA . GLY A 1 325 ? 18.418 -6.815 -6.181 1.00 80.19 325 GLY A CA 1
ATOM 2528 C C . GLY A 1 325 ? 18.874 -5.940 -7.353 1.00 80.19 325 GLY A C 1
ATOM 2529 O O . GLY A 1 325 ? 19.220 -6.463 -8.409 1.00 80.19 325 GLY A O 1
ATOM 2530 N N . SER A 1 326 ? 18.966 -4.620 -7.152 1.00 78.81 326 SER A N 1
ATOM 2531 C CA . SER A 1 326 ? 19.471 -3.681 -8.168 1.00 78.81 326 SER A CA 1
ATOM 2532 C C . SER A 1 326 ? 20.943 -3.930 -8.524 1.00 78.81 326 SER A C 1
ATOM 2534 O O . SER A 1 326 ? 21.309 -3.884 -9.697 1.00 78.81 326 SER A O 1
ATOM 2536 N N . LEU A 1 327 ? 21.786 -4.239 -7.530 1.00 84.19 327 LEU A N 1
ATOM 2537 C CA . LEU A 1 327 ? 23.189 -4.614 -7.746 1.00 84.19 327 LEU A CA 1
ATOM 2538 C C . LEU A 1 327 ? 23.318 -5.958 -8.484 1.00 84.19 327 LEU A C 1
ATOM 2540 O O . LEU A 1 327 ? 24.152 -6.084 -9.377 1.00 84.19 327 LEU A O 1
ATOM 2544 N N . GLY A 1 328 ? 22.472 -6.939 -8.156 1.00 86.44 328 GLY A N 1
ATOM 2545 C CA . GLY A 1 328 ? 22.411 -8.230 -8.843 1.00 86.44 328 GLY A CA 1
ATOM 2546 C C . GLY A 1 328 ? 21.989 -8.097 -10.307 1.00 86.44 328 GLY A C 1
ATOM 2547 O O . GLY A 1 328 ? 22.650 -8.657 -11.179 1.00 86.44 328 GLY A O 1
ATOM 2548 N N . PHE A 1 329 ? 20.952 -7.297 -10.588 1.00 83.38 329 PHE A N 1
ATOM 2549 C CA . PHE A 1 329 ? 20.527 -6.963 -11.952 1.00 83.38 329 PHE A CA 1
ATOM 2550 C C . PHE A 1 329 ? 21.659 -6.305 -12.754 1.00 83.38 329 PHE A C 1
ATOM 2552 O O . PHE A 1 329 ? 21.966 -6.744 -13.859 1.00 83.38 329 PHE A O 1
ATOM 2559 N N . MET A 1 330 ? 22.324 -5.298 -12.182 1.00 84.56 330 MET A N 1
ATOM 2560 C CA . MET A 1 330 ? 23.443 -4.609 -12.830 1.00 84.56 330 MET A CA 1
ATOM 2561 C C . MET A 1 330 ? 24.604 -5.569 -13.131 1.00 84.56 330 MET A C 1
ATOM 2563 O O . MET A 1 330 ? 25.115 -5.597 -14.249 1.00 84.56 330 MET A O 1
ATOM 2567 N N . GLY A 1 331 ? 24.982 -6.406 -12.159 1.00 87.50 331 GLY A N 1
ATOM 2568 C CA . GLY A 1 331 ? 26.038 -7.403 -12.327 1.00 87.50 331 GLY A CA 1
ATOM 2569 C C . GLY A 1 331 ? 25.726 -8.427 -13.420 1.00 87.50 331 GLY A C 1
ATOM 2570 O O . GLY A 1 331 ? 26.577 -8.684 -14.272 1.00 87.50 331 GLY A O 1
ATOM 2571 N N . ILE A 1 332 ? 24.507 -8.982 -13.444 1.00 84.81 332 ILE A N 1
ATOM 2572 C CA . ILE A 1 332 ? 24.138 -9.991 -14.446 1.00 84.81 332 ILE A CA 1
ATOM 2573 C C . ILE A 1 332 ? 23.921 -9.381 -15.839 1.00 84.81 332 ILE A C 1
ATOM 2575 O O . ILE A 1 332 ? 24.283 -10.017 -16.823 1.00 84.81 332 ILE A O 1
ATOM 2579 N N . ALA A 1 333 ? 23.427 -8.142 -15.948 1.00 82.94 333 ALA A N 1
ATOM 2580 C CA . ALA A 1 333 ? 23.282 -7.444 -17.228 1.00 82.94 333 ALA A CA 1
ATOM 2581 C C . ALA A 1 333 ? 24.645 -7.139 -17.879 1.00 82.94 333 ALA A C 1
ATOM 2583 O O . ALA A 1 333 ? 24.841 -7.422 -19.065 1.00 82.94 333 ALA A O 1
ATOM 2584 N N . LEU A 1 334 ? 25.608 -6.622 -17.105 1.00 87.44 334 LEU A N 1
ATOM 2585 C CA . LEU A 1 334 ? 26.981 -6.374 -17.571 1.00 87.44 334 LEU A CA 1
ATOM 2586 C C . LEU A 1 334 ? 27.737 -7.667 -17.905 1.00 87.44 334 LEU A C 1
ATOM 2588 O O . LEU A 1 334 ? 28.563 -7.673 -18.815 1.00 87.44 334 LEU A O 1
ATOM 2592 N N . TRP A 1 335 ? 27.453 -8.762 -17.193 1.00 88.12 335 TRP A N 1
ATOM 2593 C CA . TRP A 1 335 ? 28.019 -10.076 -17.497 1.00 88.12 335 TRP A CA 1
ATOM 2594 C C . TRP A 1 335 ? 27.439 -10.662 -18.789 1.00 88.12 335 TRP A C 1
ATOM 2596 O O . TRP A 1 335 ? 28.188 -10.966 -19.716 1.00 88.12 335 TRP A O 1
ATOM 2606 N N . LEU A 1 336 ? 26.109 -10.769 -18.889 1.00 83.50 336 LEU A N 1
ATOM 2607 C CA . LEU A 1 336 ? 25.424 -11.342 -20.052 1.00 83.50 336 LEU A CA 1
ATOM 2608 C C . LEU A 1 336 ? 25.755 -10.588 -21.347 1.00 83.50 336 LEU A C 1
ATOM 2610 O O . LEU A 1 336 ? 26.002 -11.230 -22.367 1.00 83.50 336 LEU A O 1
ATOM 2614 N N . GLY A 1 337 ? 25.879 -9.257 -21.295 1.00 81.25 337 GLY A N 1
ATOM 2615 C CA . GLY A 1 337 ? 26.270 -8.436 -22.448 1.00 81.25 337 GLY A CA 1
ATOM 2616 C C . GLY A 1 337 ? 27.646 -8.759 -23.054 1.00 81.25 337 GLY A C 1
ATOM 2617 O O . GLY A 1 337 ? 27.945 -8.283 -24.146 1.00 81.25 337 GLY A O 1
ATOM 2618 N N . LYS A 1 338 ? 28.470 -9.577 -22.378 1.00 85.00 338 LYS A N 1
ATOM 2619 C CA . LYS A 1 338 ? 29.787 -10.048 -22.843 1.00 85.00 338 LYS A CA 1
ATOM 2620 C C . LYS A 1 338 ? 29.822 -11.515 -23.289 1.00 85.00 338 LYS A C 1
ATOM 2622 O O . LYS A 1 338 ? 30.823 -11.924 -23.865 1.00 85.00 338 LYS A O 1
ATOM 2627 N N . ILE A 1 339 ? 28.793 -12.313 -22.984 1.00 84.50 339 ILE A N 1
ATOM 2628 C CA . ILE A 1 339 ? 28.808 -13.781 -23.175 1.00 84.50 339 ILE A CA 1
ATOM 2629 C C . ILE A 1 339 ? 27.614 -14.337 -23.970 1.00 84.50 339 ILE A C 1
ATOM 2631 O O . ILE A 1 339 ? 27.545 -15.540 -24.238 1.00 84.50 339 ILE A O 1
ATOM 2635 N N . LEU A 1 340 ? 26.646 -13.492 -24.332 1.00 82.56 340 LEU A N 1
ATOM 2636 C CA . LEU A 1 340 ? 25.487 -13.872 -25.141 1.00 82.56 340 LEU A CA 1
ATOM 2637 C C . LEU A 1 340 ? 25.841 -13.960 -26.633 1.00 82.56 340 LEU A C 1
ATOM 2639 O O . LEU A 1 340 ? 25.453 -13.119 -27.435 1.00 82.56 340 LEU A O 1
ATOM 2643 N N . GLU A 1 341 ? 26.568 -15.017 -26.996 1.00 77.44 341 GLU A N 1
ATOM 2644 C CA . GLU A 1 341 ? 26.898 -15.357 -28.388 1.00 77.44 341 GLU A CA 1
ATOM 2645 C C . GLU A 1 341 ? 25.790 -16.176 -29.077 1.00 77.44 341 GLU A C 1
ATOM 2647 O O . GLU A 1 341 ? 25.573 -16.040 -30.279 1.00 77.44 341 GLU A O 1
ATOM 2652 N N . ILE A 1 342 ? 25.071 -17.024 -28.326 1.00 82.31 342 ILE A N 1
ATOM 2653 C CA . ILE A 1 342 ? 23.963 -17.854 -28.831 1.00 82.31 342 ILE A CA 1
ATOM 2654 C C . ILE A 1 342 ? 22.764 -17.858 -27.862 1.00 82.31 342 ILE A C 1
ATOM 2656 O O . ILE A 1 342 ? 22.970 -17.789 -26.646 1.00 82.31 342 ILE A O 1
ATOM 2660 N N . PRO A 1 343 ? 21.511 -18.028 -28.343 1.00 77.69 343 PRO A N 1
ATOM 2661 C CA . PRO A 1 343 ? 20.312 -17.995 -27.491 1.00 77.69 343 PRO A CA 1
ATOM 2662 C C . PRO A 1 343 ? 20.333 -18.995 -26.326 1.00 77.69 343 PRO A C 1
ATOM 2664 O O . PRO A 1 343 ? 19.862 -18.696 -25.230 1.00 77.69 343 PRO A O 1
ATOM 2667 N N . TYR A 1 344 ? 20.942 -20.167 -26.528 1.00 85.81 344 TYR A N 1
ATOM 2668 C CA . TYR A 1 344 ? 21.073 -21.183 -25.484 1.00 85.81 344 TYR A CA 1
ATOM 2669 C C . TYR A 1 344 ? 21.896 -20.709 -24.276 1.00 85.81 344 TYR A C 1
ATOM 2671 O O . TYR A 1 344 ? 21.603 -21.139 -23.164 1.00 85.81 344 TYR A O 1
ATOM 2679 N N . HIS A 1 345 ? 22.848 -19.776 -24.434 1.00 87.50 345 HIS A N 1
ATOM 2680 C CA . HIS A 1 345 ? 23.563 -19.194 -23.290 1.00 87.50 345 HIS A CA 1
ATOM 2681 C C . HIS A 1 345 ? 22.590 -18.471 -22.346 1.00 87.50 345 HIS A C 1
ATOM 2683 O O . HIS A 1 345 ? 22.621 -18.718 -21.141 1.00 87.50 345 HIS A O 1
ATOM 2689 N N . ALA A 1 346 ? 21.664 -17.661 -22.876 1.00 84.50 346 ALA A N 1
ATOM 2690 C CA . ALA A 1 346 ? 20.642 -16.994 -22.065 1.00 84.50 346 ALA A CA 1
ATOM 2691 C C . ALA A 1 346 ? 19.785 -18.007 -21.290 1.00 84.50 346 ALA A C 1
ATOM 2693 O O . ALA A 1 346 ? 19.542 -17.833 -20.097 1.00 84.50 346 ALA A O 1
ATOM 2694 N N . LEU A 1 347 ? 19.378 -19.097 -21.947 1.00 89.75 347 LEU A N 1
ATOM 2695 C CA . LEU A 1 347 ? 18.517 -20.123 -21.356 1.00 89.75 347 LEU A CA 1
ATOM 2696 C C . LEU A 1 347 ? 19.237 -21.000 -20.319 1.00 89.75 347 LEU A C 1
ATOM 2698 O O . LEU A 1 347 ? 18.620 -21.384 -19.324 1.00 89.75 347 LEU A O 1
ATOM 2702 N N . TYR A 1 348 ? 20.536 -21.271 -20.483 1.00 91.06 348 TYR A N 1
ATOM 2703 C CA . TYR A 1 348 ? 21.340 -21.936 -19.452 1.00 91.06 348 TYR A CA 1
ATOM 2704 C C . TYR A 1 348 ? 21.500 -21.053 -18.209 1.00 91.06 348 TYR A C 1
ATOM 2706 O O . TYR A 1 348 ? 21.313 -21.540 -17.093 1.00 91.06 348 TYR A O 1
ATOM 2714 N N . TYR A 1 349 ? 21.767 -19.752 -18.378 1.00 89.56 349 TYR A N 1
ATOM 2715 C CA . TYR A 1 349 ? 21.818 -18.813 -17.252 1.00 89.56 349 TYR A CA 1
ATOM 2716 C C . TYR A 1 349 ? 20.448 -18.647 -16.584 1.00 89.56 349 TYR A C 1
ATOM 2718 O O . TYR A 1 349 ? 20.371 -18.690 -15.358 1.00 89.56 349 TYR A O 1
ATOM 2726 N N . LEU A 1 350 ? 19.358 -18.549 -17.353 1.00 90.50 350 LEU A N 1
ATOM 2727 C CA . LEU A 1 350 ? 17.992 -18.508 -16.822 1.00 90.50 350 LEU A CA 1
ATOM 2728 C C . LEU A 1 350 ? 17.656 -19.775 -16.021 1.00 90.50 350 LEU A C 1
ATOM 2730 O O . LEU A 1 350 ? 17.146 -19.671 -14.909 1.00 90.50 350 LEU A O 1
ATOM 2734 N N . SER A 1 351 ? 17.996 -20.957 -16.541 1.00 93.44 351 SER A N 1
ATOM 2735 C CA . SER A 1 351 ? 17.793 -22.241 -15.854 1.00 93.44 351 SER A CA 1
ATOM 2736 C C . SER A 1 351 ? 18.604 -22.331 -14.558 1.00 93.44 351 SER A C 1
ATOM 2738 O O . SER A 1 351 ? 18.073 -22.737 -13.526 1.00 93.44 351 SER A O 1
ATOM 2740 N N . ALA A 1 352 ? 19.871 -21.903 -14.580 1.00 93.06 352 ALA A N 1
ATOM 2741 C CA . ALA A 1 352 ? 20.732 -21.879 -13.399 1.00 93.06 352 ALA A CA 1
ATOM 2742 C C . ALA A 1 352 ? 20.228 -20.887 -12.336 1.00 93.06 352 ALA A C 1
ATOM 2744 O O . ALA A 1 352 ? 20.169 -21.228 -11.156 1.00 93.06 352 ALA A O 1
ATOM 2745 N N . MET A 1 353 ? 19.809 -19.681 -12.735 1.00 90.94 353 MET A N 1
ATOM 2746 C CA . MET A 1 353 ? 19.237 -18.701 -11.808 1.00 90.94 353 MET A CA 1
ATOM 2747 C C . MET A 1 353 ? 17.888 -19.172 -11.254 1.00 90.94 353 MET A C 1
ATOM 2749 O O . MET A 1 353 ? 17.669 -19.070 -10.053 1.00 90.94 353 MET A O 1
ATOM 2753 N N . ALA A 1 354 ? 17.012 -19.760 -12.074 1.00 92.81 354 ALA A N 1
ATOM 2754 C CA . ALA A 1 354 ? 15.745 -20.332 -11.613 1.00 92.81 354 ALA A CA 1
ATOM 2755 C C . ALA A 1 354 ? 15.954 -21.500 -10.629 1.00 92.81 354 ALA A C 1
ATOM 2757 O O . ALA A 1 354 ? 15.212 -21.615 -9.655 1.00 92.81 354 ALA A O 1
ATOM 2758 N N . PHE A 1 355 ? 16.995 -22.318 -10.822 1.00 95.38 355 PHE A N 1
ATOM 2759 C CA . PHE A 1 355 ? 17.392 -23.365 -9.876 1.00 95.38 355 PHE A CA 1
ATOM 2760 C C . PHE A 1 355 ? 17.886 -22.792 -8.537 1.00 95.38 355 PHE A C 1
ATOM 2762 O O . PHE A 1 355 ? 17.490 -23.273 -7.475 1.00 95.38 355 PHE A O 1
ATOM 2769 N N .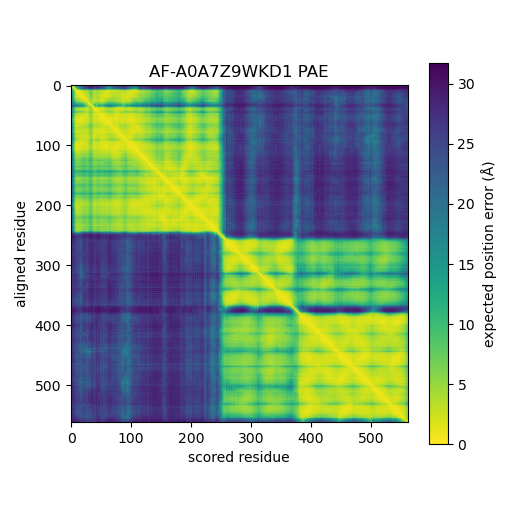 LEU A 1 356 ? 18.692 -21.723 -8.561 1.00 93.69 356 LEU A N 1
ATOM 2770 C CA . LEU A 1 356 ? 19.093 -21.018 -7.339 1.00 93.69 356 LEU A CA 1
ATOM 2771 C C . LEU A 1 356 ? 17.893 -20.356 -6.644 1.00 93.69 356 LEU A C 1
ATOM 2773 O O . LEU A 1 356 ? 17.773 -20.465 -5.426 1.00 93.69 356 LEU A O 1
ATOM 2777 N N . THR A 1 357 ? 16.971 -19.742 -7.390 1.00 91.44 357 THR A N 1
ATOM 2778 C CA . THR A 1 357 ? 15.718 -19.180 -6.853 1.00 91.44 357 THR A CA 1
ATOM 2779 C C . THR A 1 357 ? 14.842 -20.259 -6.216 1.00 91.44 357 THR A C 1
ATOM 2781 O O . THR A 1 357 ? 14.298 -20.030 -5.139 1.00 91.44 357 THR A O 1
ATOM 2784 N N . LEU A 1 358 ? 14.753 -21.454 -6.811 1.00 94.62 358 LEU A N 1
ATOM 2785 C CA . LEU A 1 358 ? 14.080 -22.612 -6.216 1.00 94.62 358 LEU A CA 1
ATOM 2786 C C . LEU A 1 358 ? 14.739 -23.030 -4.890 1.00 94.62 358 LEU A C 1
ATOM 2788 O O . LEU A 1 358 ? 14.034 -23.207 -3.899 1.00 94.62 358 LEU A O 1
ATOM 2792 N N . ILE A 1 359 ? 16.071 -23.139 -4.834 1.00 95.06 359 ILE A N 1
ATOM 2793 C CA . ILE A 1 359 ? 16.797 -23.514 -3.607 1.00 95.06 359 ILE A CA 1
ATOM 2794 C C . ILE A 1 359 ? 16.644 -22.447 -2.516 1.00 95.06 359 ILE A C 1
ATOM 2796 O O . ILE A 1 359 ? 16.197 -22.755 -1.411 1.00 95.06 359 ILE A O 1
ATOM 2800 N N . PHE A 1 360 ? 17.006 -21.194 -2.799 1.00 92.56 360 PHE A N 1
ATOM 2801 C CA . PHE A 1 360 ? 16.975 -20.123 -1.802 1.00 92.56 360 PHE A CA 1
ATOM 2802 C C . PHE A 1 360 ? 15.543 -19.754 -1.398 1.00 92.56 360 PHE A C 1
ATOM 2804 O O . PHE A 1 360 ? 15.306 -19.488 -0.222 1.00 92.56 360 PHE A O 1
ATOM 2811 N N . GLY A 1 361 ? 14.579 -19.821 -2.319 1.00 90.62 361 GLY A N 1
ATOM 2812 C CA . GLY A 1 361 ? 13.158 -19.659 -2.017 1.00 90.62 361 GLY A CA 1
ATOM 2813 C C . GLY A 1 361 ? 12.614 -20.780 -1.128 1.00 90.62 361 GLY A C 1
ATOM 2814 O O . GLY A 1 361 ? 11.983 -20.506 -0.110 1.00 90.62 361 GLY A O 1
ATOM 2815 N N . ALA A 1 362 ? 12.935 -22.046 -1.414 1.00 91.88 362 ALA A N 1
ATOM 2816 C CA . ALA A 1 362 ? 12.540 -23.163 -0.551 1.00 91.88 362 ALA A CA 1
ATOM 2817 C C . ALA A 1 362 ? 13.200 -23.106 0.843 1.00 91.88 362 ALA A C 1
ATOM 2819 O O . ALA A 1 362 ? 12.608 -23.552 1.826 1.00 91.88 362 ALA A O 1
ATOM 2820 N N . ILE A 1 363 ? 14.401 -22.526 0.958 1.00 91.50 363 ILE A N 1
ATOM 2821 C CA . ILE A 1 363 ? 15.025 -22.208 2.253 1.00 91.50 363 ILE A CA 1
ATOM 2822 C C . ILE A 1 363 ? 14.276 -21.066 2.958 1.00 91.50 363 ILE A C 1
ATOM 2824 O O . ILE A 1 363 ? 14.081 -21.145 4.172 1.00 91.50 363 ILE A O 1
ATOM 2828 N N . LEU A 1 364 ? 13.824 -20.042 2.222 1.00 87.50 364 LEU A N 1
ATOM 2829 C CA . LEU A 1 364 ? 13.116 -18.876 2.766 1.00 87.50 364 LEU A CA 1
ATOM 2830 C C . LEU A 1 364 ? 11.830 -19.259 3.515 1.00 87.50 364 LEU A C 1
ATOM 2832 O O . LEU A 1 364 ? 11.526 -18.641 4.530 1.00 87.50 364 LEU A O 1
ATOM 2836 N N . VAL A 1 365 ? 11.139 -20.325 3.092 1.00 85.75 365 VAL A N 1
ATOM 2837 C CA . VAL A 1 365 ? 9.943 -20.872 3.770 1.00 85.75 365 VAL A CA 1
ATOM 2838 C C . VAL A 1 365 ? 10.185 -21.185 5.256 1.00 85.75 365 VAL A C 1
ATOM 2840 O O . VAL A 1 365 ? 9.265 -21.098 6.058 1.00 85.75 365 VAL A O 1
ATOM 2843 N N . LYS A 1 366 ? 11.423 -21.494 5.670 1.00 84.00 366 LYS A N 1
ATOM 2844 C CA . LYS A 1 366 ? 11.760 -21.723 7.092 1.00 84.00 366 LYS A CA 1
ATOM 2845 C C . LYS A 1 366 ? 11.704 -20.460 7.960 1.00 84.00 366 LYS A C 1
ATOM 2847 O O . LYS A 1 366 ? 11.745 -20.570 9.180 1.00 84.00 366 LYS A O 1
ATOM 2852 N N . TYR A 1 367 ? 11.665 -19.289 7.331 1.00 80.31 367 TYR A N 1
ATOM 2853 C CA . TYR A 1 367 ? 11.551 -17.976 7.964 1.00 80.31 367 TYR A CA 1
ATOM 2854 C C . TYR A 1 367 ? 10.158 -17.371 7.765 1.00 80.31 367 TYR A C 1
ATOM 2856 O O . TYR A 1 367 ? 9.942 -16.208 8.107 1.00 80.31 367 TYR A O 1
ATOM 2864 N N . ASP A 1 368 ? 9.220 -18.140 7.208 1.00 76.56 368 ASP A N 1
ATOM 2865 C CA . ASP A 1 368 ? 7.837 -17.718 7.098 1.00 76.56 368 ASP A CA 1
ATOM 2866 C C . ASP A 1 368 ? 7.147 -17.820 8.459 1.00 76.56 368 ASP A C 1
ATOM 2868 O O . ASP A 1 368 ? 6.827 -18.900 8.955 1.00 76.56 368 ASP A O 1
ATOM 2872 N N . ILE A 1 369 ? 6.976 -16.653 9.068 1.00 66.19 369 ILE A N 1
ATOM 2873 C CA . ILE A 1 369 ? 6.252 -16.438 10.321 1.00 66.19 369 ILE A CA 1
ATOM 2874 C C . ILE A 1 369 ? 4.884 -15.788 10.065 1.00 66.19 369 ILE A C 1
ATOM 2876 O O . ILE A 1 369 ? 4.290 -15.238 10.988 1.00 66.19 369 ILE A O 1
ATOM 2880 N N . THR A 1 370 ? 4.407 -15.770 8.813 1.00 54.66 370 THR A N 1
ATOM 2881 C CA . THR A 1 370 ? 3.164 -15.081 8.451 1.00 54.66 370 THR A CA 1
ATOM 2882 C C . THR A 1 370 ? 1.969 -16.024 8.469 1.00 54.66 370 THR A C 1
ATOM 2884 O O . THR A 1 370 ? 1.916 -17.010 7.738 1.00 54.66 370 THR A O 1
ATOM 2887 N N . GLU A 1 371 ? 0.953 -15.688 9.263 1.00 46.00 371 GLU A N 1
ATOM 2888 C CA . GLU A 1 371 ? -0.367 -16.287 9.088 1.00 46.00 371 GLU A CA 1
ATOM 2889 C C . GLU A 1 371 ? -0.933 -15.856 7.728 1.00 46.00 371 GLU A C 1
ATOM 2891 O O . GLU A 1 371 ? -1.071 -14.667 7.422 1.00 46.00 371 GLU A O 1
ATOM 2896 N N . HIS A 1 372 ? -1.241 -16.827 6.869 1.00 45.53 372 HIS A N 1
ATOM 2897 C CA . HIS A 1 372 ? -1.678 -16.561 5.500 1.00 45.53 372 HIS A CA 1
ATOM 2898 C C . HIS A 1 372 ? -3.157 -16.196 5.434 1.00 45.53 372 HIS A C 1
ATOM 2900 O O . HIS A 1 372 ? -4.009 -16.968 4.986 1.00 45.53 372 HIS A O 1
ATOM 2906 N N . THR A 1 373 ? -3.463 -14.981 5.871 1.00 35.69 373 THR A N 1
ATOM 2907 C CA . THR A 1 373 ? -4.821 -14.451 5.903 1.00 35.69 373 THR A CA 1
ATOM 2908 C C . THR A 1 373 ? -4.985 -13.224 5.020 1.00 35.69 373 THR A C 1
ATOM 2910 O O . THR A 1 373 ? -5.043 -12.078 5.461 1.00 35.69 373 THR A O 1
ATOM 2913 N N . THR A 1 374 ? -5.117 -13.519 3.730 1.00 32.84 374 THR A N 1
ATOM 2914 C CA . THR A 1 374 ? -6.034 -12.854 2.787 1.00 32.84 374 THR A CA 1
ATOM 2915 C C . THR A 1 374 ? -6.995 -11.829 3.412 1.00 32.84 374 THR A C 1
ATOM 2917 O O . THR A 1 374 ? -7.997 -12.197 4.034 1.00 32.84 374 THR A O 1
ATOM 2920 N N . ALA A 1 375 ? -6.729 -10.546 3.161 1.00 33.16 375 ALA A N 1
ATOM 2921 C CA . ALA A 1 375 ? -7.656 -9.453 3.446 1.00 33.16 375 ALA A CA 1
ATOM 2922 C C . ALA A 1 375 ? -8.922 -9.521 2.565 1.00 33.16 375 ALA A C 1
ATOM 2924 O O . ALA A 1 375 ? -8.975 -10.245 1.564 1.00 33.16 375 ALA A O 1
ATOM 2925 N N . LYS A 1 376 ? -9.969 -8.794 2.974 1.00 36.59 376 LYS A N 1
ATOM 2926 C CA . LYS A 1 376 ? -11.342 -8.922 2.463 1.00 36.59 376 LYS A CA 1
ATOM 2927 C C . LYS A 1 376 ? -11.950 -7.503 2.355 1.00 36.59 376 LYS A C 1
ATOM 2929 O O . LYS A 1 376 ? -11.891 -6.755 3.325 1.00 36.59 376 LYS A O 1
ATOM 2934 N N . ASP A 1 377 ? -12.393 -7.106 1.155 1.00 33.25 377 ASP A N 1
ATOM 2935 C CA . ASP A 1 377 ? -12.638 -5.698 0.755 1.00 33.25 377 ASP A CA 1
ATOM 2936 C C . ASP A 1 377 ? -13.986 -5.074 1.180 1.00 33.25 377 ASP A C 1
ATOM 2938 O O . ASP A 1 377 ? -14.955 -5.774 1.459 1.00 33.25 377 ASP A O 1
ATOM 2942 N N . ASP A 1 378 ? -14.051 -3.734 1.113 1.00 35.34 378 ASP A N 1
ATOM 2943 C CA . ASP A 1 378 ? -15.222 -2.886 1.410 1.00 35.34 378 ASP A CA 1
ATOM 2944 C C . ASP A 1 378 ? -15.712 -2.088 0.174 1.00 35.34 378 ASP A C 1
ATOM 2946 O O . ASP A 1 378 ? -14.936 -1.725 -0.711 1.00 35.34 378 ASP A O 1
ATOM 2950 N N . ALA A 1 379 ? -16.997 -1.729 0.119 1.00 38.38 379 ALA A N 1
ATOM 2951 C CA . ALA A 1 379 ? -17.711 -1.405 -1.131 1.00 38.38 379 ALA A CA 1
ATOM 2952 C C . ALA A 1 379 ? -17.545 0.016 -1.748 1.00 38.38 379 ALA A C 1
ATOM 2954 O O . ALA A 1 379 ? -18.442 0.467 -2.459 1.00 38.38 379 ALA A O 1
ATOM 2955 N N . ASN A 1 380 ? -16.451 0.754 -1.502 1.00 44.75 380 ASN A N 1
ATOM 2956 C CA . ASN A 1 380 ? -16.357 2.194 -1.845 1.00 44.75 380 ASN A CA 1
ATOM 2957 C C . ASN A 1 380 ? -15.278 2.580 -2.891 1.00 44.75 380 ASN A C 1
ATOM 2959 O O . ASN A 1 380 ? -14.939 3.757 -3.041 1.00 44.75 380 ASN A O 1
ATOM 2963 N N . PHE A 1 381 ? -14.727 1.612 -3.631 1.00 56.88 381 PHE A N 1
ATOM 2964 C CA . PHE A 1 381 ? -13.755 1.858 -4.705 1.00 56.88 381 PHE A CA 1
ATOM 2965 C C . PHE A 1 381 ? -14.431 2.043 -6.073 1.00 56.88 381 PHE A C 1
ATOM 2967 O O . PHE A 1 381 ? -15.202 1.197 -6.518 1.00 56.88 381 PHE A O 1
ATOM 2974 N N . SER A 1 382 ? -14.108 3.131 -6.781 1.00 64.25 382 SER A N 1
ATOM 2975 C CA . SER A 1 382 ? -14.650 3.411 -8.119 1.00 64.25 382 SER A CA 1
ATOM 2976 C C . SER A 1 382 ? -13.590 3.949 -9.081 1.00 64.25 382 SER A C 1
ATOM 2978 O O . SER A 1 382 ? -13.088 5.066 -8.925 1.00 64.25 382 SER A O 1
ATOM 2980 N N . LEU A 1 383 ? -13.278 3.170 -10.120 1.00 70.75 383 LEU A N 1
ATOM 2981 C CA . LEU A 1 383 ? -12.399 3.586 -11.220 1.00 70.75 383 LEU A CA 1
ATOM 2982 C C . LEU A 1 383 ? -13.035 4.684 -12.091 1.00 70.75 383 LEU A C 1
ATOM 2984 O O . LEU A 1 383 ? -12.331 5.561 -12.590 1.00 70.75 383 LEU A O 1
ATOM 2988 N N . SER A 1 384 ? -14.362 4.669 -12.264 1.00 74.56 384 SER A N 1
ATOM 2989 C CA . SER A 1 384 ? -15.057 5.542 -13.221 1.00 74.56 384 SER A CA 1
ATOM 2990 C C . SER A 1 384 ? -15.024 7.021 -12.827 1.00 74.56 384 SER A C 1
ATOM 2992 O O . SER A 1 384 ? -14.930 7.876 -13.709 1.00 74.56 384 SER A O 1
ATOM 2994 N N . LYS A 1 385 ? -15.000 7.345 -11.524 1.00 78.12 385 LYS A N 1
ATOM 2995 C CA . LYS A 1 385 ? -14.862 8.731 -11.032 1.00 78.12 385 LYS A CA 1
ATOM 2996 C C . LYS A 1 385 ? -13.600 9.408 -11.588 1.00 78.12 385 LYS A C 1
ATOM 2998 O O . LYS A 1 385 ? -13.660 10.539 -12.070 1.00 78.12 385 LYS A O 1
ATOM 3003 N N . TYR A 1 386 ? -12.478 8.689 -11.588 1.00 85.44 386 TYR A N 1
ATOM 3004 C CA . TYR A 1 386 ? -11.162 9.188 -12.000 1.00 85.44 386 TYR A CA 1
ATOM 3005 C C . TYR A 1 386 ? -10.637 8.496 -13.273 1.00 85.44 386 TYR A C 1
ATOM 3007 O O . TYR A 1 386 ? -9.428 8.350 -13.451 1.00 85.44 386 TYR A O 1
ATOM 3015 N N . TRP A 1 387 ? -11.536 8.098 -14.186 1.00 86.75 387 TRP A N 1
ATOM 3016 C CA . TRP A 1 387 ? -11.206 7.335 -15.402 1.00 86.75 387 TRP A CA 1
ATOM 3017 C C . TRP A 1 387 ? -10.071 7.950 -16.237 1.00 86.75 387 TRP A C 1
ATOM 3019 O O . TRP A 1 387 ? -9.259 7.221 -16.795 1.00 86.75 387 TRP A O 1
ATOM 3029 N N . ALA A 1 388 ? -9.986 9.284 -16.307 1.00 92.19 388 ALA A N 1
ATOM 3030 C CA . ALA A 1 388 ? -8.965 9.979 -17.087 1.00 92.19 388 ALA A CA 1
ATOM 3031 C C . ALA A 1 388 ? -7.563 9.806 -16.478 1.00 92.19 388 ALA A C 1
ATOM 3033 O O . ALA A 1 388 ? -6.595 9.616 -17.207 1.00 92.19 388 ALA A O 1
ATOM 3034 N N . PHE A 1 389 ? -7.439 9.791 -15.147 1.00 93.44 389 PHE A N 1
ATOM 3035 C CA . PHE A 1 389 ? -6.177 9.433 -14.501 1.00 93.44 389 PHE A CA 1
ATOM 3036 C C . PHE A 1 389 ? -5.790 7.979 -14.812 1.00 93.44 389 PHE A C 1
ATOM 3038 O O . PHE A 1 389 ? -4.661 7.732 -15.229 1.00 93.44 389 PHE A O 1
ATOM 3045 N N . TRP A 1 390 ? -6.728 7.033 -14.699 1.00 90.88 390 TRP A N 1
ATOM 3046 C CA . TRP A 1 390 ? -6.455 5.623 -14.998 1.00 90.88 390 TRP A CA 1
ATOM 3047 C C . TRP A 1 390 ? -6.091 5.374 -16.464 1.00 90.88 390 TRP A C 1
ATOM 3049 O O . TRP A 1 390 ? -5.163 4.617 -16.732 1.00 90.88 390 TRP A O 1
ATOM 3059 N N . LEU A 1 391 ? -6.746 6.057 -17.407 1.00 94.62 391 LEU A N 1
ATOM 3060 C CA . LEU A 1 391 ? -6.390 6.002 -18.825 1.00 94.62 391 LEU A CA 1
ATOM 3061 C C . LEU A 1 391 ? -4.998 6.599 -19.081 1.00 94.62 391 LEU A C 1
ATOM 3063 O O . LEU A 1 391 ? -4.243 6.047 -19.873 1.00 94.62 391 LEU A O 1
ATOM 3067 N N . SER A 1 392 ? -4.623 7.685 -18.395 1.00 96.69 392 SER A N 1
ATOM 3068 C CA . SER A 1 392 ? -3.263 8.234 -18.472 1.00 96.69 392 SER A CA 1
ATOM 3069 C C . SER A 1 392 ? -2.223 7.242 -17.930 1.00 96.69 392 SER A C 1
ATOM 3071 O O . SER A 1 392 ? -1.228 6.992 -18.606 1.00 96.69 392 SER A O 1
ATOM 3073 N N . VAL A 1 393 ? -2.466 6.609 -16.779 1.00 94.62 393 VAL A N 1
ATOM 3074 C CA . VAL A 1 393 ? -1.585 5.563 -16.221 1.00 94.62 393 VAL A CA 1
ATOM 3075 C C . VAL A 1 393 ? -1.452 4.364 -17.168 1.00 94.62 393 VAL A C 1
ATOM 3077 O O . VAL A 1 39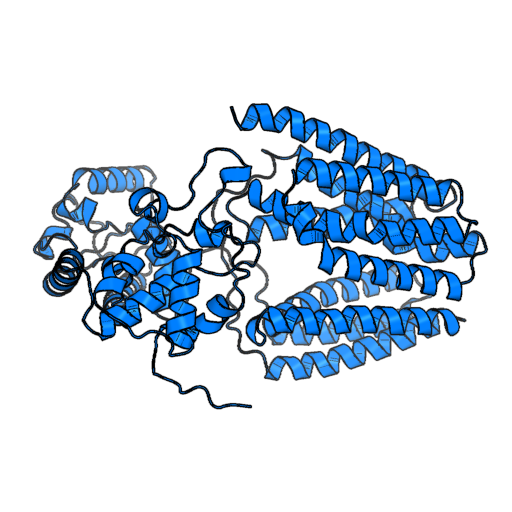3 ? -0.339 3.913 -17.429 1.00 94.62 393 VAL A O 1
ATOM 3080 N N . PHE A 1 394 ? -2.562 3.884 -17.731 1.00 95.62 394 PHE A N 1
ATOM 3081 C CA . PHE A 1 394 ? -2.566 2.803 -18.717 1.00 95.62 394 PHE A CA 1
ATOM 3082 C C . PHE A 1 394 ? -1.762 3.176 -19.972 1.00 95.62 394 PHE A C 1
ATOM 3084 O O . PHE A 1 394 ? -0.813 2.479 -20.314 1.00 95.62 394 PHE A O 1
ATOM 3091 N N . LEU A 1 395 ? -2.077 4.303 -20.624 1.00 97.38 395 LEU A N 1
ATOM 3092 C CA . LEU A 1 395 ? -1.393 4.745 -21.847 1.00 97.38 395 LEU A CA 1
ATOM 3093 C C . LEU A 1 395 ? 0.087 5.080 -21.614 1.00 97.38 395 LEU A C 1
ATOM 3095 O O . LEU A 1 395 ? 0.907 4.850 -22.497 1.00 97.38 395 LEU A O 1
ATOM 3099 N N . MET A 1 396 ? 0.448 5.584 -20.429 1.00 96.12 396 MET A N 1
ATOM 3100 C CA . MET A 1 396 ? 1.849 5.758 -20.036 1.00 96.12 396 MET A CA 1
ATOM 3101 C C . MET A 1 396 ? 2.580 4.415 -20.113 1.00 96.12 396 MET A C 1
ATOM 3103 O O . MET A 1 396 ? 3.622 4.343 -20.756 1.00 96.12 396 MET A O 1
ATOM 3107 N N . GLN A 1 397 ? 2.013 3.358 -19.520 1.00 94.50 397 GLN A N 1
ATOM 3108 C CA . GLN A 1 397 ? 2.667 2.053 -19.436 1.00 94.50 397 GLN A CA 1
ATOM 3109 C C . GLN A 1 397 ? 2.580 1.220 -20.727 1.00 94.50 397 GLN A C 1
ATOM 3111 O O . GLN A 1 397 ? 3.510 0.468 -21.007 1.00 94.50 397 GLN A O 1
ATOM 3116 N N . VAL A 1 398 ? 1.547 1.406 -21.560 1.00 96.12 398 VAL A N 1
ATOM 3117 C CA . VAL A 1 398 ? 1.530 0.891 -22.947 1.00 96.12 398 VAL A CA 1
ATOM 3118 C C . VAL A 1 398 ? 2.717 1.455 -23.729 1.00 96.12 398 VAL A C 1
ATOM 3120 O O . VAL A 1 398 ? 3.427 0.706 -24.391 1.00 96.12 398 VAL A O 1
ATOM 3123 N N . GLY A 1 399 ? 2.997 2.754 -23.576 1.00 95.12 399 GLY A N 1
ATOM 3124 C CA . GLY A 1 399 ? 4.165 3.410 -24.168 1.00 95.12 399 GLY A CA 1
ATOM 3125 C C . GLY A 1 399 ? 5.524 2.973 -23.604 1.00 95.12 399 GLY A C 1
ATOM 3126 O O . GLY A 1 399 ? 6.525 3.538 -24.006 1.00 95.12 399 GLY A O 1
ATOM 3127 N N . PHE A 1 400 ? 5.596 2.010 -22.679 1.00 94.56 400 PHE A N 1
ATOM 3128 C CA . PHE A 1 400 ? 6.852 1.369 -22.260 1.00 94.56 400 PHE A CA 1
ATOM 3129 C C . PHE A 1 400 ? 7.062 -0.023 -22.897 1.00 94.56 400 PHE A C 1
ATOM 3131 O O . PHE A 1 400 ? 8.061 -0.681 -22.595 1.00 94.56 400 PHE A O 1
ATOM 3138 N N . GLY A 1 401 ? 6.137 -0.498 -23.743 1.00 90.88 401 GLY A N 1
ATOM 3139 C CA . GLY A 1 401 ? 6.171 -1.841 -24.333 1.00 90.88 401 GLY A CA 1
ATOM 3140 C C . GLY A 1 401 ? 7.474 -2.147 -25.075 1.00 90.88 401 GLY A C 1
ATOM 3141 O O . GLY A 1 401 ? 8.155 -3.126 -24.754 1.00 90.88 401 GLY A O 1
ATOM 3142 N N . GLY A 1 402 ? 7.860 -1.271 -26.001 1.00 91.06 402 GLY A N 1
ATOM 3143 C CA . GLY A 1 402 ? 9.079 -1.344 -26.797 1.00 91.06 402 GLY A CA 1
ATOM 3144 C C . GLY A 1 402 ? 10.308 -1.206 -25.924 1.00 91.06 402 GLY A C 1
ATOM 3145 O O . GLY A 1 402 ? 11.233 -2.008 -26.022 1.00 91.06 402 GLY A O 1
ATOM 3146 N N . PHE A 1 403 ? 10.287 -0.269 -24.977 1.00 92.81 403 PHE A N 1
ATOM 3147 C CA . PHE A 1 403 ? 11.409 -0.082 -24.065 1.00 92.81 403 PHE A CA 1
ATOM 3148 C C . PHE A 1 403 ? 11.752 -1.332 -23.236 1.00 92.81 403 PHE A C 1
ATOM 3150 O O . PHE A 1 403 ? 12.923 -1.684 -23.133 1.00 92.81 403 PHE A O 1
ATOM 3157 N N . TYR A 1 404 ? 10.767 -2.024 -22.654 1.00 88.56 404 TYR A N 1
ATOM 3158 C CA . TYR A 1 404 ? 11.061 -3.189 -21.807 1.00 88.56 404 TYR A CA 1
ATOM 3159 C C . TYR A 1 404 ? 11.316 -4.492 -22.577 1.00 88.56 404 TYR A C 1
ATOM 3161 O O . TYR A 1 404 ? 12.011 -5.356 -22.050 1.00 88.56 404 TYR A O 1
ATOM 3169 N N . ASN A 1 405 ? 10.770 -4.652 -23.787 1.00 89.50 405 ASN A N 1
ATOM 3170 C CA . ASN A 1 405 ? 10.840 -5.923 -24.527 1.00 89.50 405 ASN A CA 1
ATOM 3171 C C . ASN A 1 405 ? 11.768 -5.870 -25.755 1.00 89.50 405 ASN A C 1
ATOM 3173 O O . ASN A 1 405 ? 12.322 -6.895 -26.139 1.00 89.50 405 ASN A O 1
ATOM 3177 N N . PHE A 1 406 ? 11.948 -4.692 -26.360 1.00 93.06 406 PHE A N 1
ATOM 3178 C CA . PHE A 1 406 ? 12.561 -4.521 -27.683 1.00 93.06 406 PHE A CA 1
ATOM 3179 C C . PHE A 1 406 ? 13.759 -3.553 -27.708 1.00 93.06 406 PHE A C 1
ATOM 3181 O O . PHE A 1 406 ? 14.557 -3.635 -28.635 1.00 93.06 406 PHE A O 1
ATOM 3188 N N . PHE A 1 407 ? 13.955 -2.686 -26.703 1.00 92.75 407 PHE A N 1
ATOM 3189 C CA . PHE A 1 407 ? 15.059 -1.704 -26.667 1.00 92.75 407 PHE A CA 1
ATOM 3190 C C . PHE A 1 407 ? 16.433 -2.321 -26.952 1.00 92.75 407 PHE A C 1
ATOM 3192 O O . PHE A 1 407 ? 17.164 -1.815 -27.794 1.00 92.75 407 PHE A O 1
ATOM 3199 N N . THR A 1 408 ? 16.773 -3.437 -26.297 1.00 90.81 408 THR A N 1
ATOM 3200 C CA . THR A 1 408 ? 18.104 -4.039 -26.457 1.00 90.81 408 THR A CA 1
ATOM 3201 C C . THR A 1 408 ? 18.381 -4.476 -27.895 1.00 90.81 408 THR A C 1
ATOM 3203 O O . THR A 1 408 ? 19.492 -4.267 -28.369 1.00 90.81 408 THR A O 1
ATOM 3206 N N . ILE A 1 409 ? 17.384 -5.054 -28.578 1.00 91.06 409 ILE A N 1
ATOM 3207 C CA . ILE A 1 409 ? 17.528 -5.501 -29.970 1.00 91.06 409 ILE A CA 1
ATOM 3208 C C . ILE A 1 409 ? 17.419 -4.339 -30.963 1.00 91.06 409 ILE A C 1
ATOM 3210 O O . ILE A 1 409 ? 18.181 -4.296 -31.922 1.00 91.06 409 ILE A O 1
ATOM 3214 N N . TYR A 1 410 ? 16.587 -3.336 -30.670 1.00 93.62 410 TYR A N 1
ATOM 3215 C CA . TYR A 1 410 ? 16.476 -2.113 -31.464 1.00 93.62 410 TYR A CA 1
ATOM 3216 C C . TYR A 1 410 ? 17.807 -1.348 -31.531 1.00 93.62 410 TYR A C 1
ATOM 3218 O O . TYR A 1 410 ? 18.250 -1.005 -32.623 1.00 93.62 410 TYR A O 1
ATOM 3226 N N . GLU A 1 411 ? 18.488 -1.121 -30.403 1.00 91.94 411 GLU A N 1
ATOM 3227 C CA . GLU A 1 411 ? 19.797 -0.442 -30.411 1.00 91.94 411 GLU A CA 1
ATOM 3228 C C . GLU A 1 411 ? 20.865 -1.285 -31.142 1.00 91.94 411 GLU A C 1
ATOM 3230 O O . GLU A 1 411 ? 21.705 -0.727 -31.848 1.00 91.94 411 GLU A O 1
ATOM 3235 N N . THR A 1 412 ? 20.827 -2.626 -31.041 1.00 91.38 412 THR A N 1
ATOM 3236 C CA . THR A 1 412 ? 21.771 -3.487 -31.784 1.00 91.38 412 THR A CA 1
ATOM 3237 C C . THR A 1 412 ? 21.500 -3.530 -33.286 1.00 91.38 412 THR A C 1
ATOM 3239 O O . THR A 1 412 ? 22.457 -3.556 -34.059 1.00 91.38 412 THR A O 1
ATOM 3242 N N . ASP A 1 413 ? 20.235 -3.463 -33.714 1.00 92.38 413 ASP A N 1
ATOM 3243 C CA . ASP A 1 413 ? 19.859 -3.352 -35.131 1.00 92.38 413 ASP A CA 1
ATOM 3244 C C . ASP A 1 413 ? 20.351 -2.018 -35.736 1.00 92.38 413 ASP A C 1
ATOM 3246 O O . ASP A 1 413 ? 20.701 -1.961 -36.914 1.00 92.38 413 ASP A O 1
ATOM 3250 N N . HIS A 1 414 ? 20.474 -0.965 -34.914 1.00 91.50 414 HIS A N 1
ATOM 3251 C CA . HIS A 1 414 ? 21.074 0.328 -35.278 1.00 91.50 414 HIS A CA 1
ATOM 3252 C C . HIS A 1 414 ? 22.594 0.412 -35.003 1.00 91.50 414 HIS A C 1
ATOM 3254 O O . HIS A 1 414 ? 23.193 1.483 -35.098 1.00 91.50 414 HIS A O 1
ATOM 3260 N N . GLY A 1 415 ? 23.252 -0.718 -34.716 1.00 89.69 415 GLY A N 1
ATOM 3261 C CA . GLY A 1 415 ? 24.715 -0.832 -34.656 1.00 89.69 415 GLY A CA 1
ATOM 3262 C C . GLY A 1 415 ? 25.368 -0.559 -33.295 1.00 89.69 415 GLY A C 1
ATOM 3263 O O . GLY A 1 415 ? 26.599 -0.588 -33.202 1.00 89.69 415 GLY A O 1
ATOM 3264 N N . VAL A 1 416 ? 24.598 -0.335 -32.226 1.00 92.00 416 VAL A N 1
ATOM 3265 C CA . VAL A 1 416 ? 25.134 -0.260 -30.855 1.00 92.00 416 VAL A CA 1
ATOM 3266 C C . VAL A 1 416 ? 25.529 -1.666 -30.389 1.00 92.00 416 VAL A C 1
ATOM 3268 O O . VAL A 1 416 ? 24.777 -2.622 -30.558 1.00 92.00 416 VAL A O 1
ATOM 3271 N N . SER A 1 417 ? 26.713 -1.843 -29.794 1.00 91.44 417 SER A N 1
ATOM 3272 C CA . SER A 1 417 ? 27.136 -3.176 -29.339 1.00 91.44 417 SER A CA 1
ATOM 3273 C C . SER A 1 417 ? 26.409 -3.611 -28.063 1.00 91.44 417 SER A C 1
ATOM 3275 O O . SER A 1 417 ? 26.147 -2.799 -27.176 1.00 91.44 417 SER A O 1
ATOM 3277 N N . LEU A 1 418 ? 26.148 -4.917 -27.924 1.00 88.50 418 LEU A N 1
ATOM 3278 C CA . LEU A 1 418 ? 25.422 -5.478 -26.776 1.00 88.50 418 LEU A CA 1
ATOM 3279 C C . LEU A 1 418 ? 26.055 -5.111 -25.418 1.00 88.50 418 LEU A C 1
ATOM 3281 O O . LEU A 1 418 ? 25.332 -4.838 -24.461 1.00 88.50 418 LEU A O 1
ATOM 3285 N N . GLU A 1 419 ? 27.390 -5.030 -25.332 1.00 90.12 419 GLU A N 1
ATOM 3286 C CA . GLU A 1 419 ? 28.073 -4.548 -24.124 1.00 90.12 419 GLU A CA 1
ATOM 3287 C C . GLU A 1 419 ? 27.713 -3.083 -23.810 1.00 90.12 419 GLU A C 1
ATOM 3289 O O . GLU A 1 419 ? 27.420 -2.762 -22.656 1.00 90.12 419 GLU A O 1
ATOM 3294 N N . VAL A 1 420 ? 27.702 -2.195 -24.810 1.00 91.50 420 VAL A N 1
ATOM 3295 C CA . VAL A 1 420 ? 27.318 -0.786 -24.625 1.00 91.50 420 VAL A CA 1
ATOM 3296 C C . VAL A 1 420 ? 25.854 -0.684 -24.193 1.00 91.50 420 VAL A C 1
ATOM 3298 O O . VAL A 1 420 ? 25.550 0.056 -23.257 1.00 91.50 420 VAL A O 1
ATOM 3301 N N . THR A 1 421 ? 24.964 -1.491 -24.768 1.00 90.62 421 THR A N 1
ATOM 3302 C CA . THR A 1 421 ? 23.548 -1.540 -24.375 1.00 90.62 421 THR A CA 1
ATOM 3303 C C . THR A 1 421 ? 23.362 -2.057 -22.938 1.00 90.62 421 THR A C 1
ATOM 3305 O O . THR A 1 421 ? 22.567 -1.501 -22.177 1.00 90.62 421 THR A O 1
ATOM 3308 N N . SER A 1 422 ? 24.155 -3.037 -22.486 1.00 90.38 422 SER A N 1
ATOM 3309 C CA . SER A 1 422 ? 24.199 -3.450 -21.069 1.00 90.38 422 SER A CA 1
ATOM 3310 C C . SER A 1 422 ? 24.730 -2.355 -20.131 1.00 90.38 422 SER A C 1
ATOM 3312 O O . SER A 1 422 ? 24.241 -2.215 -19.003 1.00 90.38 422 SER A O 1
ATOM 3314 N N . TRP A 1 423 ? 25.689 -1.535 -20.577 1.00 92.12 423 TRP A N 1
ATOM 3315 C CA . TRP A 1 423 ? 26.123 -0.343 -19.836 1.00 92.12 423 TRP A CA 1
ATOM 3316 C C . TRP A 1 423 ? 25.033 0.732 -19.768 1.00 92.12 423 TRP A C 1
ATOM 3318 O O . TRP A 1 423 ? 24.873 1.358 -18.720 1.00 92.12 423 TRP A O 1
ATOM 3328 N N . MET A 1 424 ? 24.244 0.915 -20.829 1.00 92.94 424 MET A N 1
ATOM 3329 C CA . MET A 1 424 ? 23.104 1.837 -20.855 1.00 92.94 424 MET A CA 1
ATOM 3330 C C . MET A 1 424 ? 22.024 1.437 -19.836 1.00 92.94 424 MET A C 1
ATOM 3332 O O . MET A 1 424 ? 21.623 2.276 -19.025 1.00 92.94 424 MET A O 1
ATOM 3336 N N . TRP A 1 425 ? 21.622 0.159 -19.793 1.00 89.31 425 TRP A N 1
ATOM 3337 C CA . TRP A 1 425 ? 20.726 -0.371 -18.750 1.00 89.31 425 TRP A CA 1
ATOM 3338 C C . TRP A 1 425 ? 21.276 -0.125 -17.337 1.00 89.31 425 TRP A C 1
ATOM 3340 O O . TRP A 1 425 ? 20.571 0.375 -16.458 1.00 89.31 425 TRP A O 1
ATOM 3350 N N . SER A 1 426 ? 22.560 -0.424 -17.129 1.00 90.75 426 SER A N 1
ATOM 3351 C CA . SER A 1 426 ? 23.238 -0.258 -15.837 1.00 90.75 426 SER A CA 1
ATOM 3352 C C . SER A 1 426 ? 23.289 1.204 -15.383 1.00 90.75 426 SER A C 1
ATOM 3354 O O . SER A 1 426 ? 23.038 1.506 -14.217 1.00 90.75 426 SER A O 1
ATOM 3356 N N . PHE A 1 427 ? 23.554 2.130 -16.307 1.00 93.31 427 PHE A N 1
ATOM 3357 C CA . PHE A 1 427 ? 23.551 3.568 -16.049 1.00 93.31 427 PHE A CA 1
ATOM 3358 C C . PHE A 1 427 ? 22.151 4.092 -15.700 1.00 93.31 427 PHE A C 1
ATOM 3360 O O . PHE A 1 427 ? 22.012 4.868 -14.753 1.00 93.31 427 PHE A O 1
ATOM 3367 N N . GLY A 1 428 ? 21.107 3.605 -16.382 1.00 92.06 428 GLY A N 1
ATOM 3368 C CA . GLY A 1 428 ? 19.714 3.901 -16.034 1.00 92.06 428 GLY A CA 1
ATOM 3369 C C . GLY A 1 428 ? 19.384 3.543 -14.581 1.00 92.06 428 GLY A C 1
ATOM 3370 O O . GLY A 1 428 ? 18.825 4.370 -13.860 1.00 92.06 428 GLY A O 1
ATOM 3371 N N . VAL A 1 429 ? 19.824 2.369 -14.111 1.00 87.69 429 VAL A N 1
ATOM 3372 C CA . VAL A 1 429 ? 19.654 1.926 -12.712 1.00 87.69 429 VAL A CA 1
ATOM 3373 C C . VAL A 1 429 ? 20.448 2.788 -11.719 1.00 87.69 429 VAL A C 1
ATOM 3375 O O . VAL A 1 429 ? 19.949 3.084 -10.634 1.00 87.69 429 VAL A O 1
ATOM 3378 N N . ILE A 1 430 ? 21.650 3.261 -12.071 1.00 90.62 430 ILE A N 1
ATOM 3379 C CA . ILE A 1 430 ? 22.413 4.203 -11.226 1.00 90.62 430 ILE A CA 1
ATOM 3380 C C . ILE A 1 430 ? 21.646 5.526 -11.065 1.00 90.62 430 ILE A C 1
ATOM 3382 O O . ILE A 1 430 ? 21.496 6.028 -9.946 1.00 90.62 430 ILE A O 1
ATOM 3386 N N . CYS A 1 431 ? 21.113 6.074 -12.161 1.00 93.50 431 CYS A N 1
ATOM 3387 C CA . CYS A 1 431 ? 20.278 7.275 -12.125 1.00 93.50 431 CYS A CA 1
ATOM 3388 C C . CYS A 1 431 ? 18.967 7.048 -11.350 1.00 93.50 431 CYS A C 1
ATOM 3390 O O . CYS A 1 431 ? 18.530 7.939 -10.619 1.00 93.50 431 CYS A O 1
ATOM 3392 N N . GLU A 1 432 ? 18.362 5.862 -11.460 1.00 87.69 432 GLU A N 1
ATOM 3393 C CA . GLU A 1 432 ? 17.167 5.474 -10.705 1.00 87.69 432 GLU A CA 1
ATOM 3394 C C . GLU A 1 432 ? 17.427 5.489 -9.193 1.00 87.69 432 GLU A C 1
ATOM 3396 O O . GLU A 1 432 ? 16.709 6.168 -8.459 1.00 87.69 432 GLU A O 1
ATOM 3401 N N . ILE A 1 433 ? 18.490 4.823 -8.728 1.00 83.50 433 ILE A N 1
ATOM 3402 C CA . ILE A 1 433 ? 18.881 4.780 -7.308 1.00 83.50 433 ILE A CA 1
ATOM 3403 C C . ILE A 1 433 ? 19.107 6.200 -6.764 1.00 83.50 433 ILE A C 1
ATOM 3405 O O . ILE A 1 433 ? 18.637 6.528 -5.671 1.00 83.50 433 ILE A O 1
ATOM 3409 N N . PHE A 1 434 ? 19.774 7.065 -7.537 1.00 88.00 434 PHE A N 1
ATOM 3410 C CA . PHE A 1 434 ? 19.981 8.467 -7.169 1.00 88.00 434 PHE A CA 1
ATOM 3411 C C . PHE A 1 434 ? 18.650 9.229 -7.037 1.00 88.00 434 PHE A C 1
ATOM 3413 O O . PHE A 1 434 ? 18.418 9.901 -6.030 1.00 88.00 434 PHE A O 1
ATOM 3420 N N . MET A 1 435 ? 17.739 9.091 -8.007 1.00 88.12 435 MET A N 1
ATOM 3421 C CA . MET A 1 435 ? 16.416 9.721 -7.942 1.00 88.12 435 MET A CA 1
ATOM 3422 C C . MET A 1 435 ? 15.600 9.203 -6.755 1.00 88.12 435 MET A C 1
ATOM 3424 O O . MET A 1 435 ? 15.056 10.009 -6.004 1.00 88.12 435 MET A O 1
ATOM 3428 N N . LEU A 1 436 ? 15.544 7.886 -6.534 1.00 80.31 436 LEU A N 1
ATOM 3429 C CA . LEU A 1 436 ? 14.806 7.279 -5.422 1.00 80.31 436 LEU A CA 1
ATOM 3430 C C . LEU A 1 436 ? 15.283 7.792 -4.055 1.00 80.31 436 LEU A C 1
ATOM 3432 O O . LEU A 1 436 ? 14.460 7.972 -3.156 1.00 80.31 436 LEU A O 1
ATOM 3436 N N . TYR A 1 437 ? 16.583 8.074 -3.914 1.00 78.44 437 TYR A N 1
ATOM 3437 C CA . TYR A 1 437 ? 17.168 8.654 -2.705 1.00 78.44 437 TYR A CA 1
ATOM 3438 C C . TYR A 1 437 ? 16.824 10.148 -2.533 1.00 78.44 437 TYR A C 1
ATOM 3440 O O . TYR A 1 437 ? 16.459 10.573 -1.436 1.00 78.44 437 TYR A O 1
ATOM 3448 N N . PHE A 1 438 ? 16.902 10.951 -3.602 1.00 82.88 438 PHE A N 1
ATOM 3449 C CA . PHE A 1 438 ? 16.781 12.417 -3.527 1.00 82.88 438 PHE A CA 1
ATOM 3450 C C . PHE A 1 438 ? 15.397 13.002 -3.878 1.00 82.88 438 PHE A C 1
ATOM 3452 O O . PHE A 1 438 ? 15.175 14.190 -3.654 1.00 82.88 438 PHE A O 1
ATOM 3459 N N . GLN A 1 439 ? 14.430 12.216 -4.364 1.00 81.62 439 GLN A N 1
ATOM 3460 C CA . GLN A 1 439 ? 13.112 12.712 -4.810 1.00 81.62 439 GLN A CA 1
ATOM 3461 C C . GLN A 1 439 ? 12.207 13.311 -3.713 1.00 81.62 439 GLN A C 1
ATOM 3463 O O . GLN A 1 439 ? 11.225 13.984 -4.032 1.00 81.62 439 GLN A O 1
ATOM 3468 N N . GLY A 1 440 ? 12.505 13.096 -2.427 1.00 73.69 440 GLY A N 1
ATOM 3469 C CA . GLY A 1 440 ? 11.645 13.492 -1.299 1.00 73.69 440 GLY A CA 1
ATOM 3470 C C . GLY A 1 440 ? 11.111 14.940 -1.342 1.00 73.69 440 GLY A C 1
ATOM 3471 O O . GLY A 1 440 ? 9.900 15.124 -1.193 1.00 73.69 440 GLY A O 1
ATOM 3472 N N . PRO A 1 441 ? 11.952 15.967 -1.595 1.00 81.38 441 PRO A N 1
ATOM 3473 C CA . PRO A 1 441 ? 11.517 17.362 -1.724 1.00 81.38 441 PRO A CA 1
ATOM 3474 C C . PRO A 1 441 ? 10.737 17.670 -3.011 1.00 81.38 441 PRO A C 1
ATOM 3476 O O . PRO A 1 441 ? 9.962 18.625 -3.036 1.00 81.38 441 PRO A O 1
ATOM 3479 N N . LEU A 1 442 ? 10.915 16.884 -4.082 1.00 76.81 442 LEU A N 1
ATOM 3480 C CA . LEU A 1 442 ? 10.115 17.028 -5.304 1.00 76.81 442 LEU A CA 1
ATOM 3481 C C . LEU A 1 442 ? 8.674 16.591 -5.041 1.00 76.81 442 LEU A C 1
ATOM 3483 O O . LEU A 1 442 ? 7.752 17.317 -5.398 1.00 76.81 442 LEU A O 1
ATOM 3487 N N . LEU A 1 443 ? 8.485 15.464 -4.349 1.00 76.75 443 LEU A N 1
ATOM 3488 C CA . LEU A 1 443 ? 7.174 14.884 -4.030 1.00 76.75 443 LEU A CA 1
ATOM 3489 C C . LEU A 1 443 ? 6.309 15.745 -3.088 1.00 76.75 443 LEU A C 1
ATOM 3491 O O . LEU A 1 443 ? 5.112 15.500 -2.989 1.00 76.75 443 LEU A O 1
ATOM 3495 N N . GLN A 1 444 ? 6.875 16.773 -2.440 1.00 72.06 444 GLN A N 1
ATOM 3496 C CA . GLN A 1 444 ? 6.106 17.780 -1.685 1.00 72.06 444 GLN A CA 1
ATOM 3497 C C . GLN A 1 444 ? 5.446 18.843 -2.582 1.00 72.06 444 GLN A C 1
ATOM 3499 O O . GLN A 1 444 ? 4.654 19.658 -2.111 1.00 72.06 444 GLN A O 1
ATOM 3504 N N . ARG A 1 445 ? 5.779 18.873 -3.878 1.00 80.50 445 ARG A N 1
ATOM 3505 C CA . ARG A 1 445 ? 5.150 19.754 -4.873 1.00 80.50 445 ARG A CA 1
ATOM 3506 C C . ARG A 1 445 ? 3.868 19.110 -5.413 1.00 80.50 445 ARG A C 1
ATOM 3508 O O . ARG A 1 445 ? 3.528 17.977 -5.093 1.00 80.50 445 ARG A O 1
ATOM 3515 N N . ASN A 1 446 ? 3.142 19.831 -6.269 1.00 88.12 446 ASN A N 1
ATOM 3516 C CA . ASN A 1 446 ? 1.906 19.329 -6.873 1.00 88.12 446 ASN A CA 1
ATOM 3517 C C . ASN A 1 446 ? 2.153 18.036 -7.683 1.00 88.12 446 ASN A C 1
ATOM 3519 O O . ASN A 1 446 ? 2.675 18.085 -8.798 1.00 88.12 446 ASN A O 1
ATOM 3523 N N . LEU A 1 447 ? 1.737 16.893 -7.128 1.00 87.69 447 LEU A N 1
ATOM 3524 C CA . LEU A 1 447 ? 1.948 15.555 -7.692 1.00 87.69 447 LEU A CA 1
ATOM 3525 C C . LEU A 1 447 ? 1.431 15.419 -9.133 1.00 87.69 447 LEU A C 1
ATOM 3527 O O . LEU A 1 447 ? 2.110 14.834 -9.969 1.00 87.69 447 LEU A O 1
ATOM 3531 N N . LEU A 1 448 ? 0.280 16.013 -9.469 1.00 91.88 448 LEU A N 1
ATOM 3532 C CA . LEU A 1 448 ? -0.270 15.951 -10.829 1.00 91.88 448 LEU A CA 1
ATOM 3533 C C . LEU A 1 448 ? 0.587 16.731 -11.844 1.00 91.88 448 LEU A C 1
ATOM 3535 O O . LEU A 1 448 ? 0.659 16.351 -13.012 1.00 91.88 448 LEU A O 1
ATOM 3539 N N . ASN A 1 449 ? 1.272 17.793 -11.413 1.00 93.56 449 ASN A N 1
ATOM 3540 C CA . ASN A 1 449 ? 2.263 18.484 -12.240 1.00 93.56 449 ASN A CA 1
ATOM 3541 C C . ASN A 1 449 ? 3.555 17.664 -12.397 1.00 93.56 449 ASN A C 1
ATOM 3543 O O . ASN A 1 449 ? 4.128 17.682 -13.483 1.00 93.56 449 ASN A O 1
ATOM 3547 N N . ILE A 1 450 ? 3.978 16.911 -11.372 1.00 93.56 450 ILE A N 1
ATOM 3548 C CA . ILE A 1 450 ? 5.119 15.977 -11.463 1.00 93.56 450 ILE A CA 1
ATOM 3549 C C . ILE A 1 450 ? 4.802 14.845 -12.444 1.00 93.56 450 ILE A C 1
ATOM 3551 O O . ILE A 1 450 ? 5.614 14.559 -13.318 1.00 93.56 450 ILE A O 1
ATOM 3555 N N . LEU A 1 451 ? 3.605 14.255 -12.354 1.00 96.00 451 LEU A N 1
ATOM 3556 C CA . LEU A 1 451 ? 3.135 13.221 -13.279 1.00 96.00 451 LEU A CA 1
ATOM 3557 C C . LEU A 1 451 ? 3.113 13.735 -14.721 1.00 96.00 451 LEU A C 1
ATOM 3559 O O . LEU A 1 451 ? 3.742 13.136 -15.584 1.00 96.00 451 LEU A O 1
ATOM 3563 N N . LYS A 1 452 ? 2.490 14.897 -14.965 1.00 96.38 452 LYS A N 1
ATOM 3564 C CA . LYS A 1 452 ? 2.513 15.570 -16.276 1.00 96.38 452 LYS A CA 1
ATOM 3565 C C . LYS A 1 452 ? 3.929 15.788 -16.806 1.00 96.38 452 LYS A C 1
ATOM 3567 O O . LYS A 1 452 ? 4.190 15.498 -17.969 1.00 96.38 452 LYS A O 1
ATOM 3572 N N . PHE A 1 453 ? 4.831 16.300 -15.968 1.00 97.25 453 PHE A N 1
ATOM 3573 C CA . PHE A 1 453 ? 6.225 16.528 -16.340 1.00 97.25 453 PHE A CA 1
ATOM 3574 C C . PHE A 1 453 ? 6.929 15.219 -16.711 1.00 97.25 453 PHE A C 1
ATOM 3576 O O . PHE A 1 453 ? 7.513 15.130 -17.785 1.00 97.25 453 PHE A O 1
ATOM 3583 N N . ALA A 1 454 ? 6.827 14.185 -15.876 1.00 97.31 454 ALA A N 1
ATOM 3584 C CA . ALA A 1 454 ? 7.478 12.905 -16.125 1.00 97.31 454 ALA A CA 1
ATOM 3585 C C . ALA A 1 454 ? 6.898 12.171 -17.348 1.00 97.31 454 ALA A C 1
ATOM 3587 O O . ALA A 1 454 ? 7.663 11.617 -18.133 1.00 97.31 454 ALA A O 1
ATOM 3588 N N . THR A 1 455 ? 5.584 12.226 -17.590 1.00 97.69 455 THR A N 1
ATOM 3589 C CA . THR A 1 455 ? 4.974 11.701 -18.825 1.00 97.69 455 THR A CA 1
ATOM 3590 C C . THR A 1 455 ? 5.461 12.464 -20.062 1.00 97.69 455 THR A C 1
ATOM 3592 O O . THR A 1 455 ? 5.836 11.832 -21.046 1.00 97.69 455 THR A O 1
ATOM 3595 N N . LEU A 1 456 ? 5.562 13.799 -20.013 1.00 97.69 456 LEU A N 1
ATOM 3596 C CA . LEU A 1 456 ? 6.123 14.588 -21.119 1.00 97.69 456 LEU A CA 1
ATOM 3597 C C . LEU A 1 456 ? 7.603 14.254 -21.379 1.00 97.69 456 LEU A C 1
ATOM 3599 O O . LEU A 1 456 ? 7.981 14.030 -22.525 1.00 97.69 456 LEU A O 1
ATOM 3603 N N . ILE A 1 457 ? 8.425 14.151 -20.329 1.00 98.00 457 ILE A N 1
ATOM 3604 C CA . ILE A 1 457 ? 9.822 13.695 -20.433 1.00 98.00 457 ILE A CA 1
ATOM 3605 C C . ILE A 1 457 ? 9.898 12.290 -21.045 1.00 98.00 457 ILE A C 1
ATOM 3607 O O . ILE A 1 457 ? 10.779 12.025 -21.853 1.00 98.00 457 ILE A O 1
ATOM 3611 N N . THR A 1 458 ? 8.955 11.404 -20.726 1.00 97.81 458 THR A N 1
ATOM 3612 C CA . THR A 1 458 ? 8.920 10.036 -21.268 1.00 97.81 458 THR A CA 1
ATOM 3613 C C . THR A 1 458 ? 8.594 10.022 -22.763 1.00 97.81 458 THR A C 1
ATOM 3615 O O . THR A 1 458 ? 9.306 9.372 -23.519 1.00 97.81 458 THR A O 1
ATOM 3618 N N . ALA A 1 459 ? 7.627 10.826 -23.220 1.00 97.94 459 ALA A N 1
ATOM 3619 C CA . ALA A 1 459 ? 7.374 11.006 -24.653 1.00 97.94 459 ALA A CA 1
ATOM 3620 C C . ALA A 1 459 ? 8.599 11.587 -25.394 1.00 97.94 459 ALA A C 1
ATOM 3622 O O . ALA A 1 459 ? 8.898 11.177 -26.515 1.00 97.94 459 ALA A O 1
ATOM 3623 N N . LEU A 1 460 ? 9.344 12.500 -24.757 1.00 97.19 460 LEU A N 1
ATOM 3624 C CA . LEU A 1 460 ? 10.590 13.049 -25.305 1.00 97.19 460 LEU A CA 1
ATOM 3625 C C . LEU A 1 460 ? 11.734 12.019 -25.346 1.00 97.19 460 LEU A C 1
ATOM 3627 O O . LEU A 1 460 ? 12.522 12.054 -26.286 1.00 97.19 460 LEU A O 1
ATOM 3631 N N . ARG A 1 461 ? 11.818 11.080 -24.391 1.00 96.75 461 ARG A N 1
ATOM 3632 C CA . ARG A 1 461 ? 12.780 9.958 -24.441 1.00 96.75 461 ARG A CA 1
ATOM 3633 C C . ARG A 1 461 ? 12.532 9.067 -25.650 1.00 96.75 461 ARG A C 1
ATOM 3635 O O . ARG A 1 461 ? 13.476 8.760 -26.366 1.00 96.75 461 ARG A O 1
ATOM 3642 N N . TRP A 1 462 ? 11.281 8.687 -25.897 1.00 97.50 462 TRP A N 1
ATOM 3643 C CA . TRP A 1 462 ? 10.917 7.859 -27.050 1.00 97.50 462 TRP A CA 1
ATOM 3644 C C . TRP A 1 462 ? 11.167 8.596 -28.369 1.00 97.50 462 TRP A C 1
ATOM 3646 O O . TRP A 1 462 ? 11.791 8.047 -29.268 1.00 97.50 462 TRP A O 1
ATOM 3656 N N . MET A 1 463 ? 10.813 9.883 -28.448 1.00 97.06 463 MET A N 1
ATOM 3657 C CA . MET A 1 463 ? 11.162 10.722 -29.600 1.00 97.06 463 MET A CA 1
ATOM 3658 C C . MET A 1 463 ? 12.685 10.813 -29.817 1.00 97.06 463 MET A C 1
ATOM 3660 O O . MET A 1 463 ? 13.137 10.829 -30.955 1.00 97.06 463 MET A O 1
ATOM 3664 N N . MET A 1 464 ? 13.488 10.842 -28.749 1.00 96.06 464 MET A N 1
ATOM 3665 C CA . MET A 1 464 ? 14.951 10.875 -28.845 1.00 96.06 464 MET A CA 1
ATOM 3666 C C . MET A 1 464 ? 15.548 9.540 -29.315 1.00 96.06 464 MET A C 1
ATOM 3668 O O . MET A 1 464 ? 16.463 9.573 -30.130 1.00 96.06 464 MET A O 1
ATOM 3672 N N . LEU A 1 465 ? 15.013 8.395 -28.869 1.00 94.88 465 LEU A N 1
ATOM 3673 C CA . LEU A 1 465 ? 15.416 7.077 -29.385 1.00 94.88 465 LEU A CA 1
ATOM 3674 C C . LEU A 1 465 ? 14.993 6.882 -30.850 1.00 94.88 465 LEU A C 1
ATOM 3676 O O . LEU A 1 465 ? 15.742 6.304 -31.619 1.00 94.88 465 LEU A O 1
ATOM 3680 N N . TYR A 1 466 ? 13.836 7.412 -31.257 1.00 96.38 466 TYR A N 1
ATOM 3681 C CA . TYR A 1 466 ? 13.391 7.381 -32.655 1.00 96.38 466 TYR A CA 1
ATOM 3682 C C . TYR A 1 466 ? 14.239 8.266 -33.586 1.00 96.38 466 TYR A C 1
ATOM 3684 O O . TYR A 1 466 ? 14.546 7.871 -34.706 1.00 96.38 466 TYR A O 1
ATOM 3692 N N . LEU A 1 467 ? 14.594 9.481 -33.152 1.00 96.00 467 LEU A N 1
ATOM 3693 C CA . LEU A 1 467 ? 15.325 10.440 -33.992 1.00 96.00 467 LEU A CA 1
ATOM 3694 C C . LEU A 1 467 ? 16.839 10.189 -34.049 1.00 96.00 467 LEU A C 1
ATOM 3696 O O . LEU A 1 467 ? 17.484 10.689 -34.968 1.00 96.00 467 LEU A O 1
ATOM 3700 N N . PHE A 1 468 ? 17.403 9.484 -33.063 1.00 94.50 468 PHE A N 1
ATOM 3701 C CA . PHE A 1 468 ? 18.850 9.300 -32.907 1.00 94.50 468 PHE A CA 1
ATOM 3702 C C . PHE A 1 468 ? 19.230 7.893 -32.376 1.00 94.50 468 PHE A C 1
ATOM 3704 O O . PHE A 1 468 ? 19.982 7.808 -31.399 1.00 94.50 468 PHE A O 1
ATOM 3711 N N . PRO A 1 469 ? 18.723 6.793 -32.974 1.00 88.81 469 PRO A N 1
ATOM 3712 C CA . PRO A 1 469 ? 18.890 5.420 -32.465 1.00 88.81 469 PRO A CA 1
ATOM 3713 C C . PRO A 1 469 ? 20.341 4.909 -32.504 1.00 88.81 469 PRO A C 1
ATOM 3715 O O . PRO A 1 469 ? 20.707 3.972 -31.806 1.00 88.81 469 PRO A O 1
ATOM 3718 N N . ASP A 1 470 ? 21.180 5.533 -33.327 1.00 86.88 470 ASP A N 1
ATOM 3719 C CA . ASP A 1 470 ? 22.611 5.283 -33.497 1.00 86.88 470 ASP A CA 1
ATOM 3720 C C . ASP A 1 470 ? 23.486 6.156 -32.568 1.00 86.88 470 ASP A C 1
ATOM 3722 O O . ASP A 1 470 ? 24.702 5.969 -32.448 1.00 86.88 470 ASP A O 1
ATOM 3726 N N . SER A 1 471 ? 22.888 7.135 -31.880 1.00 94.25 471 SER A N 1
ATOM 3727 C CA . SER A 1 471 ? 23.614 8.155 -31.126 1.00 94.25 471 SER A CA 1
ATOM 3728 C C . SER A 1 471 ? 23.816 7.760 -29.664 1.00 94.25 471 SER A C 1
ATOM 3730 O O . SER A 1 471 ? 23.097 8.204 -28.766 1.00 94.25 471 SER A O 1
ATOM 3732 N N . ILE A 1 472 ? 24.877 6.987 -29.407 1.00 94.00 472 ILE A N 1
ATOM 3733 C CA . ILE A 1 472 ? 25.293 6.529 -28.065 1.00 94.00 472 ILE A CA 1
ATOM 3734 C C . ILE A 1 472 ? 25.131 7.607 -26.960 1.00 94.00 472 ILE A C 1
ATOM 3736 O O . ILE A 1 472 ? 24.532 7.289 -25.928 1.00 94.00 472 ILE A O 1
ATOM 3740 N N . PRO A 1 473 ? 25.579 8.877 -27.114 1.00 94.94 473 PRO A N 1
ATOM 3741 C CA . PRO A 1 473 ? 25.407 9.896 -26.071 1.00 94.94 473 PRO A CA 1
ATOM 3742 C C . PRO A 1 473 ? 23.940 10.252 -25.780 1.00 94.94 473 PRO A C 1
ATOM 3744 O O . PRO A 1 473 ? 23.597 10.535 -24.630 1.00 94.94 473 PRO A O 1
ATOM 3747 N N . LEU A 1 474 ? 23.071 10.229 -26.795 1.00 94.56 474 LEU A N 1
ATOM 3748 C CA . LEU A 1 474 ? 21.644 10.527 -26.661 1.00 94.56 474 LEU A CA 1
ATOM 3749 C C . LEU A 1 474 ? 20.863 9.325 -26.119 1.00 94.56 474 LEU A C 1
ATOM 3751 O O . LEU A 1 474 ? 19.995 9.525 -25.268 1.00 94.56 474 LEU A O 1
ATOM 3755 N N . THR A 1 475 ? 21.228 8.084 -26.461 1.00 93.19 475 THR A N 1
ATOM 3756 C CA . THR A 1 475 ? 20.683 6.904 -25.768 1.00 93.19 475 THR A CA 1
ATOM 3757 C C . THR A 1 475 ? 21.096 6.892 -24.289 1.00 93.19 475 THR A C 1
ATOM 3759 O O . THR A 1 475 ? 20.245 6.675 -23.423 1.00 93.19 475 THR A O 1
ATOM 3762 N N . PHE A 1 476 ? 22.352 7.211 -23.942 1.00 95.19 476 PHE A N 1
ATOM 3763 C CA . PHE A 1 476 ? 22.761 7.361 -22.534 1.00 95.19 476 PHE A CA 1
ATOM 3764 C C . PHE A 1 476 ? 21.986 8.482 -21.816 1.00 95.19 476 PHE A C 1
ATOM 3766 O O . PHE A 1 476 ? 21.532 8.286 -20.683 1.00 95.19 476 PHE A O 1
ATOM 3773 N N . ALA A 1 477 ? 21.748 9.623 -22.474 1.00 95.31 477 ALA A N 1
ATOM 3774 C CA . ALA A 1 477 ? 20.859 10.662 -21.951 1.00 95.31 477 ALA A CA 1
ATOM 3775 C C . ALA A 1 477 ? 19.429 10.128 -21.741 1.00 95.31 477 ALA A C 1
ATOM 3777 O O . ALA A 1 477 ? 18.843 10.348 -20.678 1.00 95.31 477 ALA A O 1
ATOM 3778 N N . SER A 1 478 ? 18.896 9.346 -22.685 1.00 95.50 478 SER A N 1
ATOM 3779 C CA . SER A 1 478 ? 17.604 8.665 -22.549 1.00 95.50 478 SER A CA 1
ATOM 3780 C C . SER A 1 478 ? 17.566 7.757 -21.318 1.00 95.50 478 SER A C 1
ATOM 3782 O O . SER A 1 478 ? 16.580 7.774 -20.581 1.00 95.50 478 SER A O 1
ATOM 3784 N N . GLN A 1 479 ? 18.637 7.021 -21.011 1.00 94.50 479 GLN A N 1
ATOM 3785 C CA . GLN A 1 479 ? 18.666 6.176 -19.812 1.00 94.50 479 GLN A CA 1
ATOM 3786 C C . GLN A 1 479 ? 18.757 6.977 -18.511 1.00 94.50 479 GLN A C 1
ATOM 3788 O O . GLN A 1 479 ? 18.067 6.631 -17.554 1.00 94.50 479 GLN A O 1
ATOM 3793 N N . SER A 1 480 ? 19.468 8.111 -18.472 1.00 95.25 480 SER A N 1
ATOM 3794 C CA . SER A 1 480 ? 19.416 9.000 -17.294 1.00 95.25 480 SER A CA 1
ATOM 3795 C C . SER A 1 480 ? 17.997 9.504 -16.996 1.00 95.25 480 SER A C 1
ATOM 3797 O O . SER A 1 480 ? 17.571 9.564 -15.840 1.00 95.25 480 SER A O 1
ATOM 3799 N N . LEU A 1 481 ? 17.222 9.792 -18.048 1.00 96.38 481 LEU A N 1
ATOM 3800 C CA . LEU A 1 481 ? 15.838 10.240 -17.938 1.00 96.38 481 LEU A CA 1
ATOM 3801 C C . LEU A 1 481 ? 14.878 9.102 -17.543 1.00 96.38 481 LEU A C 1
ATOM 3803 O O . LEU A 1 481 ? 13.763 9.396 -17.109 1.00 96.38 481 LEU A O 1
ATOM 3807 N N . HIS A 1 482 ? 15.300 7.828 -17.588 1.00 92.94 482 HIS A N 1
ATOM 3808 C CA . HIS A 1 482 ? 14.512 6.710 -17.052 1.00 92.94 482 HIS A CA 1
ATOM 3809 C C . HIS A 1 482 ? 14.183 6.920 -15.568 1.00 92.94 482 HIS A C 1
ATOM 3811 O O . HIS A 1 482 ? 13.071 6.641 -15.133 1.00 92.94 482 HIS A O 1
ATOM 3817 N N . ALA A 1 483 ? 15.096 7.525 -14.804 1.00 93.31 483 ALA A N 1
ATOM 3818 C CA . ALA A 1 483 ? 14.872 7.860 -13.401 1.00 93.31 483 ALA A CA 1
ATOM 3819 C C . ALA A 1 483 ? 13.687 8.830 -13.187 1.00 93.31 483 ALA A C 1
ATOM 3821 O O . ALA A 1 483 ? 12.980 8.749 -12.182 1.00 93.31 483 ALA A O 1
ATOM 3822 N N . VAL A 1 484 ? 13.425 9.725 -14.147 1.00 95.81 484 VAL A N 1
ATOM 3823 C CA . VAL A 1 484 ? 12.236 10.595 -14.149 1.00 95.81 484 VAL A CA 1
ATOM 3824 C C . VAL A 1 484 ? 11.001 9.805 -14.594 1.00 95.81 484 VAL A C 1
ATOM 3826 O O . VAL A 1 484 ? 9.966 9.852 -13.930 1.00 95.81 484 VAL A O 1
ATOM 3829 N N . SER A 1 485 ? 11.123 9.066 -15.700 1.00 93.25 485 SER A N 1
ATOM 3830 C CA . SER A 1 485 ? 10.042 8.301 -16.335 1.00 93.25 485 SER A CA 1
ATOM 3831 C C . SER A 1 485 ? 9.489 7.152 -15.495 1.00 93.25 485 SER A C 1
ATOM 3833 O O . SER A 1 485 ? 8.304 6.850 -15.597 1.00 93.25 485 SER A O 1
ATOM 3835 N N . PHE A 1 486 ? 10.335 6.512 -14.687 1.00 88.06 486 PHE A N 1
ATOM 3836 C CA . PHE A 1 486 ? 10.004 5.353 -13.866 1.00 88.06 486 PHE A CA 1
ATOM 3837 C C . PHE A 1 486 ? 10.013 5.714 -12.378 1.00 88.06 486 PHE A C 1
ATOM 3839 O O . PHE A 1 486 ? 8.939 5.880 -11.810 1.00 88.06 486 PHE A O 1
ATOM 3846 N N . ALA A 1 487 ? 11.173 5.913 -11.740 1.00 85.06 487 ALA A N 1
ATOM 3847 C CA . ALA A 1 487 ? 11.251 6.111 -10.284 1.00 85.06 487 ALA A CA 1
ATOM 3848 C C . ALA A 1 487 ? 10.423 7.300 -9.762 1.00 85.06 487 ALA A C 1
ATOM 3850 O O . ALA A 1 487 ? 9.592 7.124 -8.861 1.00 85.06 487 ALA A O 1
ATOM 3851 N N . LEU A 1 488 ? 10.608 8.498 -10.333 1.00 90.31 488 LEU A N 1
ATOM 3852 C CA . LEU A 1 488 ? 9.855 9.684 -9.907 1.00 90.31 488 LEU A CA 1
ATOM 3853 C C . LEU A 1 488 ? 8.368 9.570 -10.274 1.00 90.31 488 LEU A C 1
ATOM 3855 O O . LEU A 1 488 ? 7.515 9.863 -9.435 1.00 90.31 488 LEU A O 1
ATOM 3859 N N . TYR A 1 489 ? 8.045 9.119 -11.493 1.00 94.31 489 TYR A N 1
ATOM 3860 C CA . TYR A 1 489 ? 6.655 8.923 -11.921 1.00 94.31 489 TYR A CA 1
ATOM 3861 C C . TYR A 1 489 ? 5.918 7.907 -11.044 1.00 94.31 489 TYR A C 1
ATOM 3863 O O . TYR A 1 489 ? 4.858 8.226 -10.524 1.00 94.31 489 TYR A O 1
ATOM 3871 N N . HIS A 1 490 ? 6.478 6.715 -10.832 1.00 85.31 490 HIS A N 1
ATOM 3872 C CA . HIS A 1 490 ? 5.877 5.633 -10.051 1.00 85.31 490 HIS A CA 1
ATOM 3873 C C . HIS A 1 490 ? 5.632 6.062 -8.599 1.00 85.31 490 HIS A C 1
ATOM 3875 O O . HIS A 1 490 ? 4.528 5.892 -8.077 1.00 85.31 490 HIS A O 1
ATOM 3881 N N . THR A 1 491 ? 6.624 6.703 -7.967 1.00 79.31 491 THR A N 1
ATOM 3882 C CA . THR A 1 491 ? 6.478 7.209 -6.594 1.00 79.31 491 THR A CA 1
ATOM 3883 C C . THR A 1 491 ? 5.428 8.322 -6.524 1.00 79.31 491 THR A C 1
ATOM 3885 O O . THR A 1 491 ? 4.573 8.305 -5.636 1.00 79.31 491 THR A O 1
ATOM 3888 N N . ALA A 1 492 ? 5.418 9.256 -7.482 1.00 86.50 492 ALA A N 1
ATOM 3889 C CA . ALA A 1 492 ? 4.394 10.296 -7.554 1.00 86.50 492 ALA A CA 1
ATOM 3890 C C . ALA A 1 492 ? 2.997 9.724 -7.859 1.00 86.50 492 ALA A C 1
ATOM 3892 O O . ALA A 1 492 ? 2.012 10.233 -7.332 1.00 86.50 492 ALA A O 1
ATOM 3893 N N . ALA A 1 493 ? 2.900 8.660 -8.661 1.00 87.50 493 ALA A N 1
ATOM 3894 C CA . ALA A 1 493 ? 1.646 8.061 -9.106 1.00 87.50 493 ALA A CA 1
ATOM 3895 C C . ALA A 1 493 ? 0.957 7.308 -7.973 1.00 87.50 493 ALA A C 1
ATOM 3897 O O . ALA A 1 493 ? -0.211 7.577 -7.711 1.00 87.50 493 ALA A O 1
ATOM 3898 N N . ILE A 1 494 ? 1.680 6.455 -7.241 1.00 78.06 494 ILE A N 1
ATOM 3899 C CA . ILE A 1 494 ? 1.151 5.785 -6.043 1.00 78.06 494 ILE A CA 1
ATOM 3900 C C . ILE A 1 494 ? 0.745 6.826 -4.989 1.00 78.06 494 ILE A C 1
ATOM 3902 O O . ILE A 1 494 ? -0.374 6.782 -4.480 1.00 78.06 494 ILE A O 1
ATOM 3906 N N . THR A 1 495 ? 1.591 7.832 -4.732 1.00 74.62 495 THR A N 1
ATOM 3907 C CA . THR A 1 495 ? 1.245 8.926 -3.803 1.00 74.62 495 THR A CA 1
ATOM 3908 C C . THR A 1 495 ? -0.013 9.685 -4.256 1.00 74.62 495 THR A C 1
ATOM 3910 O O . THR A 1 495 ? -0.859 10.039 -3.437 1.00 74.62 495 THR A O 1
ATOM 3913 N N . TYR A 1 496 ? -0.189 9.898 -5.565 1.00 84.44 496 TYR A N 1
ATOM 3914 C CA . TYR A 1 496 ? -1.365 10.568 -6.117 1.00 84.44 496 TYR A CA 1
ATOM 3915 C C . TYR A 1 496 ? -2.625 9.696 -6.037 1.00 84.44 496 TYR A C 1
ATOM 3917 O O . TYR A 1 496 ? -3.669 10.190 -5.613 1.00 84.44 496 TYR A O 1
ATOM 3925 N N . VAL A 1 497 ? -2.530 8.398 -6.338 1.00 78.75 497 VAL A N 1
ATOM 3926 C CA . VAL A 1 497 ? -3.597 7.403 -6.126 1.00 78.75 497 VAL A CA 1
ATOM 3927 C C . VAL A 1 497 ? -4.071 7.428 -4.672 1.00 78.75 497 VAL A C 1
ATOM 3929 O O . VAL A 1 497 ? -5.274 7.486 -4.421 1.00 78.75 497 VAL A O 1
ATOM 3932 N N . PHE A 1 498 ? -3.145 7.496 -3.713 1.00 77.19 498 PHE A N 1
ATOM 3933 C CA . PHE A 1 498 ? -3.452 7.586 -2.280 1.00 77.19 498 PHE A CA 1
ATOM 3934 C C . PHE A 1 498 ? -4.058 8.932 -1.846 1.00 77.19 498 PHE A C 1
ATOM 3936 O O . PHE A 1 498 ? -4.560 9.031 -0.729 1.00 77.19 498 PHE A O 1
ATOM 3943 N N . SER A 1 499 ? -4.051 9.947 -2.719 1.00 77.69 499 SER A N 1
ATOM 3944 C CA . SER A 1 499 ? -4.798 11.204 -2.545 1.00 77.69 499 SER A CA 1
ATOM 3945 C C . SER A 1 499 ? -6.183 11.198 -3.211 1.00 77.69 499 SER A C 1
ATOM 3947 O O . SER A 1 499 ? -7.004 12.060 -2.912 1.00 77.69 499 SER A O 1
ATOM 3949 N N . LEU A 1 500 ? -6.450 10.244 -4.114 1.00 75.94 500 LEU A N 1
ATOM 3950 C CA . LEU A 1 500 ? -7.745 10.070 -4.786 1.00 75.94 500 LEU A CA 1
ATOM 3951 C C . LEU A 1 500 ? -8.645 9.029 -4.097 1.00 75.94 500 LEU A C 1
ATOM 3953 O O . LEU A 1 500 ? -9.867 9.103 -4.228 1.00 75.94 500 LEU A O 1
ATOM 3957 N N . TYR A 1 501 ? -8.056 8.058 -3.392 1.00 65.94 501 TYR A N 1
ATOM 3958 C CA . TYR A 1 501 ? -8.754 6.905 -2.821 1.00 65.94 501 TYR A CA 1
ATOM 3959 C C . TYR A 1 501 ? -8.434 6.704 -1.338 1.00 65.94 501 TYR A C 1
ATOM 3961 O O . TYR A 1 501 ? -7.272 6.648 -0.940 1.00 65.94 501 TYR A O 1
ATOM 3969 N N . THR A 1 502 ? -9.478 6.501 -0.531 1.00 56.16 502 THR A N 1
ATOM 3970 C CA . THR A 1 502 ? -9.366 6.106 0.884 1.00 56.16 502 THR A CA 1
ATOM 3971 C C . THR A 1 502 ? -8.808 4.688 1.039 1.00 56.16 502 THR A C 1
ATOM 3973 O O . THR A 1 502 ? -7.990 4.430 1.917 1.00 56.16 502 THR A O 1
ATOM 3976 N N . GLN A 1 503 ? -9.198 3.765 0.156 1.00 57.03 503 GLN A N 1
ATOM 3977 C CA . GLN A 1 503 ? -8.769 2.363 0.167 1.00 57.03 503 GLN A CA 1
ATOM 3978 C C . GLN A 1 503 ? -7.396 2.178 -0.499 1.00 57.03 503 GLN A C 1
ATOM 3980 O O . GLN A 1 503 ? -7.275 1.603 -1.580 1.00 57.03 503 GLN A O 1
ATOM 3985 N N . LYS A 1 504 ? -6.340 2.683 0.148 1.00 59.84 504 LYS A N 1
ATOM 3986 C CA . LYS A 1 504 ? -4.975 2.747 -0.410 1.00 59.84 504 LYS A CA 1
ATOM 3987 C C . LYS A 1 504 ? -4.428 1.387 -0.872 1.00 59.84 504 LYS A C 1
ATOM 3989 O O . LYS A 1 504 ? -3.899 1.309 -1.975 1.00 59.84 504 LYS A O 1
ATOM 3994 N N . LYS A 1 505 ? -4.613 0.306 -0.096 1.00 55.09 505 LYS A N 1
ATOM 3995 C CA . LYS A 1 505 ? -4.165 -1.057 -0.475 1.00 55.09 505 LYS A CA 1
ATOM 3996 C C . LYS A 1 505 ? -4.788 -1.523 -1.803 1.00 55.09 505 LYS A C 1
ATOM 3998 O O . LYS A 1 505 ? -4.056 -1.855 -2.734 1.00 55.09 505 LYS A O 1
ATOM 4003 N N . LEU A 1 506 ? -6.117 -1.467 -1.916 1.00 54.44 506 LEU A N 1
ATOM 4004 C CA . LEU A 1 506 ? -6.843 -1.853 -3.131 1.00 54.44 506 LEU A CA 1
ATOM 4005 C C . LEU A 1 506 ? -6.495 -0.932 -4.311 1.00 54.44 506 LEU A C 1
ATOM 4007 O O . LEU A 1 506 ? -6.253 -1.390 -5.425 1.00 54.44 506 LEU A O 1
ATOM 4011 N N . ALA A 1 507 ? -6.370 0.373 -4.062 1.00 63.69 507 ALA A N 1
ATOM 4012 C CA . ALA A 1 507 ? -5.977 1.340 -5.080 1.00 63.69 507 ALA A CA 1
ATOM 4013 C C . ALA A 1 507 ? -4.541 1.109 -5.607 1.00 63.69 507 ALA A C 1
ATOM 4015 O O . ALA A 1 507 ? -4.291 1.310 -6.795 1.00 63.69 507 ALA A O 1
ATOM 4016 N N . GLN A 1 508 ? -3.615 0.622 -4.769 1.00 66.69 508 GLN A N 1
ATOM 4017 C CA . GLN A 1 508 ? -2.284 0.170 -5.194 1.00 66.69 508 GLN A CA 1
ATOM 4018 C C . GLN A 1 508 ? -2.360 -1.101 -6.052 1.00 66.69 508 GLN A C 1
ATOM 4020 O O . GLN A 1 508 ? -1.680 -1.179 -7.073 1.00 66.69 508 GLN A O 1
ATOM 4025 N N . GLN A 1 509 ? -3.199 -2.076 -5.684 1.00 63.25 509 GLN A N 1
ATOM 4026 C CA . GLN A 1 509 ? -3.410 -3.291 -6.483 1.00 63.25 509 GLN A CA 1
ATOM 4027 C C . GLN A 1 509 ? -3.984 -2.959 -7.867 1.00 63.25 509 GLN A C 1
ATOM 4029 O O . GLN A 1 509 ? -3.455 -3.428 -8.873 1.00 63.25 509 GLN A O 1
ATOM 4034 N N . PHE A 1 510 ? -4.989 -2.079 -7.947 1.00 72.00 510 PHE A N 1
ATOM 4035 C CA . PHE A 1 510 ? -5.503 -1.584 -9.227 1.00 72.00 510 PHE A CA 1
ATOM 4036 C C . PHE A 1 510 ? -4.467 -0.769 -10.009 1.00 72.00 510 PHE A C 1
ATOM 4038 O O . PHE A 1 510 ? -4.407 -0.902 -11.226 1.00 72.00 510 PHE A O 1
ATOM 4045 N N . PHE A 1 511 ? -3.610 0.020 -9.353 1.00 78.81 511 PHE A N 1
ATOM 4046 C CA . PHE A 1 511 ? -2.510 0.709 -10.034 1.00 78.81 511 PHE A CA 1
ATOM 4047 C C . PHE A 1 511 ? -1.509 -0.268 -10.660 1.00 78.81 511 PHE A C 1
ATOM 4049 O O . PHE A 1 511 ? -1.187 -0.129 -11.839 1.00 78.81 511 PHE A O 1
ATOM 4056 N N . LEU A 1 512 ? -1.075 -1.292 -9.922 1.00 70.88 512 LEU A N 1
ATOM 4057 C CA . LEU A 1 512 ? -0.185 -2.331 -10.446 1.00 70.88 512 LEU A CA 1
ATOM 4058 C C . LEU A 1 512 ? -0.854 -3.136 -11.574 1.00 70.88 512 LEU A C 1
ATOM 4060 O O . LEU A 1 512 ? -0.237 -3.360 -12.615 1.00 70.88 512 LEU A O 1
ATOM 4064 N N . GLY A 1 513 ? -2.126 -3.508 -11.407 1.00 69.81 513 GLY A N 1
ATOM 4065 C CA . GLY A 1 513 ? -2.898 -4.265 -12.394 1.00 69.81 513 GLY A CA 1
ATOM 4066 C C . GLY A 1 513 ? -3.206 -3.490 -13.679 1.00 69.81 513 GLY A C 1
ATOM 4067 O O . GLY A 1 513 ? -3.108 -4.060 -14.761 1.00 69.81 513 GLY A O 1
ATOM 4068 N N . ILE A 1 514 ? -3.537 -2.197 -13.593 1.00 81.19 514 ILE A N 1
ATOM 4069 C CA . ILE A 1 514 ? -3.835 -1.347 -14.760 1.00 81.19 514 ILE A CA 1
ATOM 4070 C C . ILE A 1 514 ? -2.547 -0.921 -15.474 1.00 81.19 514 ILE A C 1
ATOM 4072 O O . ILE A 1 514 ? -2.503 -0.960 -16.702 1.00 81.19 514 ILE A O 1
ATOM 4076 N N . ALA A 1 515 ? -1.502 -0.533 -14.733 1.00 83.12 515 ALA A N 1
ATOM 4077 C CA . ALA A 1 515 ? -0.229 -0.124 -15.319 1.00 83.12 515 ALA A CA 1
ATOM 4078 C C . ALA A 1 515 ? 0.579 -1.336 -15.805 1.00 83.12 515 ALA A C 1
ATOM 4080 O O . ALA A 1 515 ? 0.696 -1.566 -17.004 1.00 83.12 515 ALA A O 1
ATOM 4081 N N . PHE A 1 516 ? 1.146 -2.116 -14.884 1.00 77.00 516 PHE A N 1
ATOM 4082 C CA . PHE A 1 516 ? 2.149 -3.136 -15.202 1.00 77.00 516 PHE A CA 1
ATOM 4083 C C . PHE A 1 516 ? 1.535 -4.431 -15.739 1.00 77.00 516 PHE A C 1
ATOM 4085 O O . PHE A 1 516 ? 2.134 -5.058 -16.606 1.00 77.00 516 PHE A O 1
ATOM 4092 N N . GLY A 1 517 ? 0.335 -4.796 -15.276 1.00 76.00 517 GLY A N 1
ATOM 4093 C CA . GLY A 1 517 ? -0.438 -5.905 -15.836 1.00 76.00 517 GLY A CA 1
ATOM 4094 C C . GLY A 1 517 ? -0.986 -5.570 -17.224 1.00 76.00 517 GLY A C 1
ATOM 4095 O O . GLY A 1 517 ? -0.373 -5.879 -18.242 1.00 76.00 517 GLY A O 1
ATOM 4096 N N . LEU A 1 518 ? -2.147 -4.916 -17.271 1.00 80.38 518 LEU A N 1
ATOM 4097 C CA . LEU A 1 518 ? -2.879 -4.636 -18.506 1.00 80.38 518 LEU A CA 1
ATOM 4098 C C . LEU A 1 518 ? -2.099 -3.717 -19.460 1.00 80.38 518 LEU A C 1
ATOM 4100 O O . LEU A 1 518 ? -1.951 -4.052 -20.632 1.00 80.38 518 LEU A O 1
ATOM 4104 N N . GLY A 1 519 ? -1.582 -2.583 -18.976 1.00 87.38 519 GLY A N 1
ATOM 4105 C CA . GLY A 1 519 ? -0.794 -1.649 -19.787 1.00 87.38 519 GLY A CA 1
ATOM 4106 C C . GLY A 1 519 ? 0.505 -2.265 -20.304 1.00 87.38 519 GLY A C 1
ATOM 4107 O O . GLY A 1 519 ? 0.793 -2.159 -21.492 1.00 87.38 519 GLY A O 1
ATOM 4108 N N . GLY A 1 520 ? 1.239 -2.982 -19.450 1.00 86.19 520 GLY A N 1
ATOM 4109 C CA . GLY A 1 520 ? 2.458 -3.700 -19.828 1.00 86.19 520 GLY A CA 1
ATOM 4110 C C . GLY A 1 520 ? 2.214 -4.803 -20.861 1.00 86.19 520 GLY A C 1
ATOM 4111 O O . GLY A 1 520 ? 2.945 -4.881 -21.845 1.00 86.19 520 GLY A O 1
ATOM 4112 N N . SER A 1 521 ? 1.163 -5.617 -20.696 1.00 81.50 521 SER A N 1
ATOM 4113 C CA . SER A 1 521 ? 0.802 -6.666 -21.664 1.00 81.50 521 SER A CA 1
ATOM 4114 C C . SER A 1 521 ? 0.305 -6.103 -22.999 1.00 81.50 521 SER A C 1
ATOM 4116 O O . SER A 1 521 ? 0.728 -6.581 -24.050 1.00 81.50 521 SER A O 1
ATOM 4118 N N . VAL A 1 522 ? -0.552 -5.073 -22.986 1.00 90.12 522 VAL A N 1
ATOM 4119 C CA . VAL A 1 522 ? -1.009 -4.408 -24.221 1.00 90.12 522 VAL A CA 1
ATOM 4120 C C . VAL A 1 522 ? 0.155 -3.702 -24.917 1.00 90.12 522 VAL A C 1
ATOM 4122 O O . VAL A 1 522 ? 0.262 -3.798 -26.135 1.00 90.12 522 VAL A O 1
ATOM 4125 N N . GLY A 1 523 ? 1.052 -3.062 -24.161 1.00 93.50 523 GLY A N 1
ATOM 4126 C CA . GLY A 1 523 ? 2.296 -2.491 -24.674 1.00 93.50 523 GLY A CA 1
ATOM 4127 C C . GLY A 1 523 ? 3.163 -3.542 -25.360 1.00 93.50 523 GLY A C 1
ATOM 4128 O O . GLY A 1 523 ? 3.440 -3.409 -26.542 1.00 93.50 523 GLY A O 1
ATOM 4129 N N . ALA A 1 524 ? 3.532 -4.622 -24.667 1.00 88.75 524 ALA A N 1
ATOM 4130 C CA . ALA A 1 524 ? 4.385 -5.675 -25.224 1.00 88.75 524 ALA A CA 1
ATOM 4131 C C . ALA A 1 524 ? 3.817 -6.297 -26.517 1.00 88.75 524 ALA A C 1
ATOM 4133 O O . ALA A 1 524 ? 4.554 -6.483 -27.486 1.00 88.75 524 ALA A O 1
ATOM 4134 N N . LEU A 1 525 ? 2.507 -6.579 -26.553 1.00 89.75 525 LEU A N 1
ATOM 4135 C CA . LEU A 1 525 ? 1.831 -7.106 -27.743 1.00 89.75 525 LEU A CA 1
ATOM 4136 C C . LEU A 1 525 ? 1.777 -6.087 -28.888 1.00 89.75 525 LEU A C 1
ATOM 4138 O O . LEU A 1 525 ? 1.985 -6.463 -30.039 1.00 89.75 525 LEU A O 1
ATOM 4142 N N . LEU A 1 526 ? 1.518 -4.811 -28.585 1.00 93.31 526 LEU A N 1
ATOM 4143 C CA . LEU A 1 526 ? 1.499 -3.742 -29.580 1.00 93.31 526 LEU A CA 1
ATOM 4144 C C . LEU A 1 526 ? 2.894 -3.535 -30.175 1.00 93.31 526 LEU A C 1
ATOM 4146 O O . LEU A 1 526 ? 3.043 -3.629 -31.389 1.00 93.31 526 LEU A O 1
ATOM 4150 N N . SER A 1 527 ? 3.910 -3.323 -29.336 1.00 93.44 527 SER A N 1
ATOM 4151 C CA . SER A 1 527 ? 5.302 -3.085 -29.741 1.00 93.44 527 SER A CA 1
ATOM 4152 C C . SER A 1 527 ? 5.874 -4.233 -30.575 1.00 93.44 527 SER A C 1
ATOM 4154 O O . SER A 1 527 ? 6.602 -3.978 -31.528 1.00 93.44 527 SER A O 1
ATOM 4156 N N . GLY A 1 528 ? 5.468 -5.481 -30.306 1.00 91.31 528 GLY A N 1
ATOM 4157 C CA . GLY A 1 528 ? 5.815 -6.634 -31.144 1.00 91.31 528 GLY A CA 1
ATOM 4158 C C . GLY A 1 528 ? 5.137 -6.663 -32.521 1.00 91.31 528 GLY A C 1
ATOM 4159 O O . GLY A 1 528 ? 5.693 -7.239 -33.450 1.00 91.31 528 GLY A O 1
ATOM 4160 N N . GLN A 1 529 ? 3.972 -6.027 -32.687 1.00 91.69 529 GLN A N 1
ATOM 4161 C CA . GLN A 1 529 ? 3.309 -5.865 -33.991 1.00 91.69 529 GLN A CA 1
ATOM 4162 C C . GLN A 1 529 ? 3.838 -4.665 -34.790 1.00 91.69 529 GLN A C 1
ATOM 4164 O O . GLN A 1 529 ? 3.771 -4.683 -36.017 1.00 91.69 529 GLN A O 1
ATOM 4169 N N . ILE A 1 530 ? 4.349 -3.631 -34.114 1.00 92.94 530 ILE A N 1
ATOM 4170 C CA . ILE A 1 530 ? 4.882 -2.400 -34.733 1.00 92.94 530 ILE A CA 1
ATOM 4171 C C . ILE A 1 530 ? 6.420 -2.334 -34.742 1.00 92.94 530 ILE A C 1
ATOM 4173 O O . ILE A 1 530 ? 6.976 -1.258 -34.973 1.00 92.94 530 ILE A O 1
ATOM 4177 N N . TYR A 1 531 ? 7.108 -3.446 -34.455 1.00 94.25 531 TYR A N 1
ATOM 4178 C CA . TYR A 1 531 ? 8.569 -3.480 -34.359 1.00 94.25 531 TYR A CA 1
ATOM 4179 C C . TYR A 1 531 ? 9.237 -3.047 -35.672 1.00 94.25 531 TYR A C 1
ATOM 4181 O O . TYR A 1 531 ? 8.830 -3.450 -36.762 1.00 94.25 531 TYR A O 1
ATOM 4189 N N . GLY A 1 532 ? 10.276 -2.224 -35.545 1.00 90.19 532 GLY A N 1
ATOM 4190 C CA . GLY A 1 532 ? 10.973 -1.564 -36.645 1.00 90.19 532 GLY A CA 1
ATOM 4191 C C . GLY A 1 532 ? 11.196 -0.080 -36.348 1.00 90.19 532 GLY A C 1
ATOM 4192 O O . GLY A 1 532 ? 10.924 0.391 -35.242 1.00 90.19 532 GLY A O 1
ATOM 4193 N N . GLU A 1 533 ? 11.666 0.664 -37.352 1.00 88.94 533 GLU A N 1
ATOM 4194 C CA . GLU A 1 533 ? 12.079 2.078 -37.258 1.00 88.94 533 GLU A CA 1
ATOM 4195 C C . GLU A 1 533 ? 11.099 2.952 -36.451 1.00 88.94 533 GLU A C 1
ATOM 4197 O O . GLU A 1 533 ? 11.501 3.701 -35.565 1.00 88.94 533 GLU A O 1
ATOM 4202 N N . ASN A 1 534 ? 9.795 2.811 -36.714 1.00 93.06 534 ASN A N 1
ATOM 4203 C CA . ASN A 1 534 ? 8.739 3.678 -36.184 1.00 93.06 534 ASN A CA 1
ATOM 4204 C C . ASN A 1 534 ? 8.216 3.288 -34.784 1.00 93.06 534 ASN A C 1
ATOM 4206 O O . ASN A 1 534 ? 7.343 3.984 -34.260 1.00 93.06 534 ASN A O 1
ATOM 4210 N N . MET A 1 535 ? 8.728 2.221 -34.154 1.00 95.25 535 MET A N 1
ATOM 4211 C CA . MET A 1 535 ? 8.244 1.734 -32.850 1.00 95.25 535 MET A CA 1
ATOM 4212 C C . MET A 1 535 ? 8.254 2.844 -31.784 1.00 95.25 535 MET A C 1
ATOM 4214 O O . MET A 1 535 ? 7.212 3.176 -31.213 1.00 95.25 535 MET A O 1
ATOM 4218 N N . PHE A 1 536 ? 9.405 3.493 -31.570 1.00 96.31 536 PHE A N 1
ATOM 4219 C CA . PHE A 1 536 ? 9.521 4.561 -30.573 1.00 96.31 536 PHE A CA 1
ATOM 4220 C C . PHE A 1 536 ? 8.805 5.865 -30.971 1.00 96.31 536 PHE A C 1
ATOM 4222 O O . PHE A 1 536 ? 8.417 6.628 -30.086 1.00 96.31 536 PHE A O 1
ATOM 4229 N N . LEU A 1 537 ? 8.532 6.114 -32.259 1.00 97.25 537 LEU A N 1
ATOM 4230 C CA . LEU A 1 537 ? 7.670 7.230 -32.677 1.00 97.25 537 LEU A CA 1
ATOM 4231 C C . LEU A 1 537 ? 6.220 7.004 -32.226 1.00 97.25 537 LEU A C 1
ATOM 4233 O O . LEU A 1 537 ? 5.583 7.906 -31.679 1.00 97.25 537 LEU A O 1
ATOM 4237 N N . ILE A 1 538 ? 5.702 5.792 -32.427 1.00 96.69 538 ILE A N 1
ATOM 4238 C CA . ILE A 1 538 ? 4.344 5.420 -32.015 1.00 96.69 538 ILE A CA 1
ATOM 4239 C C . ILE A 1 538 ? 4.231 5.447 -30.483 1.00 96.69 538 ILE A C 1
ATOM 4241 O O . ILE A 1 538 ? 3.257 5.981 -29.950 1.00 96.69 538 ILE A O 1
ATOM 4245 N N . GLU A 1 539 ? 5.249 4.977 -29.761 1.00 96.44 539 GLU A N 1
ATOM 4246 C CA . GLU A 1 539 ? 5.294 5.061 -28.295 1.00 96.44 539 GLU A CA 1
ATOM 4247 C C . GLU A 1 539 ? 5.382 6.511 -27.799 1.00 96.44 539 GLU A C 1
ATOM 4249 O O . GLU A 1 539 ? 4.652 6.881 -26.876 1.00 96.44 539 GLU A O 1
ATOM 4254 N N . ALA A 1 540 ? 6.163 7.380 -28.454 1.00 97.94 540 ALA A N 1
ATOM 4255 C CA . ALA A 1 540 ? 6.177 8.817 -28.168 1.00 97.94 540 ALA A CA 1
ATOM 4256 C C . ALA A 1 540 ? 4.780 9.444 -28.316 1.00 97.94 540 ALA A C 1
ATOM 4258 O O . ALA A 1 540 ? 4.355 10.219 -27.455 1.00 97.94 540 ALA A O 1
ATOM 4259 N N . ILE A 1 541 ? 4.039 9.076 -29.369 1.00 97.94 541 ILE A N 1
ATOM 4260 C CA . ILE A 1 541 ? 2.662 9.530 -29.607 1.00 97.94 541 ILE A CA 1
ATOM 4261 C C . ILE A 1 541 ? 1.716 9.009 -28.513 1.00 97.94 541 ILE A C 1
ATOM 4263 O O . ILE A 1 541 ? 0.961 9.795 -27.941 1.00 97.94 541 ILE A O 1
ATOM 4267 N N . ILE A 1 542 ? 1.775 7.721 -28.160 1.00 97.62 542 ILE A N 1
ATOM 4268 C CA . ILE A 1 542 ? 0.935 7.113 -27.111 1.00 97.62 542 ILE A CA 1
ATOM 4269 C C . ILE A 1 542 ? 1.190 7.771 -25.745 1.00 97.62 542 ILE A C 1
ATOM 4271 O O . ILE A 1 542 ? 0.248 8.168 -25.050 1.00 97.62 542 ILE A O 1
ATOM 4275 N N . THR A 1 543 ? 2.455 7.974 -25.372 1.00 97.62 543 THR A N 1
ATOM 4276 C CA . THR A 1 543 ? 2.819 8.663 -24.129 1.00 97.62 543 THR A CA 1
ATOM 4277 C C . THR A 1 543 ? 2.446 10.154 -24.170 1.00 97.62 543 THR A C 1
ATOM 4279 O O . THR A 1 543 ? 2.003 10.703 -23.158 1.00 97.62 543 THR A O 1
ATOM 4282 N N . PHE A 1 544 ? 2.507 10.823 -25.327 1.00 97.88 544 PHE A N 1
ATOM 4283 C CA . PHE A 1 544 ? 2.008 12.197 -25.467 1.00 97.88 544 PHE A CA 1
ATOM 4284 C C . PHE A 1 544 ? 0.474 12.285 -25.351 1.00 97.88 544 PHE A C 1
ATOM 4286 O O . PHE A 1 544 ? -0.049 13.223 -24.742 1.00 97.88 544 PHE A O 1
ATOM 4293 N N . ILE A 1 545 ? -0.267 11.282 -25.835 1.00 97.81 545 ILE A N 1
ATOM 4294 C CA . ILE A 1 545 ? -1.713 11.166 -25.595 1.00 97.81 545 ILE A CA 1
ATOM 4295 C C . ILE A 1 545 ? -1.982 10.963 -24.095 1.00 97.81 545 ILE A C 1
ATOM 4297 O O . ILE A 1 545 ? -2.865 11.629 -23.556 1.00 97.81 545 ILE A O 1
ATOM 4301 N N . SER A 1 546 ? -1.189 10.152 -23.380 1.00 97.25 546 SER A N 1
ATOM 4302 C CA . SER A 1 546 ? -1.275 10.066 -21.909 1.00 97.25 546 SER A CA 1
ATOM 4303 C C . SER A 1 546 ? -1.091 11.435 -21.236 1.00 97.25 546 SER A C 1
ATOM 4305 O O . SER A 1 546 ? -1.893 11.817 -20.377 1.00 97.25 546 SER A O 1
ATOM 4307 N N . PHE A 1 547 ? -0.096 12.219 -21.669 1.00 97.12 547 PHE A N 1
ATOM 4308 C CA . PHE A 1 547 ? 0.111 13.585 -21.183 1.00 97.12 547 PHE A CA 1
ATOM 4309 C C . PHE A 1 547 ? -1.131 14.457 -21.432 1.00 97.12 547 PHE A C 1
ATOM 4311 O O . PHE A 1 547 ? -1.631 15.072 -20.488 1.00 97.12 547 PHE A O 1
ATOM 4318 N N . MET A 1 548 ? -1.709 14.450 -22.637 1.00 96.19 548 MET A N 1
ATOM 4319 C CA . MET A 1 548 ? -2.959 15.168 -22.944 1.00 96.19 548 MET A CA 1
ATOM 4320 C C . MET A 1 548 ? -4.147 14.708 -22.080 1.00 96.19 548 MET A C 1
ATOM 4322 O O . MET A 1 548 ? -4.880 15.540 -21.539 1.00 96.19 548 MET A O 1
ATOM 4326 N N . VAL A 1 549 ? -4.318 13.402 -21.869 1.00 95.19 549 VAL A N 1
ATOM 4327 C CA . VAL A 1 549 ? -5.380 12.838 -21.018 1.00 95.19 549 VAL A CA 1
ATOM 4328 C C . VAL A 1 549 ? -5.221 13.281 -19.553 1.00 95.19 549 VAL A C 1
ATOM 4330 O O . VAL A 1 549 ? -6.213 13.596 -18.891 1.00 95.19 549 VAL A O 1
ATOM 4333 N N . SER A 1 550 ? -3.993 13.425 -19.047 1.00 92.75 550 SER A N 1
ATOM 4334 C CA . SER A 1 550 ? -3.755 13.939 -17.688 1.00 92.75 550 SER A CA 1
ATOM 4335 C C . SER A 1 550 ? -4.176 15.414 -17.498 1.00 92.75 550 SER A C 1
ATOM 4337 O O . SER A 1 550 ? -4.586 15.805 -16.400 1.00 92.75 550 SER A O 1
ATOM 4339 N N . TRP A 1 551 ? -4.189 16.230 -18.564 1.00 89.56 551 TRP A N 1
ATOM 4340 C CA . TRP A 1 551 ? -4.793 17.574 -18.542 1.00 89.56 551 TRP A CA 1
ATOM 4341 C C . TRP A 1 551 ? -6.328 17.527 -18.517 1.00 89.56 551 TRP A C 1
ATOM 4343 O O . TRP A 1 551 ? -6.952 18.366 -17.861 1.00 89.56 551 TRP A O 1
ATOM 4353 N N . VAL A 1 552 ? -6.953 16.541 -19.173 1.00 90.56 552 VAL A N 1
ATOM 4354 C CA . VAL A 1 552 ? -8.405 16.298 -19.058 1.00 90.56 552 VAL A CA 1
ATOM 4355 C C . VAL A 1 552 ? -8.762 15.924 -17.619 1.00 90.56 552 VAL A C 1
ATOM 4357 O O . VAL A 1 552 ? -9.718 16.471 -17.067 1.00 90.56 552 VAL A O 1
ATOM 4360 N N . HIS A 1 553 ? -7.958 15.070 -16.974 1.00 91.50 553 HIS A N 1
ATOM 4361 C CA . HIS A 1 553 ? -8.101 14.762 -15.548 1.00 91.50 553 HIS A CA 1
ATOM 4362 C C . HIS A 1 553 ? -7.973 16.014 -14.669 1.00 91.50 553 HIS A C 1
ATOM 4364 O O . HIS A 1 553 ? -8.840 16.243 -13.830 1.00 91.50 553 HIS A O 1
ATOM 4370 N N . GLN A 1 554 ? -6.972 16.877 -14.901 1.00 88.38 554 GLN A N 1
ATOM 4371 C CA . GLN A 1 554 ? -6.836 18.138 -14.154 1.00 88.38 554 GLN A CA 1
ATOM 4372 C C . GLN A 1 554 ? -8.091 19.019 -14.264 1.00 88.38 554 GLN A C 1
ATOM 4374 O O . GLN A 1 554 ? -8.573 19.517 -13.249 1.00 88.38 554 GLN A O 1
ATOM 4379 N N . LYS A 1 555 ? -8.631 19.207 -15.478 1.00 85.56 555 LYS A N 1
ATOM 4380 C CA . LYS A 1 555 ? -9.839 20.021 -15.692 1.00 85.56 555 LYS A CA 1
ATOM 4381 C C . LYS A 1 555 ? -11.068 19.413 -15.013 1.00 85.56 555 LYS A C 1
ATOM 4383 O O . LYS A 1 555 ? -11.824 20.138 -14.376 1.00 85.56 555 LYS A O 1
ATOM 4388 N N . ARG A 1 556 ? -11.261 18.093 -15.120 1.00 80.19 556 ARG A N 1
ATOM 4389 C CA . ARG A 1 556 ? -12.409 17.397 -14.510 1.00 80.19 556 ARG A CA 1
ATOM 4390 C C . ARG A 1 556 ? -12.323 17.336 -12.986 1.00 80.19 556 ARG A C 1
ATOM 4392 O O . ARG A 1 556 ? -13.359 17.427 -12.346 1.00 80.19 556 ARG A O 1
ATOM 4399 N N . ARG A 1 557 ? -11.117 17.250 -12.410 1.00 71.12 557 ARG A N 1
ATOM 4400 C CA . ARG A 1 557 ? -10.905 17.246 -10.954 1.00 71.12 557 ARG A CA 1
ATOM 4401 C C . ARG A 1 557 ? -11.484 18.490 -10.272 1.00 71.12 557 ARG A C 1
ATOM 4403 O O . ARG A 1 557 ? -12.099 18.338 -9.228 1.00 71.12 557 ARG A O 1
ATOM 4410 N N . ILE A 1 558 ? -11.368 19.674 -10.882 1.00 59.59 558 ILE A N 1
ATOM 4411 C CA . ILE A 1 558 ? -11.969 20.911 -10.346 1.00 59.59 558 ILE A CA 1
ATOM 4412 C C . ILE A 1 558 ? -13.489 20.738 -10.172 1.00 59.59 558 ILE A C 1
ATOM 4414 O O . ILE A 1 558 ? -14.018 21.063 -9.121 1.00 59.59 558 ILE A O 1
ATOM 4418 N N . VAL A 1 559 ? -14.159 20.113 -11.146 1.00 55.34 559 VAL A N 1
ATOM 4419 C CA . VAL A 1 559 ? -15.611 19.820 -11.152 1.00 55.34 559 VAL A CA 1
ATOM 4420 C C . VAL A 1 559 ? -15.987 18.624 -10.246 1.00 55.34 559 VAL A C 1
ATOM 4422 O O . VAL A 1 559 ? -17.1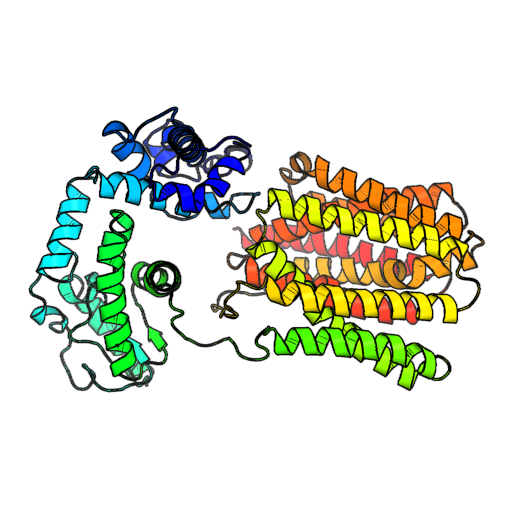44 18.225 -10.181 1.00 55.34 559 VAL A O 1
ATOM 4425 N N . TYR A 1 560 ? -15.016 18.006 -9.566 1.00 54.09 560 TYR A N 1
ATOM 4426 C CA . TYR A 1 560 ? -15.228 16.933 -8.583 1.00 54.09 560 TYR A CA 1
ATOM 4427 C C . TYR A 1 560 ? -14.866 17.354 -7.148 1.00 54.09 560 TYR A C 1
ATOM 4429 O O . TYR A 1 560 ? -15.002 16.541 -6.230 1.00 54.09 560 TYR A O 1
ATOM 4437 N N . GLU A 1 561 ? -14.344 18.572 -6.972 1.00 51.12 561 GLU A N 1
ATOM 4438 C CA . GLU A 1 561 ? -13.894 19.152 -5.697 1.00 51.12 561 GLU A CA 1
ATOM 4439 C C . GLU A 1 561 ? -14.635 20.466 -5.361 1.00 51.12 561 GLU A C 1
ATOM 4441 O O . GLU A 1 561 ? -14.336 21.096 -4.347 1.00 51.12 561 GLU A O 1
ATOM 4446 N N . THR A 1 562 ? -15.616 20.839 -6.194 1.00 37.69 562 THR A N 1
ATOM 4447 C CA . THR A 1 562 ? -16.632 21.888 -5.990 1.00 37.69 562 THR A CA 1
ATOM 4448 C C . THR A 1 562 ? -18.025 21.279 -6.050 1.00 37.69 562 THR A C 1
ATOM 4450 O O . THR A 1 562 ? -18.848 21.626 -5.182 1.00 37.69 562 THR A O 1
#

Foldseek 3Di:
DDDQDPPVALLVVQLLLLVLDPLPLQLFDPPVVPPDGQFVQCVVVVDCLSGLSVLSVVSNCCSVVVDDDDLVVQSSLLSGPLPQSSQLRDPSSRRSSSNSLSVLLRCVVVVSFDPVLVVQLVCCVVDLASPNDHLQQQCVLPPDQPQELAQDQEEEEQARCCRPPVVVVSVVVVVVCVVVVHTYHYYSPQGHLLVSCSSNSNLVSSQVNNVVNLVSCVVSVYAYYHYPDVSSVCSNVPVSCVSNVDDDDYDDPDDDQLDVVLQLVLLVQLLVLLVQCVVCVPPPVSVVVSVVSNVVSVVSNVVSLVVLCPVQDSVVVSVVVVVVVLVVLLVVLLVCLVPPPDPVVVSVVSNVVSVVSSVVSNVSVVSPPDDRDDDHDDDPDDCVLLVLLLLLLLLLQLLCQCVVPPLLVLLVVLPDRSNLVSVLLSLLSVLLVVCLVPVVVVLVPDLLVLLLVLLLLSLVLLVQCLVCSPPSVSSSVSSSSNSSNPNSNVSSSLVVLSVVDPCSVVSVVSSCCSRCNNSNVSSNVVLVVVPDSCSSVVSSVSSVVSSVSSVVSVVVVVVVVD